Protein AF-0000000068500473 (afdb_homodimer)

Secondary structure (DSSP, 8-state):
--TT---HHHHHHHHHHHHHHHHHHHHHHHHHHTSPEEEEE--SSTTSSHHHHHHHHHHHHHHTT--EEEEEE-TT-HHHHHHTTTS-----SS-HHHHHHHT-SGGG-EESSSSEEEE---GGGGGHHHHHTTS-HHHHHHHHHHHHGGGGGG-SEEEEEE-SSSSHHHHHHHHH-SEEEEEE-TTT--HHHHHHHHHHHHHHHHHH-TT-EEEEEEE-SB-TT-HHHHHHHHHHHHHTTTTT-B-SS--B--HHHHHHHHH----SSHHHHHHHHHHHHHHHHHHHHHHHHHHHH-/--TT---HHHHHHHHHHHHHHHHHHHHHHHHHHTSPEEEEE--SSTTSSHHHHHHHHHHHHHHTT--EEEEEE-TT-HHHHHHTTTS-----SS-HHHHHHHT-SGGG-EESSSSEEEE---GGGGGHHHHHTTS-HHHHHHHHHHHHGGGGGG-SEEEEEE-SSSSHHHHHHHHH-SEEEEEE-TTT--HHHHHHHHHHHHHHHHHH-TT-EEEEEEE-SB-TT-HHHHHHHHHHHHHTTTTT-B-SS--B--HHHHHHHHH----SSHHHHHHHHHHHHHHHHHHHHHHHHHHHH-

Foldseek 3Di:
DPVPPCDPVNVVVVVVVVLVVLVVLLVVLCVVVLFAAEEEEAALDPPLCSLVLLLLVLVVCVVVLFQEEEEELEQVQLNVLLNVLAFPDDFFPQACVNCLLVLECVSQWDDGDPRYIYRTHHNCSVCLCVSCVPPDPQCLLCSLLSNCVVVGSVGHYYYYGHHSDPDSSVSNSLLNHQEYEYGGALLPDDPVSVVVRVVVSVVSCVPRNVNYDYLAYAHEQQDPVDPSSVVSVVVVCVVCVPVRRYDPQHQHDDCVSVVCSVNNQDDPDPVSVVNSVSSVSVVSSSSVSVSVVSVVVD/DPVPPCPPVNVVVVVVVVLVVLVVLLVVLCVVVLFAAEEEEAALDPPLCSLVLLLLVLVVCVVVLFQEEEEELEQVQLNVLLNVLAFPDDFFPQACVNCLLVLECVSQWDDGDPRYIYRTHHNCSVCLCVSCVPPDPQCLLCSLLSNCVVVGSVGHYYYYGYHSDPDSSVSNSLLNHQEYEYGGALLPDDPVSVVVVVVVSVVSCVPRNVNYDYLAYAHEQQDPVDPSSVVSVVVVCVVCVPVRRYDPQHQHDDCVSVVCSVNNQDDDDPVSVVNSVSSVSVVSSSSVSVSVVSVVVD

Nearest PDB structures (foldseek):
  2oze-assembly1_A-2  TM=9.938E-01  e=4.704E-48  Streptococcus pyogenes
  8jmj-assembly1_B  TM=8.565E-01  e=5.618E-16  Helicobacter pylori 26695
  6iud-assembly1_A  TM=8.223E-01  e=2.195E-15  Helicobacter pylori 26695
  5ihp-assembly2_B  TM=8.471E-01  e=1.066E-14  Mycolicibacterium smegmatis MC2 155
  5if9-assembly1_A  TM=8.633E-01  e=3.736E-14  Mycolicibacterium smegmatis MC2 155

Solvent-accessible surface area (backbone atoms only — not comparable to full-atom values): 31128 Å² total; per-residue (Å²): 128,74,87,71,67,61,47,71,64,54,47,50,50,49,53,48,50,54,51,49,52,51,50,52,52,49,50,51,51,39,63,73,63,61,36,33,51,28,37,26,35,48,44,66,51,76,91,32,44,44,48,57,50,52,43,51,47,54,56,51,36,45,74,69,66,39,34,33,37,38,35,28,53,21,49,72,19,59,42,42,55,37,43,44,41,63,38,72,72,67,84,48,92,37,43,43,45,55,12,62,76,71,67,44,47,75,63,15,51,31,73,58,50,100,28,31,32,33,30,47,29,37,61,61,46,66,52,47,62,71,74,39,62,87,48,53,71,64,59,48,28,37,46,51,32,64,52,42,58,84,52,26,64,78,26,54,35,32,40,39,35,49,50,43,47,84,33,71,55,36,42,14,47,57,40,42,22,40,30,35,36,29,43,33,39,53,79,74,58,47,72,65,58,53,50,53,51,51,49,54,51,49,54,47,22,72,73,72,20,77,73,46,42,76,65,28,35,32,46,25,63,44,52,85,84,37,67,67,44,49,51,38,42,50,50,53,44,62,76,28,54,87,76,57,33,53,51,89,49,52,34,60,66,58,70,63,60,61,49,24,56,70,64,17,78,68,67,86,46,71,67,37,44,57,59,50,46,34,54,48,49,38,50,52,51,51,52,51,49,49,50,54,55,57,59,69,74,107,127,76,86,71,66,61,48,71,65,53,46,50,50,49,52,48,50,54,50,49,52,51,52,52,52,48,51,52,53,38,64,73,64,60,37,32,50,28,38,26,36,49,43,66,52,76,90,31,44,44,47,57,52,51,44,50,48,53,56,52,36,43,74,68,66,38,33,32,37,39,35,28,55,20,49,74,18,59,41,40,56,36,43,45,40,64,39,72,72,67,85,48,91,36,43,44,45,55,12,60,75,70,66,43,46,75,62,14,50,32,72,58,51,100,26,32,32,34,32,47,29,38,61,62,44,67,52,48,63,71,74,41,62,87,48,54,72,65,60,49,28,38,46,52,32,63,51,41,57,85,51,26,63,78,27,54,35,32,42,39,35,50,51,45,46,84,34,71,56,36,42,13,47,56,40,42,21,42,30,35,38,30,43,32,39,53,79,74,56,49,72,65,58,53,50,52,51,50,50,54,50,49,54,47,22,72,73,70,19,77,73,48,42,75,66,28,35,31,46,24,62,44,54,85,83,38,68,65,44,50,51,37,42,51,50,53,44,60,76,29,54,89,76,57,33,53,51,89,50,53,35,60,66,58,71,62,59,59,49,24,56,71,63,18,77,66,66,84,47,70,66,38,44,57,59,48,46,35,54,47,48,38,49,52,51,50,51,50,47,50,50,54,54,56,60,68,73,107

pLDDT: mean 92.34, std 11.58, range [29.08, 98.94]

Radius of gyration: 25.54 Å; Cα contacts (8 Å, |Δi|>4): 1032; chains: 2; bounding box: 56×88×51 Å

Sequence (596 aa):
MIQYYYTKKEWGVVMEKEKLKILEELRRILNNKNEAIIILNNYFKGGVGKSKLSTMFAYLTDKLNLKVLMIDKDLQATLTKDLAKTFEVELPRVNFYEGLKNGNLASSIIHLTDNLDLIPGTFDLMLLPKLTRSWTFENESRLLATLLAPLKSDYDLIIIDTVPTPSVYTNNAIVASDYVMIPLQAEEESTNNIQNYISYLIDLQEQFNPGLDMIGFVPYLVDTDSATIKSNLEELYKEHKEDNLVFRNIIKRSNKVSTWSKNGITEHKGYDKKVLSMYENVFFEMIERIIQLENEKEMIQYYYTKKEWGVVMEKEKLKILEELRRILNNKNEAIIILNNYFKGGVGKSKLSTMFAYLTDKLNLKVLMIDKDLQATLTKDLAKTFEVELPRVNFYEGLKNGNLASSIIHLTDNLDLIPGTFDLMLLPKLTRSWTFENESRLLATLLAPLKSDYDLIIIDTVPTPSVYTNNAIVASDYVMIPLQAEEESTNNIQNYISYLIDLQEQFNPGLDMIGFVPYLVDTDSATIKSNLEELYKEHKEDNLVFRNIIKRSNKVSTWSKNGITEHKGYDKKVLSMYENVFFEMIERIIQLENEKE

InterPro domains:
  IPR025669 AAA domain [PF13614] (38-213)
  IPR027417 P-loop containing nucleoside triphosphate hydrolase [G3DSA:3.40.50.300] (1-298)
  IPR027417 P-loop containing nucleoside triphosphate hydrolase [SSF52540] (38-292)
  IPR050678 DNA Partitioning ATPase [PTHR13696] (32-264)

Structure (mmCIF, N/CA/C/O backbone):
data_AF-0000000068500473-model_v1
#
loop_
_entity.id
_entity.type
_entity.pdbx_description
1 polymer Hydrolase
#
loop_
_atom_site.group_PDB
_atom_site.id
_atom_site.type_symbol
_atom_site.label_atom_id
_atom_site.label_alt_id
_atom_site.label_comp_id
_atom_site.label_asym_id
_atom_site.label_entity_id
_atom_site.label_seq_id
_atom_site.pdbx_PDB_ins_code
_atom_site.Cartn_x
_atom_site.Cartn_y
_atom_site.Cartn_z
_atom_site.occupancy
_atom_site.B_iso_or_equiv
_atom_site.auth_seq_id
_atom_site.auth_comp_id
_atom_site.auth_asym_id
_atom_site.auth_atom_id
_atom_site.pdbx_PDB_model_num
ATOM 1 N N . MET A 1 1 ? 10.469 -46.375 18.188 1 29.52 1 MET A N 1
ATOM 2 C CA . MET A 1 1 ? 11.914 -46.25 18.156 1 29.52 1 MET A CA 1
ATOM 3 C C . MET A 1 1 ? 12.438 -46.312 16.719 1 29.52 1 MET A C 1
ATOM 5 O O . MET A 1 1 ? 13.438 -45.656 16.391 1 29.52 1 MET A O 1
ATOM 9 N N . ILE A 1 2 ? 11.992 -47.25 15.812 1 33.44 2 ILE A N 1
ATOM 10 C CA . ILE A 1 2 ? 12.508 -47.625 14.5 1 33.44 2 ILE A CA 1
ATOM 11 C C . ILE A 1 2 ? 12.328 -46.438 13.539 1 33.44 2 ILE A C 1
ATOM 13 O O . ILE A 1 2 ? 13.195 -46.188 12.711 1 33.44 2 ILE A O 1
ATOM 17 N N . GLN A 1 3 ? 11.125 -45.969 13.43 1 36.44 3 GLN A N 1
ATOM 18 C CA . GLN A 1 3 ? 10.742 -45.125 12.297 1 36.44 3 GLN A CA 1
ATOM 19 C C . GLN A 1 3 ? 11.516 -43.812 12.289 1 36.44 3 GLN A C 1
ATOM 21 O O . GLN A 1 3 ? 11.305 -42.969 11.422 1 36.44 3 GLN A O 1
ATOM 26 N N . TYR A 1 4 ? 12.125 -43.406 13.391 1 40.97 4 TYR A N 1
ATOM 27 C CA . TYR A 1 4 ? 12.812 -42.125 13.641 1 40.97 4 TYR A CA 1
ATOM 28 C C . TYR A 1 4 ? 14.062 -42.031 12.773 1 40.97 4 TYR A C 1
ATOM 30 O O . TYR A 1 4 ? 14.703 -40.969 12.742 1 40.97 4 TYR A O 1
ATOM 38 N N . TYR A 1 5 ? 14.797 -43.188 12.664 1 39.34 5 TYR A N 1
ATOM 39 C CA . TYR A 1 5 ? 16.203 -43 12.312 1 39.34 5 TYR A CA 1
ATOM 40 C C . TYR A 1 5 ? 16.359 -42.688 10.828 1 39.34 5 TYR A C 1
ATOM 42 O O . TYR A 1 5 ? 17.094 -43.375 10.117 1 39.34 5 TYR A O 1
ATOM 50 N N . TYR A 1 6 ? 15.305 -42.406 10.125 1 41.97 6 TYR A N 1
ATO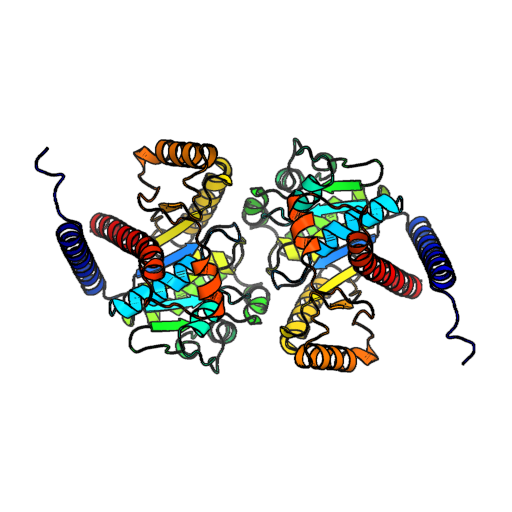M 51 C CA . TYR A 1 6 ? 15.75 -42.062 8.781 1 41.97 6 TYR A CA 1
ATOM 52 C C . TYR A 1 6 ? 16.844 -41 8.836 1 41.97 6 TYR A C 1
ATOM 54 O O . TYR A 1 6 ? 16.703 -39.969 9.523 1 41.97 6 TYR A O 1
ATOM 62 N N . THR A 1 7 ? 18.062 -41.25 8.383 1 49.53 7 THR A N 1
ATOM 63 C CA . THR A 1 7 ? 19.172 -40.312 8.281 1 49.53 7 THR A CA 1
ATOM 64 C C . THR A 1 7 ? 18.781 -39.094 7.453 1 49.53 7 THR A C 1
ATOM 66 O O . THR A 1 7 ? 17.844 -39.156 6.648 1 49.53 7 THR A O 1
ATOM 69 N N . LYS A 1 8 ? 19.297 -37.969 7.793 1 53.28 8 LYS A N 1
ATOM 70 C CA . LYS A 1 8 ? 19.109 -36.719 7.07 1 53.28 8 LYS A CA 1
ATOM 71 C C . LYS A 1 8 ? 19.109 -36.938 5.562 1 53.28 8 LYS A C 1
ATOM 73 O O . LYS A 1 8 ? 18.328 -36.344 4.832 1 53.28 8 LYS A O 1
ATOM 78 N N . LYS A 1 9 ? 20 -37.781 5.121 1 54.53 9 LYS A N 1
ATOM 79 C CA . LYS A 1 9 ? 20.109 -38.094 3.697 1 54.53 9 LYS A CA 1
ATOM 80 C C . LYS A 1 9 ? 18.891 -38.844 3.189 1 54.53 9 LYS A C 1
ATOM 82 O O . LYS A 1 9 ? 18.375 -38.562 2.107 1 54.53 9 LYS A O 1
ATOM 87 N N . GLU A 1 10 ? 18.578 -39.812 4.016 1 52.16 10 GLU A N 1
ATOM 88 C CA . GLU A 1 10 ? 17.406 -40.594 3.619 1 52.16 10 GLU A CA 1
ATOM 89 C C . GLU A 1 10 ? 16.141 -39.719 3.635 1 52.16 10 GLU A C 1
ATOM 91 O O . GLU A 1 10 ? 15.305 -39.812 2.742 1 52.16 10 GLU A O 1
ATOM 96 N N . TRP A 1 11 ? 16.047 -38.875 4.59 1 53.62 11 TRP A N 1
ATOM 97 C CA . TRP A 1 11 ? 14.922 -37.938 4.664 1 53.62 11 TRP A CA 1
ATOM 98 C C . TRP A 1 11 ? 14.938 -36.969 3.488 1 53.62 11 TRP A C 1
ATOM 100 O O . TRP A 1 11 ? 13.891 -36.688 2.914 1 53.62 11 TRP A O 1
ATOM 110 N N . GLY A 1 12 ? 16.125 -36.562 3.191 1 59.75 12 GLY A N 1
ATOM 111 C CA . GLY A 1 12 ? 16.281 -35.719 2.023 1 59.75 12 GLY A CA 1
ATOM 112 C C . GLY A 1 12 ? 15.82 -36.375 0.738 1 59.75 12 GLY A C 1
ATOM 113 O O . GLY A 1 12 ? 15.125 -35.75 -0.071 1 59.75 12 GLY A O 1
ATOM 114 N N . VAL A 1 13 ? 16.141 -37.625 0.6 1 56.78 13 VAL A N 1
ATOM 115 C CA . VAL A 1 13 ? 15.766 -38.375 -0.591 1 56.78 13 VAL A CA 1
ATOM 116 C C . VAL A 1 13 ? 14.25 -38.594 -0.606 1 56.78 13 VAL A C 1
ATOM 118 O O . VAL A 1 13 ? 13.609 -38.469 -1.649 1 56.78 13 VAL A O 1
ATOM 121 N N . VAL A 1 14 ? 13.68 -38.938 0.527 1 59.38 14 VAL A N 1
ATOM 122 C CA . VAL A 1 14 ? 12.242 -39.156 0.632 1 59.38 14 VAL A CA 1
ATOM 123 C C . VAL A 1 14 ? 11.492 -37.875 0.315 1 59.38 14 VAL A C 1
ATOM 125 O O . VAL A 1 14 ? 10.508 -37.875 -0.428 1 59.38 14 VAL A O 1
ATOM 128 N N . MET A 1 15 ? 12.016 -36.812 0.773 1 68.62 15 MET A N 1
ATOM 129 C CA . MET A 1 15 ? 11.367 -35.531 0.534 1 68.62 15 MET A CA 1
ATOM 130 C C . MET A 1 15 ? 11.43 -35.156 -0.944 1 68.62 15 MET A C 1
ATOM 132 O O . MET A 1 15 ? 10.453 -34.656 -1.498 1 68.62 15 MET A O 1
ATOM 136 N N . GLU A 1 16 ? 12.5 -35.656 -1.352 1 75.38 16 GLU A N 1
ATOM 137 C CA . GLU A 1 16 ? 12.672 -35.375 -2.775 1 75.38 16 GLU A CA 1
ATOM 138 C C . GLU A 1 16 ? 11.727 -36.219 -3.617 1 75.38 16 GLU A C 1
ATOM 140 O O . GLU A 1 16 ? 11.148 -35.75 -4.59 1 75.38 16 GLU A O 1
ATOM 145 N N . LYS A 1 17 ? 11.531 -37.5 -3.166 1 83.5 17 LYS A N 1
ATOM 146 C CA . LYS A 1 17 ? 10.617 -38.375 -3.896 1 83.5 17 LYS A CA 1
ATOM 147 C C . LYS A 1 17 ? 9.172 -37.875 -3.779 1 83.5 17 LYS A C 1
ATOM 149 O O . LYS A 1 17 ? 8.414 -37.938 -4.746 1 83.5 17 LYS A O 1
ATOM 154 N N . GLU A 1 18 ? 8.781 -37.469 -2.639 1 89.5 18 GLU A N 1
ATOM 155 C CA . GLU A 1 18 ? 7.434 -36.969 -2.422 1 89.5 18 GLU A CA 1
ATOM 156 C C . GLU A 1 18 ? 7.188 -35.719 -3.266 1 89.5 18 GLU A C 1
ATOM 158 O O . GLU A 1 18 ? 6.117 -35.562 -3.859 1 89.5 18 GLU A O 1
ATOM 163 N N . LYS A 1 19 ? 8.156 -34.938 -3.357 1 91.62 19 LYS A N 1
ATOM 164 C CA . LYS A 1 19 ? 8.055 -33.719 -4.152 1 91.62 19 LYS A CA 1
ATOM 165 C C . LYS A 1 19 ? 7.91 -34.031 -5.637 1 91.62 19 LYS A C 1
ATOM 167 O O . LYS A 1 19 ? 7.145 -33.375 -6.348 1 91.62 19 LYS A O 1
ATOM 172 N N . LEU A 1 20 ? 8.57 -35.062 -6.043 1 92.19 20 LEU A N 1
ATOM 173 C CA . LEU A 1 20 ? 8.477 -35.469 -7.438 1 92.19 20 LEU A CA 1
ATOM 174 C C . LEU A 1 20 ? 7.078 -36 -7.754 1 92.19 20 LEU A C 1
ATOM 176 O O . LEU A 1 20 ? 6.539 -35.719 -8.828 1 92.19 20 LEU A O 1
ATOM 180 N N . LYS A 1 21 ? 6.543 -36.719 -6.824 1 94.88 21 LYS A N 1
ATOM 181 C CA . LYS A 1 21 ? 5.188 -37.219 -7.004 1 94.88 21 LYS A CA 1
ATOM 182 C C . LYS A 1 21 ? 4.18 -36.094 -7.098 1 94.88 21 LYS A C 1
ATOM 184 O O . LYS A 1 21 ? 3.262 -36.125 -7.922 1 94.88 21 LYS A O 1
ATOM 189 N N . ILE A 1 22 ? 4.383 -35.094 -6.297 1 96.56 22 ILE A N 1
ATOM 190 C CA . ILE A 1 22 ? 3.504 -33.938 -6.297 1 96.56 22 ILE A CA 1
ATOM 191 C C . ILE A 1 22 ? 3.588 -33.219 -7.645 1 96.56 22 ILE A C 1
ATOM 193 O O . ILE A 1 22 ? 2.562 -32.875 -8.227 1 96.56 22 ILE A O 1
ATOM 197 N N . LEU A 1 23 ? 4.73 -33.094 -8.18 1 96.31 23 LEU A N 1
ATOM 198 C CA . LEU A 1 23 ? 4.938 -32.438 -9.453 1 96.31 23 LEU A CA 1
ATOM 199 C C . LEU A 1 23 ? 4.305 -33.219 -10.594 1 96.31 23 LEU A C 1
ATOM 201 O O . LEU A 1 23 ? 3.727 -32.625 -11.516 1 96.31 23 LEU A O 1
ATOM 205 N N . GLU A 1 24 ? 4.402 -34.5 -10.484 1 96.06 24 GLU A N 1
ATOM 206 C CA . GLU A 1 24 ? 3.805 -35.375 -11.508 1 96.06 24 GLU A CA 1
ATOM 207 C C . GLU A 1 24 ? 2.285 -35.25 -11.516 1 96.06 24 GLU A C 1
ATOM 209 O O . GLU A 1 24 ? 1.669 -35.156 -12.586 1 96.06 24 GLU A O 1
ATOM 214 N N . GLU A 1 25 ? 1.775 -35.219 -10.336 1 96.94 25 GLU A N 1
ATOM 215 C CA . GLU A 1 25 ? 0.327 -35.062 -10.227 1 96.94 25 GLU A CA 1
ATOM 216 C C . GLU A 1 25 ? -0.122 -33.688 -10.734 1 96.94 25 GLU A C 1
ATOM 218 O O . GLU A 1 25 ? -1.161 -33.562 -11.391 1 96.94 25 GLU A O 1
ATOM 223 N N . LEU A 1 26 ? 0.624 -32.688 -10.445 1 97.38 26 LEU A N 1
ATOM 224 C CA . LEU A 1 26 ? 0.316 -31.344 -10.961 1 97.38 26 LEU A CA 1
ATOM 225 C C . LEU A 1 26 ? 0.322 -31.344 -12.484 1 97.38 26 LEU A C 1
ATOM 227 O O . LEU A 1 26 ? -0.605 -30.812 -13.109 1 97.38 26 LEU A O 1
ATOM 231 N N . ARG A 1 27 ? 1.319 -31.938 -13.078 1 96.44 27 ARG A N 1
ATOM 232 C CA . ARG A 1 27 ? 1.439 -31.969 -14.531 1 96.44 27 ARG A CA 1
ATOM 233 C C . ARG A 1 27 ? 0.271 -32.719 -15.156 1 96.44 27 ARG A C 1
ATOM 235 O O . ARG A 1 27 ? -0.224 -32.344 -16.219 1 96.44 27 ARG A O 1
ATOM 242 N N . ARG A 1 28 ? -0.097 -33.75 -14.484 1 96.69 28 ARG A N 1
ATOM 243 C CA . ARG A 1 28 ? -1.257 -34.5 -14.961 1 96.69 28 ARG A CA 1
ATOM 244 C C . ARG A 1 28 ? -2.5 -33.625 -14.992 1 96.69 28 ARG A C 1
ATOM 246 O O . ARG A 1 28 ? -3.227 -33.594 -15.992 1 96.69 28 ARG A O 1
ATOM 253 N N . ILE A 1 29 ? -2.711 -32.906 -13.969 1 97.38 29 ILE A N 1
ATOM 254 C CA . ILE A 1 29 ? -3.871 -32.031 -13.852 1 97.38 29 ILE A CA 1
ATOM 255 C C . ILE A 1 29 ? -3.799 -30.953 -14.914 1 97.38 29 ILE A C 1
ATOM 257 O O . ILE A 1 29 ? -4.793 -30.656 -15.586 1 97.38 29 ILE A O 1
ATOM 261 N N . LEU A 1 30 ? -2.648 -30.375 -15.094 1 97.06 30 LEU A N 1
ATOM 262 C CA . LEU A 1 30 ? -2.445 -29.297 -16.047 1 97.06 30 LEU A CA 1
ATOM 263 C C . LEU A 1 30 ? -2.668 -29.797 -17.484 1 97.06 30 LEU A C 1
ATOM 265 O O . LEU A 1 30 ? -3.256 -29.094 -18.297 1 97.06 30 LEU A O 1
ATOM 269 N N . ASN A 1 31 ? -2.232 -31 -17.766 1 95.25 31 ASN A N 1
ATOM 270 C CA . ASN A 1 31 ? -2.434 -31.594 -19.078 1 95.25 31 ASN A CA 1
ATOM 271 C C . ASN A 1 31 ? -3.914 -31.828 -19.375 1 95.25 31 ASN A C 1
ATOM 273 O O . ASN A 1 31 ? -4.367 -31.641 -20.5 1 95.25 31 ASN A O 1
ATOM 277 N N . ASN A 1 32 ? -4.613 -32.219 -18.391 1 95.06 32 ASN A N 1
ATOM 278 C CA . ASN A 1 32 ? -6.047 -32.438 -18.531 1 95.06 32 ASN A CA 1
ATOM 279 C C . ASN A 1 32 ? -6.812 -31.141 -18.719 1 95.06 32 ASN A C 1
ATOM 281 O O . ASN A 1 32 ? -7.746 -31.078 -19.516 1 95.06 32 ASN A O 1
ATOM 285 N N . LYS A 1 33 ? -6.406 -30.109 -18 1 94.69 33 LYS A N 1
ATOM 286 C CA . LYS A 1 33 ? -7.082 -28.812 -18.047 1 94.69 33 LYS A CA 1
ATOM 287 C C . LYS A 1 33 ? -6.723 -28.062 -19.312 1 94.69 33 LYS A C 1
ATOM 289 O O . LYS A 1 33 ? -7.527 -27.281 -19.828 1 94.69 33 LYS A O 1
ATOM 294 N N . ASN A 1 34 ? -5.57 -28.234 -19.828 1 94.56 34 ASN A N 1
ATOM 295 C CA . ASN A 1 34 ? -5.023 -27.562 -21 1 94.56 34 ASN A CA 1
ATOM 296 C C . ASN A 1 34 ? -5.02 -26.047 -20.812 1 94.56 34 ASN A C 1
ATOM 298 O O . ASN A 1 34 ? -5.203 -25.297 -21.781 1 94.56 34 ASN A O 1
ATOM 302 N N . GLU A 1 35 ? -5.059 -25.578 -19.562 1 97 35 GLU A N 1
ATOM 303 C CA . GLU A 1 35 ? -4.949 -24.172 -19.219 1 97 35 GLU A CA 1
ATOM 304 C C . GLU A 1 35 ? -4.207 -23.969 -17.906 1 97 35 GLU A C 1
ATOM 306 O O . GLU A 1 35 ? -4.215 -24.844 -17.047 1 97 35 GLU A O 1
ATOM 311 N N . ALA A 1 36 ? -3.611 -22.828 -17.75 1 98.62 36 ALA A N 1
ATOM 312 C CA . ALA A 1 36 ? -2.842 -22.516 -16.547 1 98.62 36 ALA A CA 1
ATOM 313 C C . ALA A 1 36 ? -3.748 -22.391 -15.328 1 98.62 36 ALA A C 1
ATOM 315 O O . ALA A 1 36 ? -4.906 -21.984 -15.445 1 98.62 36 ALA A O 1
ATOM 316 N N . ILE A 1 37 ? -3.256 -22.766 -14.211 1 98.62 37 ILE A N 1
ATOM 317 C CA . ILE A 1 37 ? -3.875 -22.438 -12.93 1 98.62 37 ILE A CA 1
ATOM 318 C C . ILE A 1 37 ? -3.381 -21.078 -12.461 1 98.62 37 ILE A C 1
ATOM 320 O O . ILE A 1 37 ? -2.176 -20.812 -12.445 1 98.62 37 ILE A O 1
ATOM 324 N N . ILE A 1 38 ? -4.309 -20.188 -12.133 1 98.88 38 ILE A N 1
ATOM 325 C CA . ILE A 1 38 ? -3.953 -18.844 -11.711 1 98.88 38 ILE A CA 1
ATOM 326 C C . ILE A 1 38 ? -4.008 -18.734 -10.195 1 98.88 38 ILE A C 1
ATOM 328 O O . ILE A 1 38 ? -5.043 -19.031 -9.586 1 98.88 38 ILE A O 1
ATOM 332 N N . ILE A 1 39 ? -2.885 -18.328 -9.57 1 98.88 39 ILE A N 1
ATOM 333 C CA . ILE A 1 39 ? -2.762 -18.203 -8.117 1 98.88 39 ILE A CA 1
ATOM 334 C C . ILE A 1 39 ? -2.523 -16.75 -7.738 1 98.88 39 ILE A C 1
ATOM 336 O O . ILE A 1 39 ? -1.667 -16.078 -8.32 1 98.88 39 ILE A O 1
ATOM 340 N N . LEU A 1 40 ? -3.275 -16.266 -6.785 1 98.81 40 LEU A N 1
ATOM 341 C CA . LEU A 1 40 ? -3.113 -14.922 -6.246 1 98.81 40 LEU A CA 1
ATOM 342 C C . LEU A 1 40 ? -2.496 -14.969 -4.852 1 98.81 40 LEU A C 1
ATOM 344 O O . LEU A 1 40 ? -2.982 -15.688 -3.977 1 98.81 40 LEU A O 1
ATOM 348 N N . ASN A 1 41 ? -1.374 -14.312 -4.684 1 97.88 41 ASN A N 1
ATOM 349 C CA . ASN A 1 41 ? -0.816 -14.031 -3.363 1 97.88 41 ASN A CA 1
ATOM 350 C C . ASN A 1 41 ? -1.258 -12.664 -2.85 1 97.88 41 ASN A C 1
ATOM 352 O O . ASN A 1 41 ? -0.767 -11.633 -3.314 1 97.88 41 ASN A O 1
ATOM 356 N N . ASN A 1 42 ? -2.166 -12.711 -1.888 1 96.88 42 ASN A N 1
ATOM 357 C CA . ASN A 1 42 ? -2.701 -11.406 -1.519 1 96.88 42 ASN A CA 1
ATOM 358 C C . ASN A 1 42 ? -3.197 -11.391 -0.076 1 96.88 42 ASN A C 1
ATOM 360 O O . ASN A 1 42 ? -3.619 -12.422 0.45 1 96.88 42 ASN A O 1
ATOM 364 N N . TYR A 1 43 ? -3.094 -10.352 0.538 1 95.56 43 TYR A N 1
ATOM 365 C CA . TYR A 1 43 ? -3.688 -9.906 1.794 1 95.56 43 TYR A CA 1
ATOM 366 C C . TYR A 1 43 ? -3.668 -8.391 1.899 1 95.56 43 TYR A C 1
ATOM 368 O O . TYR A 1 43 ? -2.914 -7.719 1.187 1 95.56 43 TYR A O 1
ATOM 376 N N . PHE A 1 44 ? -4.484 -7.836 2.719 1 95.19 44 PHE A N 1
ATOM 377 C CA . PHE A 1 44 ? -4.59 -6.383 2.736 1 95.19 44 PHE A CA 1
ATOM 378 C C . PHE A 1 44 ? -3.693 -5.785 3.816 1 95.19 44 PHE A C 1
ATOM 380 O O . PHE A 1 44 ? -4.027 -4.758 4.41 1 95.19 44 PHE A O 1
ATOM 387 N N . LYS A 1 45 ? -2.656 -6.449 4.094 1 92.19 45 LYS A N 1
ATOM 388 C CA . LYS A 1 45 ? -1.597 -5.918 4.949 1 92.19 45 LYS A CA 1
ATOM 389 C C . LYS A 1 45 ? -0.261 -5.883 4.211 1 92.19 45 LYS A C 1
ATOM 391 O O . LYS A 1 45 ? 0.062 -6.801 3.457 1 92.19 45 LYS A O 1
ATOM 396 N N . GLY A 1 46 ? 0.449 -4.766 4.48 1 88.31 46 GLY A N 1
ATOM 397 C CA . GLY A 1 46 ? 1.784 -4.641 3.92 1 88.31 46 GLY A CA 1
ATOM 398 C C . GLY A 1 46 ? 2.844 -5.363 4.73 1 88.31 46 GLY A C 1
ATOM 399 O O . GLY A 1 46 ? 2.682 -5.559 5.938 1 88.31 46 GLY A O 1
ATOM 400 N N . GLY A 1 47 ? 3.824 -5.852 4.113 1 87.88 47 GLY A N 1
ATOM 401 C CA . GLY A 1 47 ? 4.984 -6.387 4.809 1 87.88 47 GLY A CA 1
ATOM 402 C C . GLY A 1 47 ? 4.773 -7.801 5.316 1 87.88 47 GLY A C 1
ATOM 403 O O . GLY A 1 47 ? 5.535 -8.289 6.156 1 87.88 47 GLY A O 1
ATOM 404 N N . VAL A 1 48 ? 3.803 -8.492 4.715 1 90.94 48 VAL A N 1
ATOM 405 C CA . VAL A 1 48 ? 3.484 -9.812 5.262 1 90.94 48 VAL A CA 1
ATOM 406 C C . VAL A 1 48 ? 4.047 -10.898 4.348 1 90.94 48 VAL A C 1
ATOM 408 O O . VAL A 1 48 ? 3.695 -12.07 4.484 1 90.94 48 VAL A O 1
ATOM 411 N N . GLY A 1 49 ? 4.758 -10.539 3.297 1 94.12 49 GLY A N 1
ATOM 412 C CA . GLY A 1 49 ? 5.5 -11.531 2.537 1 94.12 49 GLY A CA 1
ATOM 413 C C . GLY A 1 49 ? 4.883 -11.828 1.185 1 94.12 49 GLY A C 1
ATOM 414 O O . GLY A 1 49 ? 5.293 -12.773 0.504 1 94.12 49 GLY A O 1
ATOM 415 N N . LYS A 1 50 ? 3.879 -11.086 0.744 1 96.69 50 LYS A N 1
ATOM 416 C CA . LYS A 1 50 ? 3.221 -11.328 -0.536 1 96.69 50 LYS A CA 1
ATOM 417 C C . LYS A 1 50 ? 4.23 -11.336 -1.681 1 96.69 50 LYS A C 1
ATOM 419 O O . LYS A 1 50 ? 4.355 -12.336 -2.395 1 96.69 50 LYS A O 1
ATOM 424 N N . SER A 1 51 ? 4.988 -10.258 -1.781 1 97.06 51 SER A N 1
ATOM 425 C CA . SER A 1 51 ? 5.922 -10.109 -2.895 1 97.06 51 SER A CA 1
ATOM 426 C C . SER A 1 51 ? 7.125 -11.031 -2.729 1 97.06 51 SER A C 1
ATOM 428 O O . SER A 1 51 ? 7.664 -11.547 -3.715 1 97.06 51 SER A O 1
ATOM 430 N N . LYS A 1 52 ? 7.508 -11.258 -1.477 1 96.88 52 LYS A N 1
ATOM 431 C CA . LYS A 1 52 ? 8.641 -12.148 -1.235 1 96.88 52 LYS A CA 1
ATOM 432 C C . LYS A 1 52 ? 8.289 -13.594 -1.594 1 96.88 52 LYS A C 1
ATOM 434 O O . LYS A 1 52 ? 9.086 -14.289 -2.227 1 96.88 52 LYS A O 1
ATOM 439 N N . LEU A 1 53 ? 7.094 -14 -1.177 1 97.62 53 LEU A N 1
ATOM 440 C CA . LEU A 1 53 ? 6.633 -15.328 -1.568 1 97.62 53 LEU A CA 1
ATOM 441 C C . LEU A 1 53 ? 6.574 -15.461 -3.088 1 97.62 53 LEU A C 1
ATOM 443 O O . LEU A 1 53 ? 7.055 -16.438 -3.65 1 97.62 53 LEU A O 1
ATOM 447 N N . SER A 1 54 ? 6.047 -14.469 -3.736 1 98.5 54 SER A N 1
ATOM 448 C CA . SER A 1 54 ? 5.953 -14.477 -5.191 1 98.5 54 SER A CA 1
ATOM 449 C C . SER A 1 54 ? 7.336 -14.555 -5.836 1 98.5 54 SER A C 1
ATOM 451 O O . SER A 1 54 ? 7.543 -15.305 -6.789 1 98.5 54 SER A O 1
ATOM 453 N N . THR A 1 55 ? 8.266 -13.797 -5.293 1 98.38 55 THR A N 1
ATOM 454 C CA . THR A 1 55 ? 9.625 -13.789 -5.816 1 98.38 55 THR A CA 1
ATOM 455 C C . THR A 1 55 ? 10.266 -15.172 -5.695 1 98.38 55 THR A C 1
ATOM 457 O O . THR A 1 55 ? 10.844 -15.68 -6.66 1 98.38 55 THR A O 1
ATOM 460 N N . MET A 1 56 ? 10.117 -15.766 -4.566 1 97.88 56 MET A N 1
ATOM 461 C CA . MET A 1 56 ? 10.727 -17.078 -4.328 1 97.88 56 MET A CA 1
ATOM 462 C C . MET A 1 56 ? 10.055 -18.141 -5.184 1 97.88 56 MET A C 1
ATOM 464 O O . MET A 1 56 ? 10.719 -19.062 -5.664 1 97.88 56 MET A O 1
ATOM 468 N N . PHE A 1 57 ? 8.742 -18 -5.352 1 98.38 57 PHE A N 1
ATOM 469 C CA . PHE A 1 57 ? 8.031 -18.953 -6.188 1 98.38 57 PHE A CA 1
ATOM 470 C C . PHE A 1 57 ? 8.484 -18.859 -7.641 1 98.38 57 PHE A C 1
ATOM 472 O O . PHE A 1 57 ? 8.602 -19.875 -8.328 1 98.38 57 PHE A O 1
ATOM 479 N N . ALA A 1 58 ? 8.75 -17.609 -8.102 1 98.5 58 ALA A N 1
ATOM 480 C CA . ALA A 1 58 ? 9.305 -17.453 -9.438 1 98.5 58 ALA A CA 1
ATOM 481 C C . ALA A 1 58 ? 10.617 -18.203 -9.586 1 98.5 58 ALA A C 1
ATOM 483 O O . ALA A 1 58 ? 10.82 -18.938 -10.562 1 98.5 58 ALA A O 1
ATOM 484 N N . TYR A 1 59 ? 11.438 -18.062 -8.625 1 97.69 59 TYR A N 1
ATOM 485 C CA . TYR A 1 59 ? 12.734 -18.719 -8.625 1 97.69 59 TYR A CA 1
ATOM 486 C C . TYR A 1 59 ? 12.586 -20.234 -8.586 1 97.69 59 TYR A C 1
ATOM 488 O O . TYR A 1 59 ? 13.219 -20.938 -9.367 1 97.69 59 TYR A O 1
ATOM 496 N N . LEU A 1 60 ? 11.727 -20.734 -7.719 1 97.06 60 LEU A N 1
ATOM 497 C CA . LEU A 1 60 ? 11.539 -22.172 -7.508 1 97.06 60 LEU A CA 1
ATOM 498 C C . LEU A 1 60 ? 10.898 -22.812 -8.727 1 97.06 60 LEU A C 1
ATOM 500 O O . LEU A 1 60 ? 11.305 -23.906 -9.156 1 97.06 60 LEU A O 1
ATOM 504 N N . THR A 1 61 ? 9.938 -22.172 -9.305 1 97.75 61 THR A N 1
ATOM 505 C CA . THR A 1 61 ? 9.242 -22.75 -10.453 1 97.75 61 THR A CA 1
ATOM 506 C C . THR A 1 61 ? 10.172 -22.828 -11.656 1 97.75 61 THR A C 1
ATOM 508 O O . THR A 1 61 ? 10.086 -23.781 -12.445 1 97.75 61 THR A O 1
ATOM 511 N N . ASP A 1 62 ? 11.008 -21.828 -11.812 1 97.25 62 ASP A N 1
ATOM 512 C CA . ASP A 1 62 ? 12.008 -21.859 -12.875 1 97.25 62 ASP A CA 1
ATOM 513 C C . ASP A 1 62 ? 12.922 -23.078 -12.727 1 97.25 62 ASP A C 1
ATOM 515 O O . ASP A 1 62 ? 13.203 -23.781 -13.703 1 97.25 62 ASP A O 1
ATOM 519 N N . LYS A 1 63 ? 13.281 -23.391 -11.539 1 94.31 63 LYS A N 1
ATOM 520 C CA . LYS A 1 63 ? 14.148 -24.531 -11.242 1 94.31 63 LYS A CA 1
ATOM 521 C C . LYS A 1 63 ? 13.422 -25.844 -11.508 1 94.31 63 LYS A C 1
ATOM 523 O O . LYS A 1 63 ? 14.055 -26.844 -11.867 1 94.31 63 LYS A O 1
ATOM 528 N N . LEU A 1 64 ? 12.18 -25.844 -11.352 1 95.5 64 LEU A N 1
ATOM 529 C CA . LEU A 1 64 ? 11.375 -27.047 -11.516 1 95.5 64 LEU A CA 1
ATOM 530 C C . LEU A 1 64 ? 10.906 -27.203 -12.953 1 95.5 64 LEU A C 1
ATOM 532 O O . LEU A 1 64 ? 10.117 -28.109 -13.266 1 95.5 64 LEU A O 1
ATOM 536 N N . ASN A 1 65 ? 11.242 -26.297 -13.852 1 96.44 65 ASN A N 1
ATOM 537 C CA . ASN A 1 65 ? 10.938 -26.297 -15.273 1 96.44 65 ASN A CA 1
ATOM 538 C C . ASN A 1 65 ? 9.43 -26.219 -15.523 1 96.44 65 ASN A C 1
ATOM 540 O O . ASN A 1 65 ? 8.906 -26.906 -16.406 1 96.44 65 ASN A O 1
ATOM 544 N N . LEU A 1 66 ? 8.75 -25.547 -14.648 1 97.88 66 LEU A N 1
ATOM 545 C CA . LEU A 1 66 ? 7.359 -25.172 -14.898 1 97.88 66 LEU A CA 1
ATOM 546 C C . LEU A 1 66 ? 7.27 -23.906 -15.727 1 97.88 66 LEU A C 1
ATOM 548 O O . LEU A 1 66 ? 8.031 -22.953 -15.508 1 97.88 66 LEU A O 1
ATOM 552 N N . LYS A 1 67 ? 6.383 -23.859 -16.719 1 98.5 67 LYS A N 1
ATOM 553 C CA . LYS A 1 67 ? 6.141 -22.641 -17.484 1 98.5 67 LYS A CA 1
ATOM 554 C C . LYS A 1 67 ? 5.23 -21.672 -16.734 1 98.5 67 LYS A C 1
ATOM 556 O O . LYS A 1 67 ? 4.027 -21.922 -16.609 1 98.5 67 LYS A O 1
ATOM 561 N N . VAL A 1 68 ? 5.844 -20.578 -16.25 1 98.88 68 VAL A N 1
ATOM 562 C CA . VAL A 1 68 ? 5.098 -19.719 -15.32 1 98.88 68 VAL A CA 1
ATOM 563 C C . VAL A 1 68 ? 5.102 -18.281 -15.828 1 98.88 68 VAL A C 1
ATOM 565 O O . VAL A 1 68 ? 6.133 -17.781 -16.281 1 98.88 68 VAL A O 1
ATOM 568 N N . LEU A 1 69 ? 3.953 -17.625 -15.758 1 98.94 69 LEU A N 1
ATOM 569 C CA . LEU A 1 69 ? 3.812 -16.188 -15.945 1 98.94 69 LEU A CA 1
ATOM 570 C C . LEU A 1 69 ? 3.598 -15.492 -14.609 1 98.94 69 LEU A C 1
ATOM 572 O O . LEU A 1 69 ? 2.629 -15.781 -13.898 1 98.94 69 LEU A O 1
ATOM 576 N N . MET A 1 70 ? 4.562 -14.648 -14.25 1 98.88 70 MET A N 1
ATOM 577 C CA . MET A 1 70 ? 4.395 -13.766 -13.102 1 98.88 70 MET A CA 1
ATOM 578 C C . MET A 1 70 ? 3.744 -12.453 -13.508 1 98.88 70 MET A C 1
ATOM 580 O O . MET A 1 70 ? 4.082 -11.883 -14.555 1 98.88 70 MET A O 1
ATOM 584 N N . ILE A 1 71 ? 2.807 -11.977 -12.695 1 98.94 71 ILE A N 1
ATOM 585 C CA . ILE A 1 71 ? 2.16 -10.688 -12.953 1 98.94 71 ILE A CA 1
ATOM 586 C C . ILE A 1 71 ? 2.326 -9.781 -11.742 1 98.94 71 ILE A C 1
ATOM 588 O O . ILE A 1 71 ? 1.857 -10.102 -10.648 1 98.94 71 ILE A O 1
ATOM 592 N N . ASP A 1 72 ? 2.988 -8.672 -11.953 1 98.62 72 ASP A N 1
ATOM 593 C CA . ASP A 1 72 ? 3.172 -7.648 -10.922 1 98.62 72 ASP A CA 1
ATOM 594 C C . ASP A 1 72 ? 2.158 -6.516 -11.086 1 98.62 72 ASP A C 1
ATOM 596 O O . ASP A 1 72 ? 2.436 -5.516 -11.75 1 98.62 72 ASP A O 1
ATOM 600 N N . LYS A 1 73 ? 1.027 -6.715 -10.438 1 98.5 73 LYS A N 1
ATOM 601 C CA . LYS A 1 73 ? -0.037 -5.719 -10.547 1 98.5 73 LYS A CA 1
ATOM 602 C C . LYS A 1 73 ? 0.002 -4.734 -9.383 1 98.5 73 LYS A C 1
ATOM 604 O O . LYS A 1 73 ? -1.018 -4.488 -8.734 1 98.5 73 LYS A O 1
ATOM 609 N N . ASP A 1 74 ? 1.112 -4.281 -9.016 1 97.12 74 ASP A N 1
ATOM 610 C CA . ASP A 1 74 ? 1.401 -3.248 -8.023 1 97.12 74 ASP A CA 1
ATOM 611 C C . ASP A 1 74 ? 2.215 -2.111 -8.641 1 97.12 74 ASP A C 1
ATOM 613 O O . ASP A 1 74 ? 3.279 -2.344 -9.219 1 97.12 74 ASP A O 1
ATOM 617 N N . LEU A 1 75 ? 1.746 -0.912 -8.422 1 94.75 75 LEU A N 1
ATOM 618 C CA . LEU A 1 75 ? 2.451 0.226 -9.008 1 94.75 75 LEU A CA 1
ATOM 619 C C . LEU A 1 75 ? 3.814 0.414 -8.352 1 94.75 75 LEU A C 1
ATOM 621 O O . LEU A 1 75 ? 4.691 1.076 -8.906 1 94.75 75 LEU A O 1
ATOM 625 N N . GLN A 1 76 ? 4.023 -0.169 -7.156 1 93.75 76 GLN A N 1
ATOM 626 C CA . GLN A 1 76 ? 5.332 -0.133 -6.512 1 93.75 76 GLN A CA 1
ATOM 627 C C . GLN A 1 76 ? 6.316 -1.069 -7.207 1 93.75 76 GLN A C 1
ATOM 629 O O . GLN A 1 76 ? 7.531 -0.936 -7.047 1 93.75 76 GLN A O 1
ATOM 634 N N . ALA A 1 77 ? 5.84 -2.025 -7.93 1 96 77 ALA A N 1
ATOM 635 C CA . ALA A 1 77 ? 6.609 -2.961 -8.75 1 96 77 ALA A CA 1
ATOM 636 C C . ALA A 1 77 ? 7.656 -3.691 -7.906 1 96 77 ALA A C 1
ATOM 638 O O . ALA A 1 77 ? 8.781 -3.916 -8.359 1 96 77 ALA A O 1
ATOM 639 N N . THR A 1 78 ? 7.285 -4.039 -6.695 1 96.06 78 THR A N 1
ATOM 640 C CA . THR A 1 78 ? 8.227 -4.695 -5.797 1 96.06 78 THR A CA 1
ATOM 641 C C . THR A 1 78 ? 8.664 -6.047 -6.359 1 96.06 78 THR A C 1
ATOM 643 O O . THR A 1 78 ? 9.852 -6.363 -6.375 1 96.06 78 THR A O 1
ATOM 646 N N . LEU A 1 79 ? 7.723 -6.844 -6.84 1 97.88 79 LEU A N 1
ATOM 647 C CA . LEU A 1 79 ? 8.055 -8.133 -7.43 1 97.88 79 LEU A CA 1
ATOM 648 C C . LEU A 1 79 ? 9.023 -7.969 -8.594 1 97.88 79 LEU A C 1
ATOM 650 O O . LEU A 1 79 ? 10.031 -8.672 -8.68 1 97.88 79 LEU A O 1
ATOM 654 N N . THR A 1 80 ? 8.711 -7.012 -9.492 1 98 80 THR A N 1
ATOM 655 C CA . THR A 1 80 ? 9.539 -6.734 -10.656 1 98 80 THR A CA 1
ATOM 656 C C . THR A 1 80 ? 10.961 -6.371 -10.227 1 98 80 THR A C 1
ATOM 658 O O . THR A 1 80 ? 11.93 -6.91 -10.766 1 98 80 THR A O 1
ATOM 661 N N . LYS A 1 81 ? 11.07 -5.504 -9.258 1 95.81 81 LYS A N 1
ATOM 662 C CA . LYS A 1 81 ? 12.367 -5.051 -8.773 1 95.81 81 LYS A CA 1
ATOM 663 C C . LYS A 1 81 ? 13.148 -6.199 -8.141 1 95.81 81 LYS A C 1
ATOM 665 O O . LYS A 1 81 ? 14.359 -6.332 -8.367 1 95.81 81 LYS A O 1
ATOM 670 N N . ASP A 1 82 ? 12.484 -7.004 -7.332 1 97.31 82 ASP A N 1
ATOM 671 C CA . ASP A 1 82 ? 13.141 -8.141 -6.691 1 97.31 82 ASP A CA 1
ATOM 672 C C . ASP A 1 82 ? 13.648 -9.141 -7.73 1 97.31 82 ASP A C 1
ATOM 674 O O . ASP A 1 82 ? 14.781 -9.617 -7.641 1 97.31 82 ASP A O 1
ATOM 678 N N . LEU A 1 83 ? 12.844 -9.461 -8.719 1 97.94 83 LEU A N 1
ATOM 679 C CA . LEU A 1 83 ? 13.219 -10.43 -9.742 1 97.94 83 LEU A CA 1
ATOM 680 C C . LEU A 1 83 ? 14.391 -9.914 -10.57 1 97.94 83 LEU A C 1
ATOM 682 O O . LEU A 1 83 ? 15.219 -10.703 -11.039 1 97.94 83 LEU A O 1
ATOM 686 N N . ALA A 1 84 ? 14.477 -8.594 -10.711 1 97.25 84 ALA A N 1
ATOM 687 C CA . ALA A 1 84 ? 15.531 -7.977 -11.516 1 97.25 84 ALA A CA 1
ATOM 688 C C . ALA A 1 84 ? 16.906 -8.18 -10.867 1 97.25 84 ALA A C 1
ATOM 690 O O . ALA A 1 84 ? 17.938 -7.996 -11.516 1 97.25 84 ALA A O 1
ATOM 691 N N . LYS A 1 85 ? 16.906 -8.5 -9.602 1 96.44 85 LYS A N 1
ATOM 692 C CA . LYS A 1 85 ? 18.172 -8.766 -8.922 1 96.44 85 LYS A CA 1
ATOM 693 C C . LYS A 1 85 ? 18.688 -10.156 -9.258 1 96.44 85 LYS A C 1
ATOM 695 O O . LYS A 1 85 ? 19.891 -10.422 -9.125 1 96.44 85 LYS A O 1
ATOM 700 N N . THR A 1 86 ? 17.812 -11.062 -9.625 1 96.38 86 THR A N 1
ATOM 701 C CA . THR A 1 86 ? 18.172 -12.453 -9.867 1 96.38 86 THR A CA 1
ATOM 702 C C . THR A 1 86 ? 18.203 -12.75 -11.367 1 96.38 86 THR A C 1
ATOM 704 O O . THR A 1 86 ? 19.016 -13.555 -11.828 1 96.38 86 THR A O 1
ATOM 707 N N . PHE A 1 87 ? 17.297 -12.094 -12.078 1 96.56 87 PHE A N 1
ATOM 708 C CA . PHE A 1 87 ? 17.156 -12.312 -13.516 1 96.56 87 PHE A CA 1
ATOM 709 C C . PHE A 1 87 ? 17.438 -11.031 -14.289 1 96.56 87 PHE A C 1
ATOM 711 O O . PHE A 1 87 ? 17.375 -9.938 -13.734 1 96.56 87 PHE A O 1
ATOM 718 N N . GLU A 1 88 ? 17.781 -11.18 -15.562 1 93.19 88 GLU A N 1
ATOM 719 C CA . GLU A 1 88 ? 17.875 -10.008 -16.422 1 93.19 88 GLU A CA 1
ATOM 720 C C . GLU A 1 88 ? 16.484 -9.539 -16.875 1 93.19 88 GLU A C 1
ATOM 722 O O . GLU A 1 88 ? 15.766 -10.281 -17.531 1 93.19 88 GLU A O 1
ATOM 727 N N . VAL A 1 89 ? 16.156 -8.398 -16.391 1 90.12 89 VAL A N 1
ATOM 728 C CA . VAL A 1 89 ? 14.852 -7.844 -16.703 1 90.12 89 VAL A CA 1
ATOM 729 C C . VAL A 1 89 ? 15 -6.648 -17.641 1 90.12 89 VAL A C 1
ATOM 731 O O . VAL A 1 89 ? 15.664 -5.664 -17.312 1 90.12 89 VAL A O 1
ATOM 734 N N . GLU A 1 90 ? 14.477 -6.758 -18.797 1 90.62 90 GLU A N 1
ATOM 735 C CA . GLU A 1 90 ? 14.336 -5.648 -19.734 1 90.62 90 GLU A CA 1
ATOM 736 C C . GLU A 1 90 ? 12.883 -5.227 -19.891 1 90.62 90 GLU A C 1
ATOM 738 O O . GLU A 1 90 ? 12.031 -6.031 -20.281 1 90.62 90 GLU A O 1
ATOM 743 N N . LEU A 1 91 ? 12.648 -3.98 -19.594 1 89.44 91 LEU A N 1
ATOM 744 C CA . LEU A 1 91 ? 11.266 -3.52 -19.609 1 89.44 91 LEU A CA 1
ATOM 745 C C . LEU A 1 91 ? 10.688 -3.561 -21.016 1 89.44 91 LEU A C 1
ATOM 747 O O . LEU A 1 91 ? 11.391 -3.277 -21.984 1 89.44 91 LEU A O 1
ATOM 751 N N . PRO A 1 92 ? 9.398 -3.881 -21.047 1 91.38 92 PRO A N 1
ATOM 752 C CA . PRO A 1 92 ? 8.758 -4.031 -22.359 1 91.38 92 PRO A CA 1
ATOM 753 C C . PRO A 1 92 ? 8.461 -2.693 -23.031 1 91.38 92 PRO A C 1
ATOM 755 O O . PRO A 1 92 ? 8.406 -1.661 -22.359 1 91.38 92 PRO A O 1
ATOM 758 N N . ARG A 1 93 ? 8.266 -2.752 -24.312 1 91.38 93 ARG A N 1
ATOM 759 C CA . ARG A 1 93 ? 7.871 -1.552 -25.047 1 91.38 93 ARG A CA 1
ATOM 760 C C . ARG A 1 93 ? 6.465 -1.106 -24.656 1 91.38 93 ARG A C 1
ATOM 762 O O . ARG A 1 93 ? 6.215 0.086 -24.469 1 91.38 93 ARG A O 1
ATOM 769 N N . VAL A 1 94 ? 5.625 -2.117 -24.547 1 97 94 VAL A N 1
ATOM 770 C CA . VAL A 1 94 ? 4.27 -1.886 -24.078 1 97 94 VAL A CA 1
ATOM 771 C C . VAL A 1 94 ? 4.172 -2.268 -22.594 1 97 94 VAL A C 1
ATOM 773 O O . VAL A 1 94 ? 4.199 -3.451 -22.25 1 97 94 VAL A O 1
ATOM 776 N N . ASN A 1 95 ? 4.059 -1.261 -21.719 1 97.56 95 ASN A N 1
ATOM 777 C CA . ASN A 1 95 ? 4.035 -1.59 -20.297 1 97.56 95 ASN A CA 1
ATOM 778 C C . ASN A 1 95 ? 2.684 -2.164 -19.875 1 97.56 95 ASN A C 1
ATOM 780 O O . ASN A 1 95 ? 1.767 -2.266 -20.703 1 97.56 95 ASN A O 1
ATOM 784 N N . PHE A 1 96 ? 2.564 -2.625 -18.75 1 98.5 96 PHE A N 1
ATOM 785 C CA . PHE A 1 96 ? 1.397 -3.334 -18.234 1 98.5 96 PHE A CA 1
ATOM 786 C C . PHE A 1 96 ? 0.132 -2.508 -18.438 1 98.5 96 PHE A C 1
ATOM 788 O O . PHE A 1 96 ? -0.88 -3.02 -18.922 1 98.5 96 PHE A O 1
ATOM 795 N N . TYR A 1 97 ? 0.167 -1.184 -18.109 1 98.31 97 TYR A N 1
ATOM 796 C CA . TYR A 1 97 ? -1.003 -0.325 -18.25 1 98.31 97 TYR A CA 1
ATOM 797 C C . TYR A 1 97 ? -1.426 -0.222 -19.719 1 98.31 97 TYR A C 1
ATOM 799 O O . TYR A 1 97 ? -2.613 -0.325 -20.031 1 98.31 97 TYR A O 1
ATOM 807 N N . GLU A 1 98 ? -0.492 -0.014 -20.5 1 98.25 98 GLU A N 1
ATOM 808 C CA . GLU A 1 98 ? -0.783 0.075 -21.938 1 98.25 98 GLU A CA 1
ATOM 809 C C . GLU A 1 98 ? -1.403 -1.219 -22.453 1 98.25 98 GLU A C 1
ATOM 811 O O . GLU A 1 98 ? -2.291 -1.189 -23.312 1 98.25 98 GLU A O 1
ATOM 816 N N . GLY A 1 99 ? -0.886 -2.355 -21.953 1 98.56 99 GLY A N 1
ATOM 817 C CA . GLY A 1 99 ? -1.482 -3.631 -22.312 1 98.56 99 GLY A CA 1
ATOM 818 C C . GLY A 1 99 ? -2.934 -3.754 -21.891 1 98.56 99 GLY A C 1
ATOM 819 O O . GLY A 1 99 ? -3.768 -4.258 -22.656 1 98.56 99 GLY A O 1
ATOM 820 N N . LEU A 1 100 ? -3.25 -3.281 -20.703 1 98.56 100 LEU A N 1
ATOM 821 C CA . LEU A 1 100 ? -4.629 -3.273 -20.234 1 98.56 100 LEU A CA 1
ATOM 822 C C . LEU A 1 100 ? -5.5 -2.361 -21.078 1 98.56 100 LEU A C 1
ATOM 824 O O . LEU A 1 100 ? -6.586 -2.756 -21.516 1 98.56 100 LEU A O 1
ATOM 828 N N . LYS A 1 101 ? -5.023 -1.189 -21.344 1 97.94 101 LYS A N 1
ATOM 829 C CA . LYS A 1 101 ? -5.75 -0.168 -22.094 1 97.94 101 LYS A CA 1
ATOM 830 C C . LYS A 1 101 ? -6.012 -0.623 -23.516 1 97.94 101 LYS A C 1
ATOM 832 O O . LYS A 1 101 ? -7.109 -0.43 -24.047 1 97.94 101 LYS A O 1
ATOM 837 N N . ASN A 1 102 ? -4.984 -1.293 -24.109 1 97.88 102 ASN A N 1
ATOM 838 C CA . ASN A 1 102 ? -5.059 -1.714 -25.5 1 97.88 102 ASN A CA 1
ATOM 839 C C . ASN A 1 102 ? -5.805 -3.037 -25.656 1 97.88 102 ASN A C 1
ATOM 841 O O . ASN A 1 102 ? -6.102 -3.467 -26.766 1 97.88 102 ASN A O 1
ATOM 845 N N . GLY A 1 103 ? -6.055 -3.695 -24.594 1 97.75 103 GLY A N 1
ATOM 846 C CA . GLY A 1 103 ? -6.797 -4.945 -24.609 1 97.75 103 GLY A CA 1
ATOM 847 C C . GLY A 1 103 ? -5.957 -6.137 -25.031 1 97.75 103 GLY A C 1
ATOM 848 O O . GLY A 1 103 ? -6.484 -7.121 -25.547 1 97.75 103 GLY A O 1
ATOM 849 N N . ASN A 1 104 ? -4.621 -6.066 -24.828 1 98.12 104 ASN A N 1
ATOM 850 C CA . ASN A 1 104 ? -3.701 -7.137 -25.203 1 98.12 104 ASN A CA 1
ATOM 851 C C . ASN A 1 104 ? -2.494 -7.18 -24.266 1 98.12 104 ASN A C 1
ATOM 853 O O . ASN A 1 104 ? -1.58 -6.363 -24.391 1 98.12 104 ASN A O 1
ATOM 857 N N . LEU A 1 105 ? -2.393 -8.25 -23.453 1 98.56 105 LEU A N 1
ATOM 858 C CA . LEU A 1 105 ? -1.33 -8.344 -22.469 1 98.56 105 LEU A CA 1
ATOM 859 C C . LEU A 1 105 ? -0.108 -9.047 -23.031 1 98.56 105 LEU A C 1
ATOM 861 O O . LEU A 1 105 ? 0.978 -8.992 -22.453 1 98.56 105 LEU A O 1
ATOM 865 N N . ALA A 1 106 ? -0.253 -9.695 -24.156 1 98 106 ALA A N 1
ATOM 866 C CA . ALA A 1 106 ? 0.854 -10.445 -24.734 1 98 106 ALA A CA 1
ATOM 867 C C . ALA A 1 106 ? 2.043 -9.531 -25.031 1 98 106 ALA A C 1
ATOM 869 O O . ALA A 1 106 ? 3.195 -9.938 -24.859 1 98 106 ALA A O 1
ATOM 870 N N . SER A 1 107 ? 1.751 -8.305 -25.406 1 97.06 107 SER A N 1
ATOM 871 C CA . SER A 1 107 ? 2.793 -7.348 -25.781 1 97.06 107 SER A CA 1
ATOM 872 C C . SER A 1 107 ? 3.516 -6.816 -24.547 1 97.06 107 SER A C 1
ATOM 874 O O . SER A 1 107 ? 4.57 -6.188 -24.656 1 97.06 107 SER A O 1
ATOM 876 N N . SER A 1 108 ? 2.971 -7.102 -23.344 1 98.44 108 SER A N 1
ATOM 877 C CA . SER A 1 108 ? 3.539 -6.598 -22.109 1 98.44 108 SER A CA 1
ATOM 878 C C . SER A 1 108 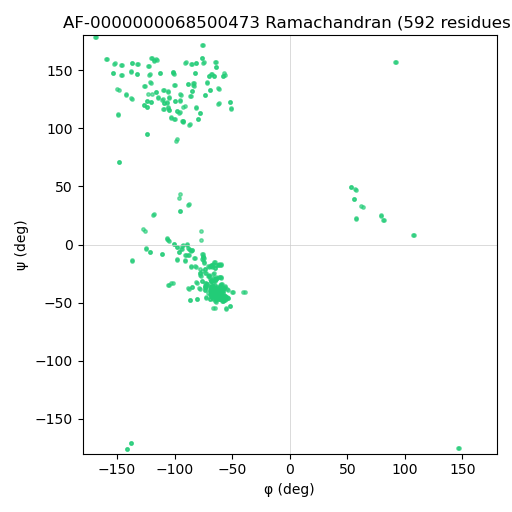? 4.383 -7.66 -21.406 1 98.44 108 SER A C 1
ATOM 880 O O . SER A 1 108 ? 4.98 -7.398 -20.359 1 98.44 108 SER A O 1
ATOM 882 N N . ILE A 1 109 ? 4.473 -8.844 -22.016 1 98.5 109 ILE A N 1
ATOM 883 C CA . ILE A 1 109 ? 5.195 -9.961 -21.422 1 98.5 109 ILE A CA 1
ATOM 884 C C . ILE A 1 109 ? 6.68 -9.852 -21.766 1 98.5 109 ILE A C 1
ATOM 886 O O . ILE A 1 109 ? 7.043 -9.562 -22.906 1 98.5 109 ILE A O 1
ATOM 890 N N . ILE A 1 110 ? 7.504 -9.992 -20.797 1 98.31 110 ILE A N 1
ATOM 891 C CA . ILE A 1 110 ? 8.938 -10.156 -21.031 1 98.31 110 ILE A CA 1
ATOM 892 C C . ILE A 1 110 ? 9.375 -11.555 -20.625 1 98.31 110 ILE A C 1
ATOM 894 O O . ILE A 1 110 ? 8.812 -12.141 -19.688 1 98.31 110 ILE A O 1
ATOM 898 N N . HIS A 1 111 ? 10.344 -12.055 -21.328 1 97.81 111 HIS A N 1
ATOM 899 C CA . HIS A 1 111 ? 10.859 -13.398 -21.078 1 97.81 111 HIS A CA 1
ATOM 900 C C . HIS A 1 111 ? 12.117 -13.359 -20.219 1 97.81 111 HIS A C 1
ATOM 902 O O . HIS A 1 111 ? 13.141 -12.812 -20.625 1 97.81 111 HIS A O 1
ATOM 908 N N . LEU A 1 112 ? 12.023 -13.922 -19 1 97.94 112 LEU A N 1
ATOM 909 C CA . LEU A 1 112 ? 13.18 -13.93 -18.094 1 97.94 112 LEU A CA 1
ATOM 910 C C . LEU A 1 112 ? 14.07 -15.141 -18.375 1 97.94 112 LEU A C 1
ATOM 912 O O . LEU A 1 112 ? 15.297 -15.023 -18.375 1 97.94 112 LEU A O 1
ATOM 916 N N . THR A 1 113 ? 13.469 -16.266 -18.484 1 97.88 113 THR A N 1
ATOM 917 C CA . THR A 1 113 ? 14.117 -17.5 -18.859 1 97.88 113 THR A CA 1
ATOM 918 C C . THR A 1 113 ? 13.25 -18.297 -19.844 1 97.88 113 THR A C 1
ATOM 920 O O . THR A 1 113 ? 12.242 -17.781 -20.344 1 97.88 113 THR A O 1
ATOM 923 N N . ASP A 1 114 ? 13.656 -19.562 -20.125 1 97 114 ASP A N 1
ATOM 924 C CA . ASP A 1 114 ? 12.883 -20.406 -21.016 1 97 114 ASP A CA 1
ATOM 925 C C . ASP A 1 114 ? 11.539 -20.781 -20.391 1 97 114 ASP A C 1
ATOM 927 O O . ASP A 1 114 ? 10.594 -21.109 -21.109 1 97 114 ASP A O 1
ATOM 931 N N . ASN A 1 115 ? 11.477 -20.641 -19.016 1 97.62 115 ASN A N 1
ATOM 932 C CA . ASN A 1 115 ? 10.289 -21.156 -18.344 1 97.62 115 ASN A CA 1
ATOM 933 C C . ASN A 1 115 ? 9.562 -20.062 -17.562 1 97.62 115 ASN A C 1
ATOM 935 O O . ASN A 1 115 ? 8.453 -20.266 -17.078 1 97.62 115 ASN A O 1
ATOM 939 N N . LEU A 1 116 ? 10.203 -18.859 -17.516 1 98.62 116 LEU A N 1
ATOM 940 C CA . LEU A 1 116 ? 9.672 -17.828 -16.641 1 98.62 116 LEU A CA 1
ATOM 941 C C . LEU A 1 116 ? 9.43 -16.531 -17.406 1 98.62 116 LEU A C 1
ATOM 943 O O . LEU A 1 116 ? 10.352 -15.961 -17.984 1 98.62 116 LEU A O 1
ATOM 947 N N . ASP A 1 117 ? 8.172 -16.109 -17.391 1 98.75 117 ASP A N 1
ATOM 948 C CA . ASP A 1 117 ? 7.777 -14.828 -17.984 1 98.75 117 ASP A CA 1
ATOM 949 C C . ASP A 1 117 ? 7.238 -13.875 -16.922 1 98.75 117 ASP A C 1
ATOM 951 O O . ASP A 1 117 ? 6.875 -14.297 -15.828 1 98.75 117 ASP A O 1
ATOM 955 N N . LEU A 1 118 ? 7.27 -12.594 -17.281 1 98.81 118 LEU A N 1
ATOM 956 C CA . LEU A 1 118 ? 6.863 -11.555 -16.344 1 98.81 118 LEU A CA 1
ATOM 957 C C . LEU A 1 118 ? 6.109 -10.445 -17.062 1 98.81 118 LEU A C 1
ATOM 959 O O . LEU A 1 118 ? 6.508 -10.016 -18.141 1 98.81 118 LEU A O 1
ATOM 963 N N . ILE A 1 119 ? 4.996 -10.117 -16.578 1 98.81 119 ILE A N 1
ATOM 964 C CA . ILE A 1 119 ? 4.441 -8.789 -16.844 1 98.81 119 ILE A CA 1
ATOM 965 C C . ILE A 1 119 ? 4.852 -7.828 -15.734 1 98.81 119 ILE A C 1
ATOM 967 O O . ILE A 1 119 ? 4.32 -7.887 -14.625 1 98.81 119 ILE A O 1
ATOM 971 N N . PRO A 1 120 ? 5.777 -6.949 -16.031 1 98.56 120 PRO A N 1
ATOM 972 C CA . PRO A 1 120 ? 6.352 -6.09 -14.984 1 98.56 120 PRO A CA 1
ATOM 973 C C . PRO A 1 120 ? 5.363 -5.047 -14.477 1 98.56 120 PRO A C 1
ATOM 975 O O . PRO A 1 120 ? 4.527 -4.551 -15.234 1 98.56 120 PRO A O 1
ATOM 978 N N . GLY A 1 121 ? 5.488 -4.785 -13.18 1 97.5 121 GLY A N 1
ATOM 979 C CA . GLY A 1 121 ? 4.773 -3.643 -12.641 1 97.5 121 GLY A CA 1
ATOM 980 C C . GLY A 1 121 ? 5.238 -2.318 -13.211 1 97.5 121 GLY A C 1
ATOM 981 O O . GLY A 1 121 ? 6.375 -2.205 -13.68 1 97.5 121 GLY A O 1
ATOM 982 N N . THR A 1 122 ? 4.367 -1.401 -13.219 1 95.81 122 THR A N 1
ATOM 983 C CA . THR A 1 122 ? 4.668 -0.055 -13.695 1 95.81 122 THR A CA 1
ATOM 984 C C . THR A 1 122 ? 3.877 0.986 -12.914 1 95.81 122 THR A C 1
ATOM 986 O O . THR A 1 122 ? 2.73 0.743 -12.523 1 95.81 122 THR A O 1
ATOM 989 N N . PHE A 1 123 ? 4.457 2.131 -12.711 1 94.12 123 PHE A N 1
ATOM 990 C CA . PHE A 1 123 ? 3.777 3.221 -12.023 1 94.12 123 PHE A CA 1
ATOM 991 C C . PHE A 1 123 ? 2.582 3.711 -12.828 1 94.12 123 PHE A C 1
ATOM 993 O O . PHE A 1 123 ? 1.618 4.234 -12.266 1 94.12 123 PHE A O 1
ATOM 1000 N N . ASP A 1 124 ? 2.559 3.434 -14.117 1 95.56 124 ASP A N 1
ATOM 1001 C CA . ASP A 1 124 ? 1.486 3.861 -15.008 1 95.56 124 ASP A CA 1
ATOM 1002 C C . ASP A 1 124 ? 0.165 3.191 -14.641 1 95.56 124 ASP A C 1
ATOM 1004 O O . ASP A 1 124 ? -0.903 3.635 -15.07 1 95.56 124 ASP A O 1
ATOM 1008 N N . LEU A 1 125 ? 0.274 2.166 -13.836 1 97.44 125 LEU A N 1
ATOM 1009 C CA . LEU A 1 125 ? -0.953 1.53 -13.367 1 97.44 125 LEU A CA 1
ATOM 1010 C C . LEU A 1 125 ? -1.82 2.525 -12.602 1 97.44 125 LEU A C 1
ATOM 1012 O O . LEU A 1 125 ? -3.021 2.303 -12.43 1 97.44 125 LEU A O 1
ATOM 1016 N N . MET A 1 126 ? -1.248 3.645 -12.164 1 96 126 MET A N 1
ATOM 1017 C CA . MET A 1 126 ? -2.01 4.664 -11.445 1 96 126 MET A CA 1
ATOM 1018 C C . MET A 1 126 ? -3.107 5.246 -12.328 1 96 126 MET A C 1
ATOM 1020 O O . MET A 1 126 ? -4.051 5.863 -11.836 1 96 126 MET A O 1
ATOM 1024 N N . LEU A 1 127 ? -3.02 5.059 -13.633 1 96.25 127 LEU A N 1
ATOM 1025 C CA . LEU A 1 127 ? -3.961 5.617 -14.594 1 96.25 127 LEU A CA 1
ATOM 1026 C C . LEU A 1 127 ? -5.168 4.703 -14.773 1 96.25 127 LEU A C 1
ATOM 1028 O O . LEU A 1 127 ? -6.164 5.094 -15.383 1 96.25 127 LEU A O 1
ATOM 1032 N N . LEU A 1 128 ? -5.148 3.559 -14.156 1 97.19 128 LEU A N 1
ATOM 1033 C CA . LEU A 1 128 ? -6.164 2.535 -14.383 1 97.19 128 LEU A CA 1
ATOM 1034 C C . LEU A 1 128 ? -7.523 2.994 -13.859 1 97.19 128 LEU A C 1
ATOM 1036 O O . LEU A 1 128 ? -8.539 2.836 -14.539 1 97.19 128 LEU A O 1
ATOM 1040 N N . PRO A 1 129 ? -7.582 3.59 -12.641 1 95 129 PRO A N 1
ATOM 1041 C CA . PRO A 1 129 ? -8.898 4.016 -12.148 1 95 129 PRO A CA 1
ATOM 1042 C C . PRO A 1 129 ? -9.586 5 -13.086 1 95 129 PRO A C 1
ATOM 1044 O O . PRO A 1 129 ? -10.805 4.945 -13.266 1 95 129 PRO A O 1
ATOM 1047 N N . LYS A 1 130 ? -8.82 5.891 -13.641 1 93.62 130 LYS A N 1
ATOM 1048 C CA . LYS A 1 130 ? -9.406 6.832 -14.58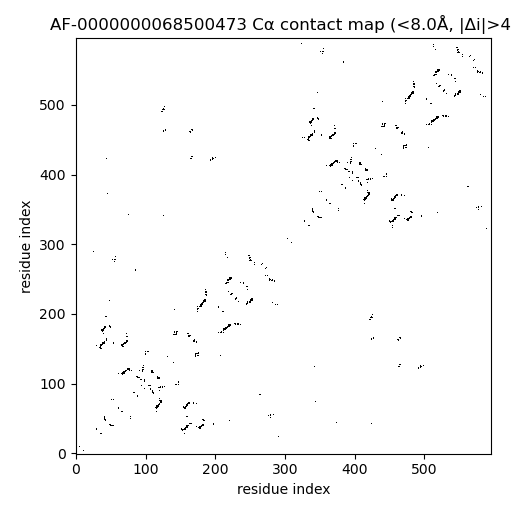6 1 93.62 130 LYS A CA 1
ATOM 1049 C C . LYS A 1 130 ? -9.906 6.113 -15.836 1 93.62 130 LYS A C 1
ATOM 1051 O O . LYS A 1 130 ? -10.984 6.43 -16.344 1 93.62 130 LYS A O 1
ATOM 1056 N N . LEU A 1 131 ? -9.164 5.117 -16.312 1 95.44 131 LEU A N 1
ATOM 1057 C CA . LEU A 1 131 ? -9.516 4.348 -17.5 1 95.44 131 LEU A CA 1
ATOM 1058 C C . LEU A 1 131 ? -10.859 3.65 -17.312 1 95.44 131 LEU A C 1
ATOM 1060 O O . LEU A 1 131 ? -11.672 3.59 -18.25 1 95.44 131 LEU A O 1
ATOM 1064 N N . THR A 1 132 ? -11.141 3.18 -16.109 1 96 132 THR A N 1
ATOM 1065 C CA . THR A 1 132 ? -12.297 2.305 -15.914 1 96 132 THR A CA 1
ATOM 1066 C C . THR A 1 132 ? -13.422 3.043 -15.203 1 96 132 THR A C 1
ATOM 1068 O O . THR A 1 132 ? -14.438 2.439 -14.836 1 96 132 THR A O 1
ATOM 1071 N N . ARG A 1 133 ? -13.289 4.266 -14.977 1 91.56 133 ARG A N 1
ATOM 1072 C CA . ARG A 1 133 ? -14.188 5.043 -14.133 1 91.56 133 ARG A CA 1
ATOM 1073 C C . ARG A 1 133 ? -15.633 4.941 -14.617 1 91.56 133 ARG A C 1
ATOM 1075 O O . ARG A 1 133 ? -16.562 4.879 -13.812 1 91.56 133 ARG A O 1
ATOM 1082 N N . SER A 1 134 ? -15.852 4.891 -15.953 1 93 134 SER A N 1
ATOM 1083 C CA . SER A 1 134 ? -17.188 4.898 -16.516 1 93 134 SER A CA 1
ATOM 1084 C C . SER A 1 134 ? -17.703 3.48 -16.734 1 93 134 SER A C 1
ATOM 1086 O O . SER A 1 134 ? -18.844 3.289 -17.203 1 93 134 SER A O 1
ATOM 1088 N N . TRP A 1 135 ? -16.891 2.467 -16.406 1 95.56 135 TRP A N 1
ATOM 1089 C CA . TRP A 1 135 ? -17.281 1.076 -16.625 1 95.56 135 TRP A CA 1
ATOM 1090 C C . TRP A 1 135 ? -18.188 0.59 -15.492 1 95.56 135 TRP A C 1
ATOM 1092 O O . TRP A 1 135 ? -18.203 1.181 -14.406 1 95.56 135 TRP A O 1
ATOM 1102 N N . THR A 1 136 ? -18.969 -0.417 -15.836 1 94.88 136 THR A N 1
ATOM 1103 C CA . THR A 1 136 ? -19.672 -1.096 -14.75 1 94.88 136 THR A CA 1
ATOM 1104 C C . THR A 1 136 ? -18.672 -1.788 -13.82 1 94.88 136 THR A C 1
ATOM 1106 O O . THR A 1 136 ? -17.562 -2.121 -14.219 1 94.88 136 THR A O 1
ATOM 1109 N N . PHE A 1 137 ? -19.094 -2.021 -12.617 1 94.31 137 PHE A N 1
ATOM 1110 C CA . PHE A 1 137 ? -18.25 -2.721 -11.648 1 94.31 137 PHE A CA 1
ATOM 1111 C C . PHE A 1 137 ? -17.828 -4.086 -12.18 1 94.31 137 PHE A C 1
ATOM 1113 O O . PHE A 1 137 ? -16.688 -4.512 -11.984 1 94.31 137 PHE A O 1
ATOM 1120 N N . GLU A 1 138 ? -18.703 -4.738 -12.859 1 95.81 138 GLU A N 1
ATOM 1121 C CA . GLU A 1 138 ? -18.422 -6.055 -13.43 1 95.81 138 GLU A CA 1
ATOM 1122 C C . GLU A 1 138 ? -17.328 -5.977 -14.484 1 95.81 138 GLU A C 1
ATOM 1124 O O . GLU A 1 138 ? -16.344 -6.73 -14.438 1 95.81 138 GLU A O 1
ATOM 1129 N N . ASN A 1 139 ? -17.469 -5.027 -15.43 1 97.25 139 ASN A N 1
ATOM 1130 C CA . ASN A 1 139 ? -16.5 -4.898 -16.5 1 97.25 139 ASN A CA 1
ATOM 1131 C C . ASN A 1 139 ? -15.117 -4.531 -15.953 1 97.25 139 ASN A C 1
ATOM 1133 O O . ASN A 1 139 ? -14.102 -5.062 -16.406 1 97.25 139 ASN A O 1
ATOM 1137 N N . GLU A 1 140 ? -15.125 -3.648 -14.992 1 97.06 140 GLU A N 1
ATOM 1138 C CA . GLU A 1 140 ? -13.875 -3.25 -14.359 1 97.06 140 GLU A CA 1
ATOM 1139 C C . GLU A 1 140 ? -13.211 -4.43 -13.656 1 97.06 140 GLU A C 1
ATOM 1141 O O . GLU A 1 140 ? -12.016 -4.676 -13.844 1 97.06 140 GLU A O 1
ATOM 1146 N N . SER A 1 141 ? -13.977 -5.223 -12.922 1 97.81 141 SER A N 1
ATOM 1147 C CA . SER A 1 141 ? -13.453 -6.328 -12.125 1 97.81 141 SER A CA 1
ATOM 1148 C C . SER A 1 141 ? -12.961 -7.465 -13.016 1 97.81 141 SER A C 1
ATOM 1150 O O . SER A 1 141 ? -12.008 -8.172 -12.664 1 97.81 141 SER A O 1
ATOM 1152 N N . ARG A 1 142 ? -13.492 -7.652 -14.234 1 98.31 142 ARG A N 1
ATOM 1153 C CA . ARG A 1 142 ? -13.211 -8.789 -15.109 1 98.31 142 ARG A CA 1
ATOM 1154 C C . ARG A 1 142 ? -12.078 -8.469 -16.078 1 98.31 142 ARG A C 1
ATOM 1156 O O . ARG A 1 142 ? -11.617 -9.344 -16.812 1 98.31 142 ARG A O 1
ATOM 1163 N N . LEU A 1 143 ? -11.609 -7.27 -16.047 1 98.69 143 LEU A N 1
ATOM 1164 C CA . LEU A 1 143 ? -10.664 -6.797 -17.047 1 98.69 143 LEU A CA 1
ATOM 1165 C C . LEU A 1 143 ? -9.484 -7.75 -17.172 1 98.69 143 LEU A C 1
ATOM 1167 O O . LEU A 1 143 ? -9.188 -8.242 -18.266 1 98.69 143 LEU A O 1
ATOM 1171 N N . LEU A 1 144 ? -8.836 -8.062 -16.062 1 98.88 144 LEU A N 1
ATOM 1172 C CA . LEU A 1 144 ? -7.648 -8.914 -16.094 1 98.88 144 LEU A CA 1
ATOM 1173 C C . LEU A 1 144 ? -8.008 -10.336 -16.5 1 98.88 144 LEU A C 1
ATOM 1175 O O . LEU A 1 144 ? -7.289 -10.961 -17.281 1 98.88 144 LEU A O 1
ATOM 1179 N N . ALA A 1 145 ? -9.141 -10.852 -15.953 1 98.75 145 ALA A N 1
ATOM 1180 C CA . ALA A 1 145 ? -9.602 -12.195 -16.297 1 98.75 145 ALA A CA 1
ATOM 1181 C C . ALA A 1 145 ? -9.797 -12.336 -17.812 1 98.75 145 ALA A C 1
ATOM 1183 O O . ALA A 1 145 ? -9.359 -13.32 -18.406 1 98.75 145 ALA A O 1
ATOM 1184 N N . THR A 1 146 ? -10.414 -11.328 -18.406 1 98.62 146 THR A N 1
ATOM 1185 C CA . THR A 1 146 ? -10.703 -11.328 -19.828 1 98.62 146 THR A CA 1
ATOM 1186 C C . THR A 1 146 ? -9.406 -11.336 -20.641 1 98.62 146 THR A C 1
ATOM 1188 O O . THR A 1 146 ? -9.281 -12.086 -21.609 1 98.62 146 THR A O 1
ATOM 1191 N N . LEU A 1 147 ? -8.469 -10.586 -20.219 1 98.75 147 LEU A N 1
ATOM 1192 C CA . LEU A 1 147 ? -7.254 -10.406 -21 1 98.75 147 LEU A CA 1
ATOM 1193 C C . LEU A 1 147 ? -6.289 -11.57 -20.781 1 98.75 147 LEU A C 1
ATOM 1195 O O . LEU A 1 147 ? -5.379 -11.789 -21.594 1 98.75 147 LEU A O 1
ATOM 1199 N N . LEU A 1 148 ? -6.445 -12.359 -19.672 1 98.75 148 LEU A N 1
ATOM 1200 C CA . LEU A 1 148 ? -5.57 -13.5 -19.406 1 98.75 148 LEU A CA 1
ATOM 1201 C C . LEU A 1 148 ? -6.07 -14.75 -20.125 1 98.75 148 LEU A C 1
ATOM 1203 O O . LEU A 1 148 ? -5.309 -15.703 -20.312 1 98.75 148 LEU A O 1
ATOM 1207 N N . ALA A 1 149 ? -7.309 -14.766 -20.516 1 98.25 149 ALA A N 1
ATOM 1208 C CA . ALA A 1 149 ? -7.949 -15.945 -21.078 1 98.25 149 ALA A CA 1
ATOM 1209 C C . ALA A 1 149 ? -7.152 -16.5 -22.266 1 98.25 149 ALA A C 1
ATOM 1211 O O . ALA A 1 149 ? -6.824 -17.688 -22.297 1 98.25 149 ALA A O 1
ATOM 1212 N N . PRO A 1 150 ? -6.711 -15.641 -23.172 1 98.06 150 PRO A N 1
ATOM 1213 C CA . PRO A 1 150 ? -5.988 -16.172 -24.328 1 98.06 150 PRO A CA 1
ATOM 1214 C C . PRO A 1 150 ? -4.566 -16.609 -24 1 98.06 150 PRO A C 1
ATOM 1216 O O . PRO A 1 150 ? -3.912 -17.266 -24.812 1 98.06 150 PRO A O 1
ATOM 1219 N N . LEU A 1 151 ? -4.059 -16.297 -22.828 1 98.44 151 LEU A N 1
ATOM 1220 C CA . LEU A 1 151 ? -2.678 -16.578 -22.469 1 98.44 151 LEU A CA 1
ATOM 1221 C C . LEU A 1 151 ? -2.588 -17.875 -21.656 1 98.44 151 LEU A C 1
ATOM 1223 O O . LEU A 1 151 ? -1.502 -18.422 -21.484 1 98.44 151 LEU A O 1
ATOM 1227 N N . LYS A 1 152 ? -3.66 -18.406 -21.172 1 98.31 152 LYS A N 1
ATOM 1228 C CA . LYS A 1 152 ? -3.678 -19.469 -20.172 1 98.31 152 LYS A CA 1
ATOM 1229 C C . LYS A 1 152 ? -3.072 -20.766 -20.719 1 98.31 152 LYS A C 1
ATOM 1231 O O . LYS A 1 152 ? -2.443 -21.516 -19.969 1 98.31 152 LYS A O 1
ATOM 1236 N N . SER A 1 153 ? -3.221 -20.969 -21.969 1 97.81 153 SER A N 1
ATOM 1237 C CA . SER A 1 153 ? -2.779 -22.234 -22.562 1 97.81 153 SER A CA 1
ATOM 1238 C C . SER A 1 153 ? -1.261 -22.281 -22.688 1 97.81 153 SER A C 1
ATOM 1240 O O . SER A 1 153 ? -0.681 -23.344 -22.906 1 97.81 153 SER A O 1
ATOM 1242 N N . ASP A 1 154 ? -0.655 -21.141 -22.578 1 98 154 ASP A N 1
ATOM 1243 C CA . ASP A 1 154 ? 0.782 -21.047 -22.812 1 98 154 ASP A CA 1
ATOM 1244 C C . ASP A 1 154 ? 1.568 -21.328 -21.531 1 98 154 ASP A C 1
ATOM 1246 O O . ASP A 1 154 ? 2.797 -21.438 -21.562 1 98 154 ASP A O 1
ATOM 1250 N N . TYR A 1 155 ? 0.862 -21.531 -20.406 1 98.69 155 TYR A N 1
ATOM 1251 C CA . TYR A 1 155 ? 1.556 -21.641 -19.125 1 98.69 155 TYR A CA 1
ATOM 1252 C C . TYR A 1 155 ? 0.99 -22.766 -18.281 1 98.69 155 TYR A C 1
ATOM 1254 O O . TYR A 1 155 ? -0.13 -23.234 -18.531 1 98.69 155 TYR A O 1
ATOM 1262 N N . ASP A 1 156 ? 1.843 -23.234 -17.375 1 98.56 156 ASP A N 1
ATOM 1263 C CA . ASP A 1 156 ? 1.39 -24.141 -16.328 1 98.56 156 ASP A CA 1
ATOM 1264 C C . ASP A 1 156 ? 0.722 -23.391 -15.188 1 98.56 156 ASP A C 1
ATOM 1266 O O . ASP A 1 156 ? -0.389 -23.719 -14.781 1 98.56 156 ASP A O 1
ATOM 1270 N N . LEU A 1 157 ? 1.346 -22.344 -14.734 1 98.88 157 LEU A N 1
ATOM 1271 C CA . LEU A 1 157 ? 0.853 -21.5 -13.648 1 98.88 157 LEU A CA 1
ATOM 1272 C C . LEU A 1 157 ? 0.952 -20.016 -14.023 1 98.88 157 LEU A C 1
ATOM 1274 O O . LEU A 1 157 ? 1.873 -19.625 -14.734 1 98.88 157 LEU A O 1
ATOM 1278 N N . ILE A 1 158 ? 0.039 -19.234 -13.562 1 98.94 158 ILE A N 1
ATOM 1279 C CA . ILE A 1 158 ? 0.099 -17.781 -13.531 1 98.94 158 ILE A CA 1
ATOM 1280 C C . ILE A 1 158 ? -0.014 -17.281 -12.094 1 98.94 158 ILE A C 1
ATOM 1282 O O . ILE A 1 158 ? -0.932 -17.672 -11.367 1 98.94 158 ILE A O 1
ATOM 1286 N N . ILE A 1 159 ? 0.959 -16.531 -11.641 1 98.94 159 ILE A N 1
ATOM 1287 C CA . ILE A 1 159 ? 0.971 -16.031 -10.273 1 98.94 159 ILE A CA 1
ATOM 1288 C C . ILE A 1 159 ? 0.855 -14.516 -10.273 1 98.94 159 ILE A C 1
ATOM 1290 O O . ILE A 1 159 ? 1.638 -13.828 -10.938 1 98.94 159 ILE A O 1
ATOM 1294 N N . ILE A 1 160 ? -0.106 -14.008 -9.539 1 98.88 160 ILE A N 1
ATOM 1295 C CA . ILE A 1 160 ? -0.385 -12.57 -9.508 1 98.88 160 ILE A CA 1
ATOM 1296 C C . ILE A 1 160 ? 0.012 -12 -8.148 1 98.88 160 ILE A C 1
ATOM 1298 O O . ILE A 1 160 ? -0.344 -12.555 -7.102 1 98.88 160 ILE A O 1
ATOM 1302 N N . ASP A 1 161 ? 0.833 -11.008 -8.164 1 98.5 161 ASP A N 1
ATOM 1303 C CA . ASP A 1 161 ? 1.167 -10.164 -7.023 1 98.5 161 ASP A CA 1
ATOM 1304 C C . ASP A 1 161 ? 0.511 -8.789 -7.141 1 98.5 161 ASP A C 1
ATOM 1306 O O . ASP A 1 161 ? 0.533 -8.172 -8.211 1 98.5 161 ASP A O 1
ATOM 1310 N N . THR A 1 162 ? -0.133 -8.352 -6.074 1 97.62 162 THR A N 1
ATOM 1311 C CA . THR A 1 162 ? -0.875 -7.098 -6.188 1 97.62 162 THR A CA 1
ATOM 1312 C C . THR A 1 162 ? -0.737 -6.27 -4.914 1 97.62 162 THR A C 1
ATOM 1314 O O . THR A 1 162 ? 0.056 -6.602 -4.031 1 97.62 162 THR A O 1
ATOM 1317 N N . VAL A 1 163 ? -1.408 -5.129 -4.809 1 96.62 163 VAL A N 1
ATOM 1318 C CA . VAL A 1 163 ? -1.298 -4.133 -3.746 1 96.62 163 VAL A CA 1
ATOM 1319 C C . VAL A 1 163 ? -1.996 -4.641 -2.486 1 96.62 163 VAL A C 1
ATOM 1321 O O . VAL A 1 163 ? -2.895 -5.484 -2.564 1 96.62 163 VAL A O 1
ATOM 1324 N N . PRO A 1 164 ? -1.616 -4.133 -1.348 1 94.94 164 PRO A N 1
ATOM 1325 C CA . PRO A 1 164 ? -2.268 -4.504 -0.09 1 94.94 164 PRO A CA 1
ATOM 1326 C C . PRO A 1 164 ? -3.471 -3.621 0.235 1 94.94 164 PRO A C 1
ATOM 1328 O O . PRO A 1 164 ? -3.67 -3.246 1.394 1 94.94 164 PRO A O 1
ATOM 1331 N N . THR A 1 165 ? -4.199 -3.168 -0.708 1 96.25 165 THR A N 1
ATOM 1332 C CA . THR A 1 165 ? -5.309 -2.234 -0.553 1 96.25 165 THR A CA 1
ATOM 1333 C C . THR A 1 165 ? -6.496 -2.656 -1.417 1 96.25 165 THR A C 1
ATOM 1335 O O . THR A 1 165 ? -6.336 -2.924 -2.609 1 96.25 165 THR A O 1
ATOM 1338 N N . PRO A 1 166 ? -7.668 -2.799 -0.761 1 96.38 166 PRO A N 1
ATOM 1339 C CA . PRO A 1 166 ? -8.82 -3.004 -1.639 1 96.38 166 PRO A CA 1
ATOM 1340 C C . PRO A 1 166 ? -8.922 -1.95 -2.738 1 96.38 166 PRO A C 1
ATOM 1342 O O . PRO A 1 166 ? -8.922 -0.75 -2.451 1 96.38 166 PRO A O 1
ATOM 1345 N N . SER A 1 167 ? -8.938 -2.328 -3.947 1 96.62 167 SER A N 1
ATOM 1346 C CA . SER A 1 167 ? -8.883 -1.426 -5.094 1 96.62 167 SER A CA 1
ATOM 1347 C C . SER A 1 167 ? -9.195 -2.16 -6.391 1 96.62 167 SER A C 1
ATOM 1349 O O . SER A 1 167 ? -9.445 -3.367 -6.383 1 96.62 167 SER A O 1
ATOM 1351 N N . VAL A 1 168 ? -9.188 -1.39 -7.453 1 97 168 VAL A N 1
ATOM 1352 C CA . VAL A 1 168 ? -9.422 -1.976 -8.766 1 97 168 VAL A CA 1
ATOM 1353 C C . VAL A 1 168 ? -8.336 -3.004 -9.078 1 97 168 VAL A C 1
ATOM 1355 O O . VAL A 1 168 ? -8.602 -4.027 -9.711 1 97 168 VAL A O 1
ATOM 1358 N N . TYR A 1 169 ? -7.18 -2.84 -8.523 1 98.19 169 TYR A N 1
ATOM 1359 C CA . TYR A 1 169 ? -6.051 -3.734 -8.773 1 98.19 169 TYR A CA 1
ATOM 1360 C C . TYR A 1 169 ? -6.297 -5.102 -8.148 1 98.19 169 TYR A C 1
ATOM 1362 O O . TYR A 1 169 ? -6.133 -6.133 -8.812 1 98.19 169 TYR A O 1
ATOM 1370 N N . THR A 1 170 ? -6.727 -5.051 -6.914 1 98.06 170 THR A N 1
ATOM 1371 C CA . THR A 1 170 ? -6.969 -6.297 -6.191 1 98.06 170 THR A CA 1
ATOM 1372 C C . THR A 1 170 ? -8.242 -6.977 -6.699 1 98.06 170 THR A C 1
ATOM 1374 O O . THR A 1 170 ? -8.297 -8.203 -6.785 1 98.06 170 THR A O 1
ATOM 1377 N N . ASN A 1 171 ? -9.266 -6.164 -7.062 1 97.94 171 ASN A N 1
ATOM 1378 C CA . ASN A 1 171 ? -10.477 -6.746 -7.633 1 97.94 171 ASN A CA 1
ATOM 1379 C C . ASN A 1 171 ? -10.172 -7.52 -8.914 1 97.94 171 ASN A C 1
ATOM 1381 O O . ASN A 1 171 ? -10.617 -8.656 -9.078 1 97.94 171 ASN A O 1
ATOM 1385 N N . ASN A 1 172 ? -9.383 -6.906 -9.781 1 98.56 172 ASN A N 1
ATOM 1386 C CA . ASN A 1 172 ? -8.969 -7.555 -11.016 1 98.56 172 ASN A CA 1
ATOM 1387 C C . ASN A 1 172 ? -8.273 -8.891 -10.742 1 98.56 172 ASN A C 1
ATOM 1389 O O . ASN A 1 172 ? -8.57 -9.891 -11.383 1 98.56 172 ASN A O 1
ATOM 1393 N N . ALA A 1 173 ? -7.418 -8.836 -9.797 1 98.75 173 ALA A N 1
ATOM 1394 C CA . ALA A 1 173 ? -6.605 -10.008 -9.484 1 98.75 173 ALA A CA 1
ATOM 1395 C C . ALA A 1 173 ? -7.461 -11.125 -8.906 1 98.75 173 ALA A C 1
ATOM 1397 O O . ALA A 1 173 ? -7.328 -12.289 -9.312 1 98.75 173 ALA A O 1
ATOM 1398 N N . ILE A 1 174 ? -8.352 -10.766 -8.031 1 98.69 174 ILE A N 1
ATOM 1399 C CA . ILE A 1 174 ? -9.211 -11.742 -7.359 1 98.69 174 ILE A CA 1
ATOM 1400 C C . ILE A 1 174 ? -10.125 -12.406 -8.383 1 98.69 174 ILE A C 1
ATOM 1402 O O . ILE A 1 174 ? -10.266 -13.633 -8.398 1 98.69 174 ILE A O 1
ATOM 1406 N N . VAL A 1 175 ? -10.672 -11.656 -9.266 1 98.75 175 VAL A N 1
ATOM 1407 C CA . VAL A 1 175 ? -11.633 -12.164 -10.242 1 98.75 175 VAL A CA 1
ATOM 1408 C C . VAL A 1 175 ? -10.914 -13.008 -11.289 1 98.75 175 VAL A C 1
ATOM 1410 O O . VAL A 1 175 ? -11.484 -13.953 -11.836 1 98.75 175 VAL A O 1
ATOM 1413 N N . ALA A 1 176 ? -9.656 -12.758 -11.477 1 98.81 176 ALA A N 1
ATOM 1414 C CA . ALA A 1 176 ? -8.891 -13.461 -12.5 1 98.81 176 ALA A CA 1
ATOM 1415 C C . ALA A 1 176 ? -8.305 -14.758 -11.953 1 98.81 176 ALA A C 1
ATOM 1417 O O . ALA A 1 176 ? -7.828 -15.602 -12.711 1 98.81 176 ALA A O 1
ATOM 1418 N N . SER A 1 177 ? -8.375 -15.008 -10.695 1 98.81 177 SER A N 1
ATOM 1419 C CA . SER A 1 177 ? -7.602 -16.078 -10.078 1 98.81 177 SER A CA 1
ATOM 1420 C C . SER A 1 177 ? -8.461 -17.312 -9.836 1 98.81 177 SER A C 1
ATOM 1422 O O . SER A 1 177 ? -9.672 -17.203 -9.609 1 98.81 177 SER A O 1
ATOM 1424 N N . ASP A 1 178 ? -7.828 -18.484 -9.906 1 98.56 178 ASP A N 1
ATOM 1425 C CA . ASP A 1 178 ? -8.469 -19.719 -9.492 1 98.56 178 ASP A CA 1
ATOM 1426 C C . ASP A 1 178 ? -8.328 -19.953 -7.988 1 98.56 178 ASP A C 1
ATOM 1428 O O . ASP A 1 178 ? -9.242 -20.453 -7.336 1 98.56 178 ASP A O 1
ATOM 1432 N N . TYR A 1 179 ? -7.203 -19.578 -7.48 1 98.62 179 TYR A N 1
ATOM 1433 C CA . TYR A 1 179 ? -6.863 -19.844 -6.086 1 98.62 179 TYR A CA 1
ATOM 1434 C C . TYR A 1 179 ? -6.203 -18.625 -5.449 1 98.62 179 TYR A C 1
ATOM 1436 O O . TYR A 1 179 ? -5.5 -17.859 -6.121 1 98.62 179 TYR A O 1
ATOM 1444 N N . VAL A 1 180 ? -6.43 -18.469 -4.113 1 98.56 180 VAL A N 1
ATOM 1445 C CA . VAL A 1 180 ? -5.801 -17.391 -3.357 1 98.56 180 VAL A CA 1
ATOM 1446 C C . VAL A 1 180 ? -5.023 -17.969 -2.18 1 98.56 180 VAL A C 1
ATOM 1448 O O . VAL A 1 180 ? -5.547 -18.781 -1.425 1 98.56 180 VAL A O 1
ATOM 1451 N N . MET A 1 181 ? -3.768 -17.656 -2.143 1 98.12 181 MET A N 1
ATOM 1452 C CA . MET A 1 181 ? -2.922 -17.906 -0.98 1 98.12 181 MET A CA 1
ATOM 1453 C C . MET A 1 181 ? -2.738 -16.641 -0.152 1 98.12 181 MET A C 1
ATOM 1455 O O . MET A 1 181 ? -2.463 -15.57 -0.699 1 98.12 181 MET A O 1
ATOM 1459 N N . ILE A 1 182 ? -2.816 -16.766 1.188 1 97.31 182 ILE A N 1
ATOM 1460 C CA . ILE A 1 182 ? -2.908 -15.586 2.049 1 97.31 182 ILE A CA 1
ATOM 1461 C C . ILE A 1 182 ? -1.776 -15.609 3.074 1 97.31 182 ILE A C 1
ATOM 1463 O O . ILE A 1 182 ? -1.91 -16.203 4.141 1 97.31 182 ILE A O 1
ATOM 1467 N N . PRO A 1 183 ? -0.719 -14.945 2.75 1 96.75 183 PRO A N 1
ATOM 1468 C CA . PRO A 1 183 ? 0.312 -14.797 3.781 1 96.75 183 PRO A CA 1
ATOM 1469 C C . PRO A 1 183 ? -0.1 -13.844 4.898 1 96.75 183 PRO A C 1
ATOM 1471 O O . PRO A 1 183 ? -0.71 -12.805 4.629 1 96.75 183 PRO A O 1
ATOM 1474 N N . LEU A 1 184 ? 0.227 -14.188 6.168 1 93.19 184 LEU A N 1
ATOM 1475 C CA . LEU A 1 184 ? -0.091 -13.289 7.266 1 93.19 184 LEU A CA 1
ATOM 1476 C C . LEU A 1 184 ? 0.881 -13.477 8.43 1 93.19 184 LEU A C 1
ATOM 1478 O O . LEU A 1 184 ? 1.563 -14.5 8.508 1 93.19 184 LEU A O 1
ATOM 1482 N N . GLN A 1 185 ? 0.978 -12.453 9.156 1 87.88 185 GLN A N 1
ATOM 1483 C CA . GLN A 1 185 ? 1.707 -12.516 10.422 1 87.88 185 GLN A CA 1
ATOM 1484 C C . GLN A 1 185 ? 0.761 -12.773 11.586 1 87.88 185 GLN A C 1
ATOM 1486 O O . GLN A 1 185 ? -0.03 -11.906 11.953 1 87.88 185 GLN A O 1
ATOM 1491 N N . ALA A 1 186 ? 0.917 -13.914 12.172 1 72.44 186 ALA A N 1
ATOM 1492 C CA . ALA A 1 186 ? -0.056 -14.406 13.148 1 72.44 186 ALA A CA 1
ATOM 1493 C C . ALA A 1 186 ? -0.177 -13.445 14.328 1 72.44 186 ALA A C 1
ATOM 1495 O O . ALA A 1 186 ? -1.236 -13.352 14.953 1 72.44 186 ALA A O 1
ATOM 1496 N N . GLU A 1 187 ? 0.845 -12.742 14.625 1 69.56 187 GLU A N 1
ATOM 1497 C CA . GLU A 1 187 ? 0.841 -11.867 15.789 1 69.56 187 GLU A CA 1
ATOM 1498 C C . GLU A 1 187 ? 0.026 -10.602 15.539 1 69.56 187 GLU A C 1
ATOM 1500 O O . GLU A 1 187 ? -0.429 -9.945 16.484 1 69.56 187 GLU A O 1
ATOM 1505 N N . GLU A 1 188 ? -0.214 -10.469 14.383 1 67.94 188 GLU A N 1
ATOM 1506 C CA . GLU A 1 188 ? -0.758 -9.148 14.062 1 67.94 188 GLU A CA 1
ATOM 1507 C C . GLU A 1 188 ? -2.225 -9.25 13.648 1 67.94 188 GLU A C 1
ATOM 1509 O O . GLU A 1 188 ? -2.918 -8.234 13.57 1 67.94 188 GLU A O 1
ATOM 1514 N N . GLU A 1 189 ? -2.631 -10.453 13.5 1 73.44 189 GLU A N 1
ATOM 1515 C CA . GLU A 1 189 ? -3.959 -10.531 12.906 1 73.44 189 GLU A CA 1
ATOM 1516 C C . GLU A 1 189 ? -4.996 -11 13.922 1 73.44 189 GLU A C 1
ATOM 1518 O O . GLU A 1 189 ? -4.746 -11.938 14.68 1 73.44 189 GLU A O 1
ATOM 1523 N N . SER A 1 190 ? -6.066 -10.234 13.883 1 77.44 190 SER A N 1
ATOM 1524 C CA . SER A 1 190 ? -7.211 -10.703 14.656 1 77.44 190 SER A CA 1
ATOM 1525 C C . SER A 1 190 ? -8.117 -11.594 13.812 1 77.44 190 SER A C 1
ATOM 1527 O O . SER A 1 190 ? -8.078 -11.539 12.578 1 77.44 190 SER A O 1
ATOM 1529 N N . THR A 1 191 ? -8.844 -12.398 14.453 1 84.06 191 THR A N 1
ATOM 1530 C CA . THR A 1 191 ? -9.844 -13.234 13.797 1 84.06 191 THR A CA 1
ATOM 1531 C C . THR A 1 191 ? -10.797 -12.383 12.961 1 84.06 191 THR A C 1
ATOM 1533 O O . THR A 1 191 ? -11.156 -12.758 11.844 1 84.06 191 THR A O 1
ATOM 1536 N N . ASN A 1 192 ? -11.125 -11.266 13.469 1 88.25 192 ASN A N 1
ATOM 1537 C CA . ASN A 1 192 ? -12.047 -10.375 12.766 1 88.25 192 ASN A CA 1
ATOM 1538 C C . ASN A 1 192 ? -11.438 -9.859 11.469 1 88.25 192 ASN A C 1
ATOM 1540 O O . ASN A 1 192 ? -12.117 -9.812 10.438 1 88.25 192 ASN A O 1
ATOM 1544 N N . ASN A 1 193 ? -10.195 -9.5 11.5 1 91.06 193 ASN A N 1
ATOM 1545 C CA . ASN A 1 193 ? -9.516 -9.023 10.297 1 91.06 193 ASN A CA 1
ATOM 1546 C C . ASN A 1 193 ? -9.492 -10.094 9.211 1 91.06 193 ASN A C 1
ATOM 1548 O O . ASN A 1 193 ? -9.758 -9.805 8.047 1 91.06 193 ASN A O 1
ATOM 1552 N N . ILE A 1 194 ? -9.219 -11.281 9.656 1 91.75 194 ILE A N 1
ATOM 1553 C CA . ILE A 1 194 ? -9.156 -12.406 8.734 1 91.75 194 ILE A CA 1
ATOM 1554 C C . ILE A 1 194 ? -10.539 -12.656 8.133 1 91.75 194 ILE A C 1
ATOM 1556 O O . ILE A 1 194 ? -10.68 -12.836 6.922 1 91.75 194 ILE A O 1
ATOM 1560 N N . GLN A 1 195 ? -11.539 -12.617 8.93 1 91.5 195 GLN A N 1
ATOM 1561 C CA . GLN A 1 195 ? -12.898 -12.852 8.469 1 91.5 195 GLN A CA 1
ATOM 1562 C C . GLN A 1 195 ? -13.352 -11.758 7.508 1 91.5 195 GLN A C 1
ATOM 1564 O O . GLN A 1 195 ? -14.047 -12.031 6.523 1 91.5 195 GLN A O 1
ATOM 1569 N N . ASN A 1 196 ? -12.992 -10.547 7.816 1 93.06 196 ASN A N 1
ATOM 1570 C CA . ASN A 1 196 ? -13.336 -9.445 6.922 1 93.06 196 ASN A CA 1
ATOM 1571 C C . ASN A 1 196 ? -12.695 -9.609 5.551 1 93.06 196 ASN A C 1
ATOM 1573 O O . ASN A 1 196 ? -13.328 -9.352 4.523 1 93.06 196 ASN A O 1
ATOM 1577 N N . TYR A 1 197 ? -11.484 -10.039 5.578 1 94.94 197 TYR A N 1
ATOM 1578 C CA . TYR A 1 197 ? -10.812 -10.297 4.309 1 94.94 197 TYR A CA 1
ATOM 1579 C C . TYR A 1 197 ? -11.5 -11.414 3.539 1 94.94 197 TYR A C 1
ATOM 1581 O O . TYR A 1 197 ? -11.727 -11.297 2.33 1 94.94 197 TYR A O 1
ATOM 1589 N N . ILE A 1 198 ? -11.82 -12.5 4.234 1 94.81 198 ILE A N 1
ATOM 1590 C CA . ILE A 1 198 ? -12.523 -13.617 3.617 1 94.81 198 ILE A CA 1
ATOM 1591 C C . ILE A 1 198 ? -13.844 -13.133 3.033 1 94.81 198 ILE A C 1
ATOM 1593 O O . ILE A 1 198 ? -14.211 -13.508 1.918 1 94.81 198 ILE A O 1
ATOM 1597 N N . SER A 1 199 ? -14.516 -12.297 3.754 1 94.75 199 SER A N 1
ATOM 1598 C CA . SER A 1 199 ? -15.789 -11.766 3.279 1 94.75 199 SER A CA 1
ATOM 1599 C C . SER A 1 199 ? -15.609 -10.961 1.998 1 94.75 199 SER A C 1
ATOM 1601 O O . SER A 1 199 ? -16.453 -11 1.107 1 94.75 199 SER A O 1
ATOM 1603 N N . TYR A 1 200 ? -14.539 -10.219 1.956 1 95.12 200 TYR A N 1
ATOM 1604 C CA . TYR A 1 200 ? -14.211 -9.461 0.753 1 95.12 200 TYR A CA 1
ATOM 1605 C C . TYR A 1 200 ? -14.023 -10.391 -0.439 1 95.12 200 TYR A C 1
ATOM 1607 O O . TYR A 1 200 ? -14.57 -10.148 -1.517 1 95.12 200 TYR A O 1
ATOM 1615 N N . LEU A 1 201 ? -13.328 -11.477 -0.256 1 97.06 201 LEU A N 1
ATOM 1616 C CA . LEU A 1 201 ? -13.102 -12.469 -1.301 1 97.06 201 LEU A CA 1
ATOM 1617 C C . LEU A 1 201 ? -14.414 -13.094 -1.749 1 97.06 201 LEU A C 1
ATOM 1619 O O . LEU A 1 201 ? -14.672 -13.227 -2.949 1 97.06 201 LEU A O 1
ATOM 1623 N N . ILE A 1 202 ? -15.227 -13.43 -0.794 1 96.44 202 ILE A N 1
ATOM 1624 C CA . ILE A 1 202 ? -16.484 -14.109 -1.063 1 96.44 202 ILE A CA 1
ATOM 1625 C C . ILE A 1 202 ? -17.406 -13.203 -1.875 1 96.44 202 ILE A C 1
ATOM 1627 O O . ILE A 1 202 ? -18.109 -13.664 -2.785 1 96.44 202 ILE A O 1
ATOM 1631 N N . ASP A 1 203 ? -17.359 -11.961 -1.525 1 95.88 203 ASP A N 1
ATOM 1632 C CA . ASP A 1 203 ? -18.188 -11 -2.246 1 95.88 203 ASP A CA 1
ATOM 1633 C C . ASP A 1 203 ? -17.859 -11.008 -3.738 1 95.88 203 ASP A C 1
ATOM 1635 O O . ASP A 1 203 ? -18.766 -11.078 -4.574 1 95.88 203 ASP A O 1
ATOM 1639 N N . LEU A 1 204 ? -16.609 -10.961 -4.066 1 96.69 204 LEU A N 1
ATOM 1640 C CA . LEU A 1 204 ? -16.188 -10.953 -5.465 1 96.69 204 LEU A CA 1
ATOM 1641 C C . LEU A 1 204 ? -16.375 -12.328 -6.098 1 96.69 204 LEU A C 1
ATOM 1643 O O . LEU A 1 204 ? -16.734 -12.43 -7.27 1 96.69 204 LEU A O 1
ATOM 1647 N N . GLN A 1 205 ? -16.125 -13.32 -5.289 1 97.75 205 GLN A N 1
ATOM 1648 C CA . GLN A 1 205 ? -16.328 -14.688 -5.75 1 97.75 205 GLN A CA 1
ATOM 1649 C C . GLN A 1 205 ? -17.766 -14.914 -6.195 1 97.75 205 GLN A C 1
ATOM 1651 O O . GLN A 1 205 ? -18.016 -15.391 -7.309 1 97.75 205 GLN A O 1
ATOM 1656 N N . GLU A 1 206 ? -18.719 -14.531 -5.418 1 97.06 206 GLU A N 1
ATOM 1657 C CA . GLU A 1 206 ? -20.125 -14.758 -5.68 1 97.06 206 GLU A CA 1
ATOM 1658 C C . GLU A 1 206 ? -20.609 -13.938 -6.875 1 97.06 206 GLU A C 1
ATOM 1660 O O . GLU A 1 206 ? -21.453 -14.398 -7.652 1 97.06 206 GLU A O 1
ATOM 1665 N N . GLN A 1 207 ? -20.047 -12.883 -7.031 1 95.88 207 GLN A N 1
ATOM 1666 C CA . GLN A 1 207 ? -20.547 -11.969 -8.055 1 95.88 207 GLN A CA 1
ATOM 1667 C C . GLN A 1 207 ? -19.906 -12.258 -9.414 1 95.88 207 GLN A C 1
ATOM 1669 O O . GLN A 1 207 ? -20.578 -12.234 -10.438 1 95.88 207 GLN A O 1
ATOM 1674 N N . PHE A 1 208 ? -18.578 -12.609 -9.352 1 97.06 208 PHE A N 1
ATOM 1675 C CA . PHE A 1 208 ? -17.906 -12.508 -10.648 1 97.06 208 PHE A CA 1
ATOM 1676 C C . PHE A 1 208 ? -17 -13.711 -10.883 1 97.06 208 PHE A C 1
ATOM 1678 O O . PHE A 1 208 ? -16.531 -13.93 -12 1 97.06 208 PHE A O 1
ATOM 1685 N N . ASN A 1 209 ? -16.703 -14.508 -9.867 1 97.69 209 ASN A N 1
ATOM 1686 C CA . ASN A 1 209 ? -15.75 -15.602 -10 1 97.69 209 ASN A CA 1
ATOM 1687 C C . ASN A 1 209 ? -16.109 -16.766 -9.086 1 97.69 209 ASN A C 1
ATOM 1689 O O . ASN A 1 209 ? -15.367 -17.109 -8.164 1 97.69 209 ASN A O 1
ATOM 1693 N N . PRO A 1 210 ? -17.156 -17.453 -9.398 1 96.81 210 PRO A N 1
ATOM 1694 C CA . PRO A 1 210 ? -17.609 -18.547 -8.539 1 96.81 210 PRO A CA 1
ATOM 1695 C C . PRO A 1 210 ? -16.562 -19.656 -8.398 1 96.81 210 PRO A C 1
ATOM 1697 O O . PRO A 1 210 ? -16.641 -20.469 -7.48 1 96.81 210 PRO A O 1
ATOM 1700 N N . GLY A 1 211 ? -15.562 -19.75 -9.273 1 96.38 211 GLY A N 1
ATOM 1701 C CA . GLY A 1 211 ? -14.555 -20.781 -9.25 1 96.38 211 GLY A CA 1
ATOM 1702 C C . GLY A 1 211 ? -13.398 -20.484 -8.32 1 96.38 211 GLY A C 1
ATOM 1703 O O . GLY A 1 211 ? -12.531 -21.328 -8.102 1 96.38 211 GLY A O 1
ATOM 1704 N N . LEU A 1 212 ? -13.406 -19.281 -7.727 1 98 212 LEU A N 1
ATOM 1705 C CA . LEU A 1 212 ? -12.32 -18.891 -6.836 1 98 212 LEU A CA 1
ATOM 1706 C C . LEU A 1 212 ? -12.352 -19.703 -5.547 1 98 212 LEU A C 1
ATOM 1708 O O . LEU A 1 212 ? -13.414 -19.875 -4.941 1 98 212 LEU A O 1
ATOM 1712 N N . ASP A 1 213 ? -11.164 -20.219 -5.168 1 97.38 213 ASP A N 1
ATOM 1713 C CA . ASP A 1 213 ? -11.039 -20.938 -3.902 1 97.38 213 ASP A CA 1
ATOM 1714 C C . ASP A 1 213 ? -9.836 -20.438 -3.104 1 97.38 213 ASP A C 1
ATOM 1716 O O . ASP A 1 213 ? -8.883 -19.922 -3.676 1 97.38 213 ASP A O 1
ATOM 1720 N N . MET A 1 214 ? -9.953 -20.641 -1.814 1 96.62 214 MET A N 1
ATOM 1721 C CA . MET A 1 214 ? -8.859 -20.281 -0.927 1 96.62 214 MET A CA 1
ATOM 1722 C C . MET A 1 214 ? -7.961 -21.484 -0.645 1 96.62 214 MET A C 1
ATOM 1724 O O . MET A 1 214 ? -8.445 -22.531 -0.209 1 96.62 214 MET A O 1
ATOM 1728 N N . ILE A 1 215 ? -6.68 -21.312 -0.941 1 96.62 215 ILE A N 1
ATOM 1729 C CA . ILE A 1 215 ? -5.711 -22.359 -0.621 1 96.62 215 ILE A CA 1
ATOM 1730 C C . ILE A 1 215 ? -5.469 -22.391 0.886 1 96.62 215 ILE A C 1
ATOM 1732 O O . ILE A 1 215 ? -5.379 -23.469 1.482 1 96.62 215 ILE A O 1
ATOM 1736 N N . GLY A 1 216 ? -5.289 -21.141 1.4 1 96.62 216 GLY A N 1
ATOM 1737 C CA . GLY A 1 216 ? -5.133 -21.062 2.844 1 96.62 216 GLY A CA 1
ATOM 1738 C C . GLY A 1 216 ? -4.203 -19.953 3.287 1 96.62 216 GLY A C 1
ATOM 1739 O O . GLY A 1 216 ? -3.746 -19.156 2.465 1 96.62 216 GLY A O 1
ATOM 1740 N N . PHE A 1 217 ? -3.973 -19.938 4.664 1 96.5 217 PHE A N 1
ATOM 1741 C CA . PHE A 1 217 ? -3.139 -18.938 5.316 1 96.5 217 PHE A CA 1
ATOM 1742 C C . PHE A 1 217 ? -1.711 -19.438 5.484 1 96.5 217 PHE A C 1
ATOM 1744 O O . PHE A 1 217 ? -1.493 -20.547 6 1 96.5 217 PHE A O 1
ATOM 1751 N N . VAL A 1 218 ? -0.769 -18.656 5.055 1 97.38 218 VAL A N 1
ATOM 1752 C CA . VAL A 1 218 ? 0.64 -18.984 5.242 1 97.38 218 VAL A CA 1
ATOM 1753 C C . VAL A 1 218 ? 1.225 -18.141 6.375 1 97.38 218 VAL A C 1
ATOM 1755 O O . VAL A 1 218 ? 1.433 -16.938 6.215 1 97.38 218 VAL A O 1
ATOM 1758 N N . PRO A 1 219 ? 1.521 -18.828 7.531 1 95.94 219 PRO A N 1
ATOM 1759 C CA . PRO A 1 219 ? 2.211 -18.062 8.57 1 95.94 219 PRO A CA 1
ATOM 1760 C C . PRO A 1 219 ? 3.578 -17.562 8.125 1 95.94 219 PRO A C 1
ATOM 1762 O O . PRO A 1 219 ? 4.434 -18.344 7.723 1 95.94 219 PRO A O 1
ATOM 1765 N N . TYR A 1 220 ? 3.705 -16.297 8.164 1 95.06 220 TYR A N 1
ATOM 1766 C CA . TYR A 1 220 ? 4.891 -15.648 7.625 1 95.06 220 TYR A CA 1
ATOM 1767 C C . TYR A 1 220 ? 5.598 -14.828 8.695 1 95.06 220 TYR A C 1
ATOM 1769 O O . TYR A 1 220 ? 4.961 -14.305 9.609 1 95.06 220 TYR A O 1
ATOM 1777 N N . LEU A 1 221 ? 6.961 -14.742 8.625 1 92.56 221 LEU A N 1
ATOM 1778 C CA . LEU A 1 221 ? 7.832 -14.031 9.555 1 92.56 221 LEU A CA 1
ATOM 1779 C C . LEU A 1 221 ? 7.625 -14.523 10.984 1 92.56 221 LEU A C 1
ATOM 1781 O O . LEU A 1 221 ? 7.449 -13.727 11.898 1 92.56 221 LEU A O 1
ATOM 1785 N N . VAL A 1 222 ? 7.605 -15.789 11.18 1 91.75 222 VAL A N 1
ATOM 1786 C CA . VAL A 1 222 ? 7.359 -16.406 12.484 1 91.75 222 VAL A CA 1
ATOM 1787 C C . VAL A 1 222 ? 8.641 -16.406 13.312 1 91.75 222 VAL A C 1
ATOM 1789 O O . VAL A 1 222 ? 9.664 -16.953 12.883 1 91.75 222 VAL A O 1
ATOM 1792 N N . ASP A 1 223 ? 8.555 -15.711 14.391 1 88.44 223 ASP A N 1
ATOM 1793 C CA . ASP A 1 223 ? 9.633 -15.828 15.375 1 88.44 223 ASP A CA 1
ATOM 1794 C C . ASP A 1 223 ? 9.375 -17 16.328 1 88.44 223 ASP A C 1
ATOM 1796 O O . ASP A 1 223 ? 8.625 -16.859 17.297 1 88.44 223 ASP A O 1
ATOM 1800 N N . THR A 1 224 ? 10.07 -18.078 16.125 1 83.94 224 THR A N 1
ATOM 1801 C CA . THR A 1 224 ? 9.789 -19.312 16.828 1 83.94 224 THR A CA 1
ATOM 1802 C C . THR A 1 224 ? 10.312 -19.25 18.266 1 83.94 224 THR A C 1
ATOM 1804 O O . THR A 1 224 ? 9.992 -20.094 19.094 1 83.94 224 THR A O 1
ATOM 1807 N N . ASP A 1 225 ? 11.047 -18.203 18.531 1 87.19 225 ASP A N 1
ATOM 1808 C CA . ASP A 1 225 ? 11.562 -18.062 19.891 1 87.19 225 ASP A CA 1
ATOM 1809 C C . ASP A 1 225 ? 10.594 -17.281 20.781 1 87.19 225 ASP A C 1
ATOM 1811 O O . ASP A 1 225 ? 10.742 -17.266 22 1 87.19 225 ASP A O 1
ATOM 1815 N N . SER A 1 226 ? 9.648 -16.75 20.234 1 86.75 226 SER A N 1
ATOM 1816 C CA . SER A 1 226 ? 8.664 -15.961 20.969 1 86.75 226 SER A CA 1
ATOM 1817 C C . SER A 1 226 ? 7.488 -16.828 21.406 1 86.75 226 SER A C 1
ATOM 1819 O O . SER A 1 226 ? 6.762 -17.375 20.578 1 86.75 226 SER A O 1
ATOM 1821 N N . ALA A 1 227 ? 7.301 -16.922 22.672 1 86.56 227 ALA A N 1
ATOM 1822 C CA . ALA A 1 227 ? 6.191 -17.688 23.219 1 86.56 227 ALA A CA 1
ATOM 1823 C C . ALA A 1 227 ? 4.848 -17.125 22.781 1 86.56 227 ALA A C 1
ATOM 1825 O O . ALA A 1 227 ? 3.916 -17.859 22.484 1 86.56 227 ALA A O 1
ATOM 1826 N N . THR A 1 228 ? 4.844 -15.875 22.719 1 86.12 228 THR A N 1
ATOM 1827 C CA . THR A 1 228 ? 3.615 -15.188 22.328 1 86.12 228 THR A CA 1
ATOM 1828 C C . THR A 1 228 ? 3.246 -15.516 20.891 1 86.12 228 THR A C 1
ATOM 1830 O O . THR A 1 228 ? 2.086 -15.805 20.578 1 86.12 228 THR A O 1
ATOM 1833 N N . ILE A 1 229 ? 4.184 -15.5 20.016 1 85.75 229 ILE A N 1
ATOM 1834 C CA . ILE A 1 229 ? 3.941 -15.781 18.594 1 85.75 229 ILE A CA 1
ATOM 1835 C C . ILE A 1 229 ? 3.508 -17.234 18.422 1 85.75 229 ILE A C 1
ATOM 1837 O O . ILE A 1 229 ? 2.584 -17.531 17.656 1 85.75 229 ILE A O 1
ATOM 1841 N N . LYS A 1 230 ? 4.137 -18.094 19.188 1 86.69 230 LYS A N 1
ATOM 1842 C CA . LYS A 1 230 ? 3.775 -19.5 19.125 1 86.69 230 LYS A CA 1
ATOM 1843 C C . LYS A 1 230 ? 2.336 -19.719 19.578 1 86.69 230 LYS A C 1
ATOM 1845 O O . LYS A 1 230 ? 1.597 -20.5 18.969 1 86.69 230 LYS A O 1
ATOM 1850 N N . SER A 1 231 ? 2.018 -19.078 20.609 1 89.31 231 SER A N 1
ATOM 1851 C CA . SER A 1 231 ? 0.663 -19.188 21.125 1 89.31 231 SER A CA 1
ATOM 1852 C C . SER A 1 231 ? -0.368 -18.688 20.125 1 89.31 231 SER A C 1
ATOM 1854 O O . SER A 1 231 ? -1.413 -19.312 19.938 1 89.31 231 SER A O 1
ATOM 1856 N N . ASN A 1 232 ? -0.067 -17.578 19.5 1 88.75 232 ASN A N 1
ATOM 1857 C CA . ASN A 1 232 ? -0.969 -17.031 18.484 1 88.75 232 ASN A CA 1
ATOM 1858 C C . ASN A 1 232 ? -1.121 -17.969 17.297 1 88.75 232 ASN A C 1
ATOM 1860 O O . ASN A 1 232 ? -2.217 -18.125 16.75 1 88.75 232 ASN A O 1
ATOM 1864 N N . LEU A 1 233 ? -0.062 -18.531 16.922 1 90.19 233 LEU A N 1
ATOM 1865 C CA . LEU A 1 233 ? -0.087 -19.484 15.812 1 90.19 233 LEU A CA 1
ATOM 1866 C C . LEU A 1 233 ? -0.927 -20.703 16.172 1 90.19 233 LEU A C 1
ATOM 1868 O O . LEU A 1 233 ? -1.703 -21.188 15.344 1 90.19 233 LEU A O 1
ATOM 1872 N N . GLU A 1 234 ? -0.782 -21.156 17.328 1 90.38 234 GLU A N 1
ATOM 1873 C CA . GLU A 1 234 ? -1.575 -22.297 17.797 1 90.38 234 GLU A CA 1
ATOM 1874 C C . GLU A 1 234 ? -3.066 -21.969 17.781 1 90.38 234 GLU A C 1
ATOM 1876 O O . GLU A 1 234 ? -3.887 -22.812 17.422 1 90.38 234 GLU A O 1
ATOM 1881 N N . GLU A 1 235 ? -3.348 -20.797 18.188 1 90.38 235 GLU A N 1
ATOM 1882 C CA . GLU A 1 235 ? -4.742 -20.359 18.172 1 90.38 235 GLU A CA 1
ATOM 1883 C C . GLU A 1 235 ? -5.293 -20.312 16.75 1 90.38 235 GLU A C 1
ATOM 1885 O O . GLU A 1 235 ? -6.438 -20.703 16.516 1 90.38 235 GLU A O 1
ATOM 1890 N N . LEU A 1 236 ? -4.492 -19.844 15.859 1 91 236 LEU A N 1
ATOM 1891 C CA . LEU A 1 236 ? -4.891 -19.797 14.461 1 91 236 LEU A CA 1
ATOM 1892 C C . LEU A 1 236 ? -5.172 -21.188 13.922 1 91 236 LEU A C 1
ATOM 1894 O O . LEU A 1 236 ? -6.168 -21.406 13.227 1 91 236 LEU A O 1
ATOM 1898 N N . TYR A 1 237 ? -4.34 -22.109 14.273 1 92.19 237 TYR A N 1
ATOM 1899 C CA . TYR A 1 237 ? -4.535 -23.5 13.867 1 92.19 237 TYR A CA 1
ATOM 1900 C C . TYR A 1 237 ? -5.82 -24.062 14.453 1 92.19 237 TYR A C 1
ATOM 1902 O O . TYR A 1 237 ? -6.574 -24.766 13.766 1 92.19 237 TYR A O 1
ATOM 1910 N N . LYS A 1 238 ? -6.055 -23.766 15.68 1 92.25 238 LYS A N 1
ATOM 1911 C CA . LYS A 1 238 ? -7.25 -24.266 16.359 1 92.25 238 LYS A CA 1
ATOM 1912 C C . LYS A 1 238 ? -8.516 -23.703 15.703 1 92.25 238 LYS A C 1
ATOM 1914 O O . LYS A 1 238 ? -9.469 -24.453 15.461 1 92.25 238 LYS A O 1
ATOM 1919 N N . GLU A 1 239 ? -8.492 -22.453 15.422 1 89.44 239 GLU A N 1
ATOM 1920 C CA . GLU A 1 239 ? -9.656 -21.781 14.844 1 89.44 239 GLU A CA 1
ATOM 1921 C C . GLU A 1 239 ? -9.984 -22.328 13.461 1 89.44 239 GLU A C 1
ATOM 1923 O O . GLU A 1 239 ? -11.148 -22.328 13.047 1 89.44 239 GLU A O 1
ATOM 1928 N N . HIS A 1 240 ? -8.945 -22.828 12.789 1 91.25 240 HIS A N 1
ATOM 1929 C CA . HIS A 1 240 ? -9.164 -23.281 11.414 1 91.25 240 HIS A CA 1
ATOM 1930 C C . HIS A 1 240 ? -8.867 -24.766 11.266 1 91.25 240 HIS A C 1
ATOM 1932 O O . HIS A 1 240 ? -8.5 -25.234 10.18 1 91.25 240 HIS A O 1
ATOM 1938 N N . LYS A 1 241 ? -8.984 -25.484 12.336 1 91.62 241 LYS A N 1
ATOM 1939 C CA . LYS A 1 241 ? -8.727 -26.922 12.328 1 91.62 241 LYS A CA 1
ATOM 1940 C C . LYS A 1 241 ? -9.703 -27.656 11.414 1 91.62 241 LYS A C 1
ATOM 1942 O O . LYS A 1 241 ? -9.305 -28.531 10.648 1 91.62 241 LYS A O 1
ATOM 1947 N N . GLU A 1 242 ? -10.922 -27.219 11.422 1 91 242 GLU A N 1
ATOM 1948 C CA . GLU A 1 242 ? -11.977 -27.906 10.695 1 91 242 GLU A CA 1
ATOM 1949 C C . GLU A 1 242 ? -11.852 -27.688 9.195 1 91 242 GLU A C 1
ATOM 1951 O O . GLU A 1 242 ? -12.008 -28.625 8.406 1 91 242 GLU A O 1
ATOM 1956 N N . ASP A 1 243 ? -11.492 -26.5 8.805 1 90 243 ASP A N 1
ATOM 1957 C CA . ASP A 1 243 ? -11.43 -26.219 7.371 1 90 243 ASP A CA 1
ATOM 1958 C C . ASP A 1 243 ? -10.008 -26.391 6.844 1 90 243 ASP A C 1
ATOM 1960 O O . ASP A 1 243 ? -9.773 -26.312 5.633 1 90 243 ASP A O 1
ATOM 1964 N N . ASN A 1 244 ? -9.031 -26.625 7.699 1 92.38 244 ASN A N 1
ATOM 1965 C CA . ASN A 1 244 ? -7.637 -26.859 7.336 1 92.38 244 ASN A CA 1
ATOM 1966 C C . ASN A 1 244 ? -7.086 -25.75 6.449 1 92.38 244 ASN A C 1
ATOM 1968 O O . ASN A 1 244 ? -6.43 -26.031 5.438 1 92.38 244 ASN A O 1
ATOM 1972 N N . LEU A 1 245 ? -7.293 -24.5 6.891 1 94.38 245 LEU A N 1
ATOM 1973 C CA . LEU A 1 245 ? -6.953 -23.375 6.031 1 94.38 245 LEU A CA 1
ATOM 1974 C C . LEU A 1 245 ? -5.582 -22.812 6.391 1 94.38 245 LEU A C 1
ATOM 1976 O O . LEU A 1 245 ? -5.082 -21.906 5.719 1 94.38 245 LEU A O 1
ATOM 1980 N N . VAL A 1 246 ? -4.992 -23.391 7.402 1 96 246 VAL A N 1
ATOM 1981 C CA . VAL A 1 246 ? -3.686 -22.875 7.781 1 96 246 VAL A CA 1
ATOM 1982 C C . VAL A 1 246 ? -2.59 -23.828 7.316 1 96 246 VAL A C 1
ATOM 1984 O O . VAL A 1 246 ? -2.652 -25.031 7.59 1 96 246 VAL A O 1
ATOM 1987 N N . PHE A 1 247 ? -1.657 -23.328 6.602 1 97.56 247 PHE A N 1
ATOM 1988 C CA . PHE A 1 247 ? -0.526 -24.109 6.137 1 97.56 247 PHE A CA 1
ATOM 1989 C C . PHE A 1 247 ? 0.226 -24.719 7.316 1 97.56 247 PHE A C 1
ATOM 1991 O O . PHE A 1 247 ? 0.415 -24.062 8.344 1 97.56 247 PHE A O 1
ATOM 1998 N N . ARG A 1 248 ? 0.739 -25.938 7.09 1 96 248 ARG A N 1
ATOM 1999 C CA . ARG A 1 248 ? 1.582 -26.578 8.086 1 96 248 ARG A CA 1
ATOM 2000 C C . ARG A 1 248 ? 2.994 -26 8.07 1 96 248 ARG A C 1
ATOM 2002 O O . ARG A 1 248 ? 3.65 -25.922 9.109 1 96 248 ARG A O 1
ATOM 2009 N N . ASN A 1 249 ? 3.455 -25.719 6.871 1 96.38 249 ASN A N 1
ATOM 2010 C CA . ASN A 1 249 ? 4.773 -25.109 6.73 1 96.38 249 ASN A CA 1
ATOM 2011 C C . ASN A 1 249 ? 4.719 -23.594 6.922 1 96.38 249 ASN A C 1
ATOM 2013 O O . ASN A 1 249 ? 3.768 -22.938 6.484 1 96.38 249 ASN A O 1
ATOM 2017 N N . ILE A 1 250 ? 5.742 -23.078 7.645 1 95.62 250 ILE A N 1
ATOM 2018 C CA . ILE A 1 250 ? 5.785 -21.656 7.969 1 95.62 250 ILE A CA 1
ATOM 2019 C C . ILE A 1 250 ? 7.051 -21.031 7.379 1 95.62 250 ILE A C 1
ATOM 2021 O O . ILE A 1 250 ? 7.965 -21.734 6.957 1 95.62 250 ILE A O 1
ATOM 2025 N N . ILE A 1 251 ? 7.039 -19.734 7.234 1 96.56 251 ILE A N 1
ATOM 2026 C CA . ILE A 1 251 ? 8.234 -18.969 6.891 1 96.56 251 ILE A CA 1
ATOM 2027 C C . ILE A 1 251 ? 8.742 -18.219 8.117 1 96.56 251 ILE A C 1
ATOM 2029 O O . ILE A 1 251 ? 8.055 -17.359 8.656 1 96.56 251 ILE A O 1
ATOM 2033 N N . LYS A 1 252 ? 9.922 -18.531 8.547 1 94.31 252 LYS A N 1
ATOM 2034 C CA . LYS A 1 252 ? 10.547 -17.859 9.688 1 94.31 252 LYS A CA 1
ATOM 2035 C C . LYS A 1 252 ? 11.258 -16.578 9.242 1 94.31 252 LYS A C 1
ATOM 2037 O O . LYS A 1 252 ? 11.641 -16.453 8.078 1 94.31 252 LYS A O 1
ATOM 2042 N N . ARG A 1 253 ? 11.391 -15.711 10.156 1 92.12 253 ARG A N 1
ATOM 2043 C CA . ARG A 1 253 ? 12.148 -14.492 9.883 1 92.12 253 ARG A CA 1
ATOM 2044 C C . ARG A 1 253 ? 13.602 -14.812 9.539 1 92.12 253 ARG A C 1
ATOM 2046 O O . ARG A 1 253 ? 14.219 -15.664 10.18 1 92.12 253 ARG A O 1
ATOM 2053 N N . SER A 1 254 ? 14.086 -14.141 8.469 1 91 254 SER A N 1
ATOM 2054 C CA . SER A 1 254 ? 15.469 -14.352 8.07 1 91 254 SER A CA 1
ATOM 2055 C C . SER A 1 254 ? 16.047 -13.094 7.426 1 91 254 SER A C 1
ATOM 2057 O O . SER A 1 254 ? 15.445 -12.508 6.531 1 91 254 SER A O 1
ATOM 2059 N N . ASN A 1 255 ? 17.219 -12.672 7.789 1 89.81 255 ASN A N 1
ATOM 2060 C CA . ASN A 1 255 ? 17.922 -11.539 7.195 1 89.81 255 ASN A CA 1
ATOM 2061 C C . ASN A 1 255 ? 18.312 -11.828 5.75 1 89.81 255 ASN A C 1
ATOM 2063 O O . ASN A 1 255 ? 18.516 -10.906 4.961 1 89.81 255 ASN A O 1
ATOM 2067 N N . LYS A 1 256 ? 18.438 -13.062 5.461 1 91.25 256 LYS A N 1
ATOM 2068 C CA . LYS A 1 256 ? 18.844 -13.477 4.121 1 91.25 256 LYS A CA 1
ATOM 2069 C C . LYS A 1 256 ? 17.859 -12.984 3.066 1 91.25 256 LYS A C 1
ATOM 2071 O O . LYS A 1 256 ? 18.25 -12.625 1.955 1 91.25 256 LYS A O 1
ATOM 2076 N N . VAL A 1 257 ? 16.641 -12.953 3.43 1 92.81 257 VAL A N 1
ATOM 2077 C CA . VAL A 1 257 ? 15.602 -12.531 2.496 1 92.81 257 VAL A CA 1
ATOM 2078 C C . VAL A 1 257 ? 15.82 -11.07 2.104 1 92.81 257 VAL A C 1
ATOM 2080 O O . VAL A 1 257 ? 15.68 -10.703 0.935 1 92.81 257 VAL A O 1
ATOM 2083 N N . SER A 1 258 ? 16.203 -10.25 3.072 1 90.75 258 SER A N 1
ATOM 2084 C CA . SER A 1 258 ? 16.547 -8.852 2.793 1 90.75 258 SER A CA 1
ATOM 2085 C C . SER A 1 258 ? 17.766 -8.75 1.886 1 90.75 258 SER A C 1
ATOM 2087 O O . SER A 1 258 ? 17.812 -7.918 0.98 1 90.75 258 SER A O 1
ATOM 2089 N N . THR A 1 259 ? 18.719 -9.586 2.107 1 92.5 259 THR A N 1
ATOM 2090 C CA . THR A 1 259 ? 19.922 -9.609 1.29 1 92.5 259 THR A CA 1
ATOM 2091 C C . THR A 1 259 ? 19.594 -9.984 -0.152 1 92.5 259 THR A C 1
ATOM 2093 O O . THR A 1 259 ? 20.141 -9.406 -1.091 1 92.5 259 THR A O 1
ATOM 2096 N N . TRP A 1 260 ? 18.656 -10.969 -0.266 1 93.81 260 TRP A N 1
ATOM 2097 C CA . TRP A 1 260 ? 18.266 -11.422 -1.594 1 93.81 260 TRP A CA 1
ATOM 2098 C C . TRP A 1 260 ? 17.531 -10.32 -2.352 1 93.81 260 TRP A C 1
ATOM 2100 O O . TRP A 1 260 ? 17.609 -10.242 -3.58 1 93.81 260 TRP A O 1
ATOM 2110 N N . SER A 1 261 ? 16.859 -9.461 -1.655 1 93 261 SER A N 1
ATOM 2111 C CA . SER A 1 261 ? 16.156 -8.336 -2.27 1 93 261 SER A CA 1
ATOM 2112 C C . SER A 1 261 ? 17.141 -7.301 -2.812 1 93 261 SER A C 1
ATOM 2114 O O . SER A 1 261 ? 16.781 -6.504 -3.686 1 93 261 SER A O 1
ATOM 2116 N N . LYS A 1 262 ? 18.344 -7.332 -2.344 1 91.88 262 LYS A N 1
ATOM 2117 C CA . LYS A 1 262 ? 19.359 -6.363 -2.758 1 91.88 262 LYS A CA 1
ATOM 2118 C C . LYS A 1 262 ? 20.312 -6.973 -3.779 1 91.88 262 LYS A C 1
ATOM 2120 O O . LYS A 1 262 ? 20.734 -6.301 -4.727 1 91.88 262 LYS A O 1
ATOM 2125 N N . ASN A 1 263 ? 20.578 -8.344 -3.637 1 93.19 263 ASN A N 1
ATOM 2126 C CA . ASN A 1 263 ? 21.703 -8.898 -4.387 1 93.19 263 ASN A CA 1
ATOM 2127 C C . ASN A 1 263 ? 21.266 -10.07 -5.262 1 93.19 263 ASN A C 1
ATOM 2129 O O . ASN A 1 263 ? 22.062 -10.594 -6.047 1 93.19 263 ASN A O 1
ATOM 2133 N N . GLY A 1 264 ? 20.062 -10.422 -5.156 1 95.75 264 GLY A N 1
ATOM 2134 C CA . GLY A 1 264 ? 19.609 -11.586 -5.895 1 95.75 264 GLY A CA 1
ATOM 2135 C C . GLY A 1 264 ? 19.719 -12.875 -5.098 1 95.75 264 GLY A C 1
ATOM 2136 O O . GLY A 1 264 ? 20.516 -12.977 -4.168 1 95.75 264 GLY A O 1
ATOM 2137 N N . ILE A 1 265 ? 18.938 -13.812 -5.504 1 94.69 265 ILE A N 1
ATOM 2138 C CA . ILE A 1 265 ? 18.844 -15.078 -4.793 1 94.69 265 ILE A CA 1
ATOM 2139 C C . ILE A 1 265 ? 20.109 -15.914 -5.062 1 94.69 265 ILE A C 1
ATOM 2141 O O . ILE A 1 265 ? 20.531 -16.047 -6.211 1 94.69 265 ILE A O 1
ATOM 2145 N N . THR A 1 266 ? 20.719 -16.391 -3.982 1 89.88 266 THR A N 1
ATOM 2146 C CA . THR A 1 266 ? 21.875 -17.281 -4.074 1 89.88 266 THR A CA 1
ATOM 2147 C C . THR A 1 266 ? 21.625 -18.594 -3.346 1 89.88 266 THR A C 1
ATOM 2149 O O . THR A 1 266 ? 20.75 -18.656 -2.479 1 89.88 266 THR A O 1
ATOM 2152 N N . GLU A 1 267 ? 22.266 -19.703 -3.725 1 87.44 267 GLU A N 1
ATOM 2153 C CA . GLU A 1 267 ? 22.109 -21.016 -3.102 1 87.44 267 GLU A CA 1
ATOM 2154 C C . GLU A 1 267 ? 23.453 -21.594 -2.66 1 87.44 267 GLU A C 1
ATOM 2156 O O . GLU A 1 267 ? 23.547 -22.766 -2.334 1 87.44 267 GLU A O 1
ATOM 2161 N N . HIS A 1 268 ? 24.391 -20.891 -2.658 1 80.44 268 HIS A N 1
ATOM 2162 C CA . HIS A 1 268 ? 25.734 -21.453 -2.535 1 80.44 268 HIS A CA 1
ATOM 2163 C C . HIS A 1 268 ? 26.062 -21.781 -1.081 1 80.44 268 HIS A C 1
ATOM 2165 O O . HIS A 1 268 ? 26.781 -22.75 -0.802 1 80.44 268 HIS A O 1
ATOM 2171 N N . LYS A 1 269 ? 25.594 -21.078 -0.147 1 80.38 269 LYS A N 1
ATOM 2172 C CA . LYS A 1 269 ? 25.938 -21.281 1.257 1 80.38 269 LYS A CA 1
ATOM 2173 C C . LYS A 1 269 ? 24.844 -22.047 1.987 1 80.38 269 LYS A C 1
ATOM 2175 O O . LYS A 1 269 ? 23.688 -22.031 1.57 1 80.38 269 LYS A O 1
ATOM 2180 N N . GLY A 1 270 ? 25.266 -22.812 2.918 1 81.25 270 GLY A N 1
ATOM 2181 C CA . GLY A 1 270 ? 24.359 -23.625 3.711 1 81.25 270 GLY A CA 1
ATOM 2182 C C . GLY A 1 270 ? 23.172 -22.844 4.254 1 81.25 270 GLY A C 1
ATOM 2183 O O . GLY A 1 270 ? 22.031 -23.297 4.172 1 81.25 270 GLY A O 1
ATOM 2184 N N . TYR A 1 271 ? 23.422 -21.766 4.656 1 85.06 271 TYR A N 1
ATOM 2185 C CA . TYR A 1 271 ? 22.359 -20.953 5.238 1 85.06 271 TYR A CA 1
ATOM 2186 C C . TYR A 1 271 ? 21.344 -20.547 4.176 1 85.06 271 TYR A C 1
ATOM 2188 O O . TYR A 1 271 ? 20.141 -20.531 4.441 1 85.06 271 TYR A O 1
ATOM 2196 N N . ASP A 1 272 ? 21.766 -20.297 3.006 1 89.44 272 ASP A N 1
ATOM 2197 C CA . ASP A 1 272 ? 20.875 -19.984 1.888 1 89.44 272 ASP A CA 1
ATOM 2198 C C . ASP A 1 272 ? 19.906 -21.141 1.607 1 89.44 272 ASP A C 1
ATOM 2200 O O . ASP A 1 272 ? 18.719 -20.922 1.402 1 89.44 272 ASP A O 1
ATOM 2204 N N . LYS A 1 273 ? 20.5 -22.266 1.67 1 89.31 273 LYS A N 1
ATOM 2205 C CA . LYS A 1 273 ? 19.703 -23.453 1.365 1 89.31 273 LYS A CA 1
ATOM 2206 C C . LYS A 1 273 ? 18.625 -23.672 2.42 1 89.31 273 LYS A C 1
ATOM 2208 O O . LYS A 1 273 ? 17.516 -24.078 2.096 1 89.31 273 LYS A O 1
ATOM 2213 N N . LYS A 1 274 ? 18.969 -23.406 3.598 1 90.94 274 LYS A N 1
ATOM 2214 C CA . LYS A 1 274 ? 18.016 -23.562 4.688 1 90.94 274 LYS A CA 1
ATOM 2215 C C . LYS A 1 274 ? 16.844 -22.594 4.531 1 90.94 274 LYS A C 1
ATOM 2217 O O . LYS A 1 274 ? 15.688 -22.984 4.664 1 90.94 274 LYS A O 1
ATOM 2222 N N . VAL A 1 275 ? 17.141 -21.359 4.18 1 93.88 275 VAL A N 1
ATOM 2223 C CA . VAL A 1 275 ? 16.109 -20.344 4.004 1 93.88 275 VAL A CA 1
ATOM 2224 C C . VAL A 1 275 ? 15.242 -20.688 2.789 1 93.88 275 VAL A C 1
ATOM 2226 O O . VAL A 1 275 ? 14.016 -20.641 2.857 1 93.88 275 VAL A O 1
ATOM 2229 N N . LEU A 1 276 ? 15.898 -21.109 1.774 1 94.38 276 LEU A N 1
ATOM 2230 C CA . LEU A 1 276 ? 15.18 -21.469 0.555 1 94.38 276 LEU A CA 1
ATOM 2231 C C . LEU A 1 276 ? 14.273 -22.672 0.788 1 94.38 276 LEU A C 1
ATOM 2233 O O . LEU A 1 276 ? 13.188 -22.75 0.213 1 94.38 276 LEU A O 1
ATOM 2237 N N . SER A 1 277 ? 14.734 -23.578 1.633 1 94.5 277 SER A N 1
ATOM 2238 C CA . SER A 1 277 ? 13.961 -24.797 1.898 1 94.5 277 SER A CA 1
ATOM 2239 C C . SER A 1 277 ? 12.625 -24.469 2.559 1 94.5 277 SER A C 1
ATOM 2241 O O . SER A 1 277 ? 11.625 -25.141 2.328 1 94.5 277 SER A O 1
ATOM 2243 N N . MET A 1 278 ? 12.531 -23.422 3.312 1 95.56 278 MET A N 1
ATOM 2244 C CA . MET A 1 278 ? 11.266 -23 3.908 1 95.56 278 MET A CA 1
ATOM 2245 C C . MET A 1 278 ? 10.266 -22.594 2.832 1 95.56 278 MET A C 1
ATOM 2247 O O . MET A 1 278 ? 9.102 -22.984 2.879 1 95.56 278 MET A O 1
ATOM 2251 N N . TYR A 1 279 ? 10.711 -21.859 1.879 1 97.12 279 TYR A N 1
ATOM 2252 C CA . TYR A 1 279 ? 9.852 -21.438 0.778 1 97.12 279 TYR A CA 1
ATOM 2253 C C . TYR A 1 279 ? 9.477 -22.625 -0.103 1 97.12 279 TYR A C 1
ATOM 2255 O O . TYR A 1 279 ? 8.352 -22.703 -0.597 1 97.12 279 TYR A O 1
ATOM 2263 N N . GLU A 1 280 ? 10.43 -23.516 -0.27 1 96.62 280 GLU A N 1
ATOM 2264 C CA . GLU A 1 280 ? 10.156 -24.719 -1.04 1 96.62 280 GLU A CA 1
ATOM 2265 C C . GLU A 1 280 ? 9.062 -25.562 -0.387 1 96.62 280 GLU A C 1
ATOM 2267 O O . GLU A 1 280 ? 8.164 -26.062 -1.069 1 96.62 280 GLU A O 1
ATOM 2272 N N . ASN A 1 281 ? 9.172 -25.703 0.886 1 97.25 281 ASN A N 1
ATOM 2273 C CA . ASN A 1 281 ? 8.164 -26.453 1.619 1 97.25 281 ASN A CA 1
ATOM 2274 C C . ASN A 1 281 ? 6.781 -25.812 1.495 1 97.25 281 ASN A C 1
ATOM 2276 O O . ASN A 1 281 ? 5.789 -26.516 1.298 1 97.25 281 ASN A O 1
ATOM 2280 N N . VAL A 1 282 ? 6.703 -24.531 1.604 1 98.06 282 VAL A N 1
ATOM 2281 C CA . VAL A 1 282 ? 5.441 -23.812 1.46 1 98.06 282 VAL A CA 1
ATOM 2282 C C . VAL A 1 282 ? 4.922 -23.969 0.032 1 98.06 282 VAL A C 1
ATOM 2284 O O . VAL A 1 282 ? 3.727 -24.188 -0.181 1 98.06 282 VAL A O 1
ATOM 2287 N N . PHE A 1 283 ? 5.828 -23.906 -0.965 1 98.25 283 PHE A N 1
ATOM 2288 C CA . PHE A 1 283 ? 5.445 -24.062 -2.365 1 98.25 283 PHE A CA 1
ATOM 2289 C C . PHE A 1 283 ? 4.82 -25.422 -2.617 1 98.25 283 PHE A C 1
ATOM 2291 O O . PHE A 1 283 ? 3.748 -25.516 -3.219 1 98.25 283 PHE A O 1
ATOM 2298 N N . PHE A 1 284 ? 5.434 -26.438 -2.129 1 97.81 284 PHE A N 1
ATOM 2299 C CA . PHE A 1 284 ? 4.941 -27.781 -2.393 1 97.81 284 PHE A CA 1
ATOM 2300 C C . PHE A 1 284 ? 3.658 -28.047 -1.618 1 97.81 284 PHE A C 1
ATOM 2302 O O . PHE A 1 284 ? 2.779 -28.781 -2.094 1 97.81 284 PHE A O 1
ATOM 2309 N N . GLU A 1 285 ? 3.553 -27.484 -0.431 1 97.88 285 GLU A N 1
ATOM 2310 C CA . GLU A 1 285 ? 2.275 -27.594 0.265 1 97.88 285 GLU A CA 1
ATOM 2311 C C . GLU A 1 285 ? 1.166 -26.891 -0.508 1 97.88 285 GLU A C 1
ATOM 2313 O O . GLU A 1 285 ? 0.036 -27.375 -0.572 1 97.88 285 GLU A O 1
ATOM 2318 N N . MET A 1 286 ? 1.464 -25.703 -1.072 1 98.31 286 MET A N 1
ATOM 2319 C CA . MET A 1 286 ? 0.51 -25 -1.918 1 98.31 286 MET A CA 1
ATOM 2320 C C . MET A 1 286 ? 0.041 -25.875 -3.07 1 98.31 286 MET A C 1
ATOM 2322 O O . MET A 1 286 ? -1.161 -26 -3.312 1 98.31 286 MET A O 1
ATOM 2326 N N . ILE A 1 287 ? 0.985 -26.516 -3.744 1 98.31 287 ILE A N 1
ATOM 2327 C CA . ILE A 1 287 ? 0.67 -27.375 -4.883 1 98.31 287 ILE A CA 1
ATOM 2328 C C . ILE A 1 287 ? -0.174 -28.562 -4.418 1 98.31 287 ILE A C 1
ATOM 2330 O O . ILE A 1 287 ? -1.149 -28.922 -5.074 1 98.31 287 ILE A O 1
ATOM 2334 N N . GLU A 1 288 ? 0.196 -29.109 -3.299 1 97.62 288 GLU A N 1
ATOM 2335 C CA . GLU A 1 288 ? -0.566 -30.219 -2.75 1 97.62 288 GLU A CA 1
ATOM 2336 C C . GLU A 1 288 ? -2.02 -29.828 -2.502 1 97.62 288 GLU A C 1
ATOM 2338 O O . GLU A 1 288 ? -2.938 -30.594 -2.82 1 97.62 288 GLU A O 1
ATOM 2343 N N . ARG A 1 289 ? -2.189 -28.75 -1.947 1 97.62 289 ARG A N 1
ATOM 2344 C CA . ARG A 1 289 ? -3.533 -28.266 -1.654 1 97.62 289 ARG A CA 1
ATOM 2345 C C . ARG A 1 289 ? -4.312 -27.984 -2.938 1 97.62 289 ARG A C 1
ATOM 2347 O O . ARG A 1 289 ? -5.508 -28.281 -3.018 1 97.62 289 ARG A O 1
ATOM 2354 N N . ILE A 1 290 ? -3.693 -27.438 -3.916 1 98.06 290 ILE A N 1
ATOM 2355 C CA . ILE A 1 290 ? -4.328 -27.188 -5.207 1 98.06 290 ILE A CA 1
ATOM 2356 C C . ILE A 1 290 ? -4.754 -28.516 -5.84 1 98.06 290 ILE A C 1
ATOM 2358 O O . ILE A 1 290 ? -5.863 -28.625 -6.359 1 98.06 290 ILE A O 1
ATOM 2362 N N . ILE A 1 291 ? -3.873 -29.531 -5.773 1 97.75 291 ILE A N 1
ATOM 2363 C CA . ILE A 1 291 ? -4.168 -30.859 -6.324 1 97.75 291 ILE A CA 1
ATOM 2364 C C . ILE A 1 291 ? -5.41 -31.422 -5.648 1 97.75 291 ILE A C 1
ATOM 2366 O O . ILE A 1 291 ? -6.297 -31.969 -6.32 1 97.75 291 ILE A O 1
ATOM 2370 N N . GLN A 1 292 ? -5.438 -31.266 -4.359 1 96.5 292 GLN A N 1
ATOM 2371 C CA . GLN A 1 292 ? -6.594 -31.75 -3.615 1 96.5 292 GLN A CA 1
ATOM 2372 C C . GLN A 1 292 ? -7.875 -31.047 -4.066 1 96.5 292 GLN A C 1
ATOM 2374 O O . GLN A 1 292 ? -8.898 -31.703 -4.289 1 96.5 292 GLN A O 1
ATOM 2379 N N . LEU A 1 293 ? -7.816 -29.766 -4.238 1 96.44 293 LEU A N 1
ATOM 2380 C CA . LEU A 1 293 ? -8.984 -28.984 -4.641 1 96.44 293 LEU A CA 1
ATOM 2381 C C . LEU A 1 293 ? -9.398 -29.328 -6.066 1 96.44 293 LEU A C 1
ATOM 2383 O O . LEU A 1 293 ? -10.594 -29.422 -6.363 1 96.44 293 LEU A O 1
ATOM 2387 N N . GLU A 1 294 ? -8.438 -29.516 -6.957 1 96.44 294 GLU A N 1
ATOM 2388 C CA . GLU A 1 294 ? -8.719 -29.859 -8.344 1 96.44 294 GLU A CA 1
ATOM 2389 C C . GLU A 1 294 ? -9.367 -31.234 -8.445 1 96.44 294 GLU A C 1
ATOM 2391 O O . GLU A 1 294 ? -10.258 -31.453 -9.266 1 96.44 294 GLU A O 1
ATOM 2396 N N . ASN A 1 295 ? -8.906 -32.125 -7.598 1 94.19 295 ASN A N 1
ATOM 2397 C CA . ASN A 1 295 ? -9.445 -33.5 -7.594 1 94.19 295 ASN A CA 1
ATOM 2398 C C . ASN A 1 295 ? -10.875 -33.531 -7.066 1 94.19 295 ASN A C 1
ATOM 2400 O O . ASN A 1 295 ? -11.656 -34.406 -7.434 1 94.19 295 ASN A O 1
ATOM 2404 N N . GLU A 1 296 ? -11.172 -32.562 -6.25 1 91.06 296 GLU A N 1
ATOM 2405 C CA . GLU A 1 296 ? -12.523 -32.5 -5.703 1 91.06 296 GLU A CA 1
ATOM 2406 C C . GLU A 1 296 ? -13.5 -31.938 -6.738 1 91.06 296 GLU A C 1
ATOM 2408 O O . GLU A 1 296 ? -14.711 -32.125 -6.609 1 91.06 296 GLU A O 1
ATOM 2413 N N . LYS A 1 297 ? -13.102 -31.234 -7.719 1 86.56 297 LYS A N 1
ATOM 2414 C CA . LYS A 1 297 ? -13.953 -30.688 -8.773 1 86.56 297 LYS A CA 1
ATOM 2415 C C . LYS A 1 297 ? -14.328 -31.75 -9.789 1 86.56 297 LYS A C 1
ATOM 2417 O O . LYS A 1 297 ? -15.312 -31.609 -10.516 1 86.56 297 LYS A O 1
ATOM 2422 N N . GLU A 1 298 ? -13.531 -32.781 -9.969 1 68.94 298 GLU A N 1
ATOM 2423 C CA . GLU A 1 298 ? -13.828 -33.906 -10.867 1 68.94 298 GLU A CA 1
ATOM 2424 C C . GLU A 1 298 ? -14.828 -34.875 -10.242 1 68.94 298 GLU A C 1
ATOM 2426 O O . GLU A 1 298 ? -15.695 -35.406 -10.93 1 68.94 298 GLU A O 1
ATOM 2431 N N . MET B 1 1 ? 31.812 39.281 3.289 1 29.08 1 MET B N 1
ATOM 2432 C CA . MET B 1 1 ? 32.562 38.875 4.488 1 29.08 1 MET B CA 1
ATOM 2433 C C . MET B 1 1 ? 31.688 39.031 5.73 1 29.08 1 MET B C 1
ATOM 2435 O O . MET B 1 1 ? 31.812 38.281 6.688 1 29.08 1 MET B O 1
ATOM 2439 N N . ILE B 1 2 ? 30.906 40.156 5.941 1 34.38 2 ILE B N 1
ATOM 2440 C CA . ILE B 1 2 ? 30.188 40.594 7.145 1 34.38 2 ILE B CA 1
ATOM 2441 C C . ILE B 1 2 ? 29.094 39.594 7.477 1 34.38 2 ILE B C 1
ATOM 2443 O O . ILE B 1 2 ? 28.875 39.25 8.641 1 34.38 2 ILE B O 1
ATOM 2447 N N . GLN B 1 3 ? 28.219 39.312 6.52 1 35.72 3 GLN B N 1
ATOM 2448 C CA . GLN B 1 3 ? 26.938 38.688 6.797 1 35.72 3 GLN B CA 1
ATOM 2449 C C . GLN B 1 3 ? 27.109 37.25 7.316 1 35.72 3 GLN B C 1
ATOM 2451 O O . GLN B 1 3 ? 26.141 36.562 7.598 1 35.72 3 GLN B O 1
ATOM 2456 N N . TYR B 1 4 ? 28.25 36.625 7.16 1 40.66 4 TYR B N 1
ATOM 2457 C CA . TYR B 1 4 ? 28.594 35.25 7.508 1 40.66 4 TYR B CA 1
ATOM 2458 C C . TYR B 1 4 ? 28.594 35.062 9.023 1 40.66 4 TYR B C 1
ATOM 2460 O O . TYR B 1 4 ? 28.75 33.938 9.508 1 40.66 4 TYR B O 1
ATOM 2468 N N . TYR B 1 5 ? 29.062 36.094 9.75 1 38.91 5 TYR B N 1
ATOM 2469 C CA . TYR B 1 5 ? 29.516 35.781 11.102 1 38.91 5 TYR B CA 1
ATOM 2470 C C . TYR B 1 5 ? 28.328 35.594 12.039 1 38.91 5 TYR B C 1
ATOM 2472 O O . TYR B 1 5 ? 28.25 36.25 13.086 1 38.91 5 TYR B O 1
ATOM 2480 N N . TYR B 1 6 ? 27.109 35.656 11.539 1 41.94 6 TYR B N 1
ATOM 2481 C CA . TYR B 1 6 ? 26.172 35.344 12.625 1 41.94 6 TYR B CA 1
ATOM 2482 C C . TYR B 1 6 ? 26.547 34.062 13.336 1 41.94 6 TYR B C 1
ATOM 2484 O O . TYR B 1 6 ? 26.766 33.031 12.695 1 41.94 6 TYR B O 1
ATOM 2492 N N . THR B 1 7 ? 26.891 34.062 14.609 1 49.19 7 THR B N 1
ATOM 2493 C CA . THR B 1 7 ? 27.188 32.906 15.438 1 49.19 7 THR B CA 1
ATOM 2494 C C . THR B 1 7 ? 26 31.938 15.453 1 49.19 7 THR B C 1
ATOM 2496 O O . THR B 1 7 ? 24.875 32.344 15.172 1 49.19 7 THR B O 1
ATOM 2499 N N . LYS B 1 8 ? 26.266 30.688 15.547 1 52.59 8 LYS B N 1
ATOM 2500 C CA . LYS B 1 8 ? 25.266 29.625 15.648 1 52.59 8 LYS B CA 1
ATOM 2501 C C . LYS B 1 8 ? 24.109 30.031 16.562 1 52.59 8 LYS B C 1
ATOM 2503 O O . LYS B 1 8 ? 22.953 29.734 16.266 1 52.59 8 LYS B O 1
ATOM 2508 N N . LYS B 1 9 ? 24.422 30.672 17.641 1 54 9 LYS B N 1
ATOM 2509 C CA . LYS B 1 9 ? 23.422 31.125 18.609 1 54 9 LYS B CA 1
ATOM 2510 C C . LYS B 1 9 ? 22.531 32.219 18.016 1 54 9 LYS B C 1
ATOM 2512 O O . LYS B 1 9 ? 21.312 32.188 18.188 1 54 9 LYS B O 1
ATOM 2517 N N . GLU B 1 10 ? 23.266 33.125 17.406 1 51.59 10 GLU B N 1
ATOM 2518 C CA . GLU B 1 10 ? 22.5 34.188 16.797 1 51.59 10 GLU B CA 1
ATOM 2519 C C . GLU B 1 10 ? 21.625 33.656 15.656 1 51.59 10 GLU B C 1
ATOM 2521 O O . GLU B 1 10 ? 20.469 34.094 15.516 1 51.59 10 GLU B O 1
ATOM 2526 N N . TRP B 1 11 ? 22.109 32.781 14.922 1 52.12 11 TRP B N 1
ATOM 2527 C CA . TRP B 1 11 ? 21.344 32.125 13.859 1 52.12 11 TRP B CA 1
ATOM 2528 C C . TRP B 1 11 ? 20.172 31.359 14.43 1 52.12 11 TRP B C 1
ATOM 2530 O O . TRP B 1 11 ? 19.062 31.391 13.883 1 52.12 11 TRP B O 1
ATOM 2540 N N . GLY B 1 12 ? 20.469 30.688 15.5 1 58.81 12 GLY B N 1
ATOM 2541 C CA . GLY B 1 12 ? 19.391 29.969 16.188 1 58.81 12 GLY B CA 1
ATOM 2542 C C . GLY B 1 12 ? 18.281 30.891 16.656 1 58.81 12 GLY B C 1
ATOM 2543 O O . GLY B 1 12 ? 17.094 30.562 16.484 1 58.81 12 GLY B O 1
ATOM 2544 N N . VAL B 1 13 ? 18.672 32.062 17.156 1 55.25 13 VAL B N 1
ATOM 2545 C CA . VAL B 1 13 ? 17.688 33.031 17.641 1 55.25 13 VAL B CA 1
ATOM 2546 C C . VAL B 1 13 ? 16.922 33.625 16.469 1 55.25 13 VAL B C 1
ATOM 2548 O O . VAL B 1 13 ? 15.695 33.781 16.547 1 55.25 13 VAL B O 1
ATOM 2551 N N . VAL B 1 14 ? 17.594 33.938 15.391 1 57.91 14 VAL B N 1
ATOM 2552 C CA . VAL B 1 14 ? 16.969 34.5 14.203 1 57.91 14 VAL B CA 1
ATOM 2553 C C . VAL B 1 14 ? 15.984 33.5 13.617 1 57.91 14 VAL B C 1
ATOM 2555 O O . VAL B 1 14 ? 14.859 33.844 13.258 1 57.91 14 VAL B O 1
ATOM 2558 N N . MET B 1 15 ? 16.391 32.281 13.641 1 67.69 15 MET B N 1
ATOM 2559 C CA . MET B 1 15 ? 15.531 31.25 13.094 1 67.69 15 MET B CA 1
ATOM 2560 C C . MET B 1 15 ? 14.281 31.062 13.945 1 67.69 15 MET B C 1
ATOM 2562 O O . MET B 1 15 ? 13.188 30.891 13.422 1 67.69 15 MET B O 1
ATOM 2566 N N . GLU B 1 16 ? 14.648 31.328 15.109 1 75.06 16 GLU B N 1
ATOM 2567 C CA . GLU B 1 16 ? 13.523 31.203 16.031 1 75.06 16 GLU B CA 1
ATOM 2568 C C . GLU B 1 16 ? 12.547 32.375 15.875 1 75.06 16 GLU B C 1
ATOM 2570 O O . GLU B 1 16 ? 11.328 32.156 15.914 1 75.06 16 GLU B O 1
ATOM 2575 N N . LYS B 1 17 ? 13.133 33.562 15.609 1 83.25 17 LYS B N 1
ATOM 2576 C CA . LYS B 1 17 ? 12.266 34.719 15.406 1 83.25 17 LYS B CA 1
ATOM 2577 C C . LYS B 1 17 ? 11.461 34.594 14.125 1 83.25 17 LYS B C 1
ATOM 2579 O O . LYS B 1 17 ? 10.281 34.969 14.078 1 83.25 17 LYS B O 1
ATOM 2584 N N . GLU B 1 18 ? 12.055 34.188 13.086 1 89.25 18 GLU B N 1
ATOM 2585 C CA . GLU B 1 18 ? 11.375 33.969 11.812 1 89.25 18 GLU B CA 1
ATOM 2586 C C . GLU B 1 18 ? 10.258 32.938 11.945 1 89.25 18 GLU B C 1
ATOM 2588 O O . GLU B 1 18 ? 9.164 33.125 11.406 1 89.25 18 GLU B O 1
ATOM 2593 N N . LYS B 1 19 ? 10.523 31.969 12.68 1 91.44 19 LYS B N 1
ATOM 2594 C CA . LYS B 1 19 ? 9.531 30.922 12.898 1 91.44 19 LYS B CA 1
ATOM 2595 C C . LYS B 1 19 ? 8.344 31.453 13.695 1 91.44 19 LYS B C 1
ATOM 2597 O O . LYS B 1 19 ? 7.195 31.109 13.406 1 91.44 19 LYS B O 1
ATOM 2602 N N . LEU B 1 20 ? 8.625 32.312 14.594 1 92.06 20 LEU B N 1
ATOM 2603 C CA . LEU B 1 20 ? 7.551 32.938 15.383 1 92.06 20 LEU B CA 1
ATOM 2604 C C . LEU B 1 20 ? 6.668 33.812 14.508 1 92.06 20 LEU B C 1
ATOM 2606 O O . LEU B 1 20 ? 5.445 33.812 14.672 1 92.06 20 LEU B O 1
ATOM 2610 N N . LYS B 1 21 ? 7.301 34.5 13.633 1 94.88 21 LYS B N 1
ATOM 2611 C CA . LYS B 1 21 ? 6.547 35.375 12.719 1 94.88 21 LYS B CA 1
ATOM 2612 C C . LYS B 1 21 ? 5.645 34.531 11.812 1 94.88 21 LYS B C 1
ATOM 2614 O O . LYS B 1 21 ? 4.492 34.906 11.562 1 94.88 21 LYS B O 1
ATOM 2619 N N . ILE B 1 22 ? 6.152 33.438 11.383 1 96.56 22 ILE B N 1
ATOM 2620 C CA . ILE B 1 22 ? 5.391 32.531 10.523 1 96.56 22 ILE B CA 1
ATOM 2621 C C . ILE B 1 22 ? 4.176 32 11.281 1 96.56 22 ILE B C 1
ATOM 2623 O O . ILE B 1 22 ? 3.062 31.984 10.758 1 96.56 22 ILE B O 1
ATOM 2627 N N . LEU B 1 23 ? 4.34 31.672 12.5 1 96.25 23 LEU B N 1
ATOM 2628 C CA . LEU B 1 23 ? 3.264 31.141 13.32 1 96.25 23 LEU B CA 1
ATOM 2629 C C . LEU B 1 23 ? 2.197 32.188 13.578 1 96.25 23 LEU B C 1
ATOM 2631 O O . LEU B 1 23 ? 1.002 31.891 13.57 1 96.25 23 LEU B O 1
ATOM 2635 N N . GLU B 1 24 ? 2.65 33.406 13.766 1 95.94 24 GLU B N 1
ATOM 2636 C CA . GLU B 1 24 ? 1.718 34.5 13.992 1 95.94 24 GLU B CA 1
ATOM 2637 C C . GLU B 1 24 ? 0.854 34.75 12.758 1 95.94 24 GLU B C 1
ATOM 2639 O O . GLU B 1 24 ? -0.354 34.969 12.875 1 95.94 24 GLU B O 1
ATOM 2644 N N . GLU B 1 25 ? 1.521 34.688 11.656 1 96.88 25 GLU B N 1
ATOM 2645 C CA . GLU B 1 25 ? 0.782 34.906 10.414 1 96.88 25 GLU B CA 1
ATOM 2646 C C . GLU B 1 25 ? -0.205 33.75 10.164 1 96.88 25 GLU B C 1
ATOM 2648 O O . GLU B 1 25 ? -1.322 34 9.703 1 96.88 25 GLU B O 1
ATOM 2653 N N . LEU B 1 26 ? 0.184 32.562 10.469 1 97.31 26 LEU B N 1
ATOM 2654 C CA . LEU B 1 26 ? -0.723 31.422 10.352 1 97.31 26 LEU B CA 1
ATOM 2655 C C . LEU B 1 26 ? -1.948 31.609 11.234 1 97.31 26 LEU B C 1
ATOM 2657 O O . LEU B 1 26 ? -3.08 31.422 10.789 1 97.31 26 LEU B O 1
ATOM 2661 N N . ARG B 1 27 ? -1.742 32 12.461 1 96.38 27 ARG B N 1
ATOM 2662 C CA . ARG B 1 27 ? -2.836 32.188 13.406 1 96.38 27 ARG B CA 1
ATOM 2663 C C . ARG B 1 27 ? -3.787 33.281 12.938 1 96.38 27 ARG B C 1
ATOM 2665 O O . ARG B 1 27 ? -5.004 33.188 13.102 1 96.38 27 ARG B O 1
ATOM 2672 N N . ARG B 1 28 ? -3.189 34.281 12.383 1 96.62 28 ARG B N 1
ATOM 2673 C CA . ARG B 1 28 ? -4.02 35.375 11.82 1 96.62 28 ARG B CA 1
ATOM 2674 C C . ARG B 1 28 ? -4.934 34.812 10.727 1 96.62 28 ARG B C 1
ATOM 2676 O O . ARG B 1 28 ? -6.133 35.125 10.719 1 96.62 28 ARG B O 1
ATOM 2683 N N . ILE B 1 29 ? -4.395 34.062 9.875 1 97.31 29 ILE B N 1
ATOM 2684 C CA . ILE B 1 29 ? -5.145 33.5 8.758 1 97.31 29 ILE B CA 1
ATOM 2685 C C . ILE B 1 29 ? -6.23 32.562 9.289 1 97.31 29 ILE B C 1
ATOM 2687 O O . ILE B 1 29 ? -7.375 32.625 8.844 1 97.31 29 ILE B O 1
ATOM 2691 N N . LEU B 1 30 ? -5.887 31.766 10.242 1 97 30 LEU B N 1
ATOM 2692 C CA . LEU B 1 30 ? -6.812 30.797 10.828 1 97 30 LEU B CA 1
ATOM 2693 C C . LEU B 1 30 ? -7.957 31.516 11.539 1 97 30 LEU B C 1
ATOM 2695 O O . LEU B 1 30 ? -9.109 31.078 11.453 1 97 30 LEU B O 1
ATOM 2699 N N . ASN B 1 31 ? -7.66 32.594 12.219 1 95.19 31 ASN B N 1
ATOM 2700 C CA . ASN B 1 31 ? -8.68 33.375 12.898 1 95.19 31 ASN B CA 1
ATOM 2701 C C . ASN B 1 31 ? -9.656 34 11.906 1 95.19 31 ASN B C 1
ATOM 2703 O O . ASN B 1 31 ? -10.859 34.062 12.172 1 95.19 31 ASN B O 1
ATOM 2707 N N . ASN B 1 32 ? -9.148 34.438 10.82 1 95.06 32 ASN B N 1
ATOM 2708 C CA . ASN B 1 32 ? -9.984 35.031 9.781 1 95.06 32 ASN B CA 1
ATOM 2709 C C . ASN B 1 32 ? -10.875 34 9.109 1 95.06 32 ASN B C 1
ATOM 2711 O O . ASN B 1 32 ? -12.039 34.25 8.812 1 95.06 32 ASN B O 1
ATOM 2715 N N . LYS B 1 33 ? -10.328 32.812 8.883 1 94.69 33 LYS B N 1
ATOM 2716 C CA . LYS B 1 33 ? -11.047 31.734 8.195 1 94.69 33 LYS B CA 1
ATOM 2717 C C . LYS B 1 33 ? -12.07 31.078 9.125 1 94.69 33 LYS B C 1
ATOM 2719 O O . LYS B 1 33 ? -13.109 30.594 8.672 1 94.69 33 LYS B O 1
ATOM 2724 N N . ASN B 1 34 ? -11.812 31.031 10.367 1 94.62 34 ASN B N 1
ATOM 2725 C CA . ASN B 1 34 ? -12.625 30.391 11.398 1 94.62 34 ASN B CA 1
ATOM 2726 C C . ASN B 1 34 ? -12.852 28.922 11.102 1 94.62 34 ASN B C 1
ATOM 2728 O O . ASN B 1 34 ? -13.914 28.375 11.414 1 94.62 34 ASN B O 1
ATOM 2732 N N . GLU B 1 35 ? -11.969 28.312 10.289 1 97 35 GLU B N 1
ATOM 2733 C CA . GLU B 1 35 ? -11.984 26.891 10 1 97 35 GLU B CA 1
ATOM 2734 C C . GLU B 1 35 ? -10.57 26.344 9.805 1 97 35 GLU B C 1
ATOM 2736 O O . GLU B 1 35 ? -9.664 27.078 9.406 1 97 35 GLU B O 1
ATOM 2741 N N . ALA B 1 36 ? -10.391 25.078 10.039 1 98.62 36 ALA B N 1
ATOM 2742 C CA . ALA B 1 36 ? -9.086 24.438 9.922 1 98.62 36 ALA B CA 1
ATOM 2743 C C . ALA B 1 36 ? -8.633 24.391 8.461 1 98.62 36 ALA B C 1
ATOM 2745 O O . ALA B 1 36 ? -9.453 24.297 7.551 1 98.62 36 ALA B O 1
ATOM 2746 N N . ILE B 1 37 ? -7.375 24.5 8.258 1 98.62 37 ILE B N 1
ATOM 2747 C CA . ILE B 1 37 ? -6.766 24.156 6.973 1 98.62 37 ILE B CA 1
ATOM 2748 C C . ILE B 1 37 ? -6.457 22.672 6.918 1 98.62 37 ILE B C 1
ATOM 2750 O O . ILE B 1 37 ? -5.852 22.125 7.84 1 98.62 37 ILE B O 1
ATOM 2754 N N . ILE B 1 38 ? -6.918 22 5.875 1 98.88 38 ILE B N 1
ATOM 2755 C CA . ILE B 1 38 ? -6.723 20.562 5.738 1 98.88 38 ILE B CA 1
ATOM 2756 C C . ILE B 1 38 ? -5.555 20.281 4.797 1 98.88 38 ILE B C 1
ATOM 2758 O O . ILE B 1 38 ? -5.555 20.734 3.646 1 98.88 38 ILE B O 1
ATOM 2762 N N . ILE B 1 39 ? -4.547 19.531 5.281 1 98.88 39 ILE B N 1
ATOM 2763 C CA . ILE B 1 39 ? -3.346 19.203 4.523 1 98.88 39 ILE B CA 1
ATOM 2764 C C . ILE B 1 39 ? -3.27 17.703 4.305 1 98.88 39 ILE B C 1
ATOM 2766 O O . ILE B 1 39 ? -3.438 16.922 5.246 1 98.88 39 ILE B O 1
ATOM 2770 N N . LEU B 1 40 ? -3.039 17.297 3.088 1 98.81 40 LEU B N 1
ATOM 2771 C CA . LEU B 1 40 ? -2.848 15.898 2.729 1 98.81 40 LEU B CA 1
ATOM 2772 C C . LEU B 1 40 ? -1.383 15.609 2.418 1 98.81 40 LEU B C 1
ATOM 2774 O O . LEU B 1 40 ? -0.767 16.312 1.61 1 98.81 40 LEU B O 1
ATOM 2778 N N . ASN B 1 41 ? -0.799 14.68 3.139 1 97.88 41 ASN B N 1
ATOM 2779 C CA . ASN B 1 41 ? 0.491 14.102 2.783 1 97.88 41 ASN B CA 1
ATOM 2780 C C . ASN B 1 41 ? 0.325 12.836 1.951 1 97.88 41 ASN B C 1
ATOM 2782 O O . ASN B 1 41 ? -0.04 11.781 2.48 1 97.88 41 ASN B O 1
ATOM 2786 N N . ASN B 1 42 ? 0.624 12.984 0.662 1 96.88 42 ASN B N 1
ATOM 2787 C CA . ASN B 1 42 ? 0.306 11.812 -0.152 1 96.88 42 ASN B CA 1
ATOM 2788 C C . ASN B 1 42 ? 1.191 11.734 -1.393 1 96.88 42 ASN B C 1
ATOM 2790 O O . ASN B 1 42 ? 1.646 12.766 -1.9 1 96.88 42 ASN B O 1
ATOM 2794 N N . TYR B 1 43 ? 1.483 10.641 -1.794 1 95.62 43 TYR B N 1
ATOM 2795 C CA . TYR B 1 43 ? 2.059 10.195 -3.059 1 95.62 43 TYR B CA 1
ATOM 2796 C C . TYR B 1 43 ? 1.777 8.719 -3.301 1 95.62 43 TYR B C 1
ATOM 2798 O O . TYR B 1 43 ? 1.447 7.98 -2.367 1 95.62 43 TYR B O 1
ATOM 2806 N N . PHE B 1 44 ? 1.858 8.273 -4.508 1 95.25 44 PHE B N 1
ATOM 2807 C CA . PHE B 1 44 ? 1.454 6.906 -4.793 1 95.25 44 PHE B CA 1
ATOM 2808 C C . PHE B 1 44 ? 2.658 5.973 -4.777 1 95.25 44 PHE B C 1
ATOM 2810 O O . PHE B 1 44 ? 2.695 4.984 -5.516 1 95.25 44 PHE B O 1
ATOM 2817 N N . LYS B 1 45 ? 3.617 6.32 -4.023 1 92.25 45 LYS B N 1
ATOM 2818 C CA . LYS B 1 45 ? 4.746 5.441 -3.736 1 92.25 45 LYS B CA 1
ATOM 2819 C C . LYS B 1 45 ? 4.867 5.176 -2.238 1 92.25 45 LYS B C 1
ATOM 2821 O O . LYS B 1 45 ? 4.668 6.078 -1.423 1 92.25 45 LYS B O 1
ATOM 2826 N N . GLY B 1 46 ? 5.18 3.877 -1.962 1 88.44 46 GLY B N 1
ATOM 2827 C CA . GLY B 1 46 ? 5.422 3.504 -0.578 1 88.44 46 GLY B CA 1
ATOM 2828 C C . GLY B 1 46 ? 6.832 3.826 -0.113 1 88.44 46 GLY B C 1
ATOM 2829 O O . GLY B 1 46 ? 7.758 3.895 -0.923 1 88.44 46 GLY B O 1
ATOM 2830 N N . GLY B 1 47 ? 6.984 4.141 1.096 1 88 47 GLY B N 1
ATOM 2831 C CA . GLY B 1 47 ? 8.312 4.281 1.682 1 88 47 GLY B CA 1
ATOM 2832 C C . GLY B 1 47 ? 8.953 5.625 1.397 1 88 47 GLY B C 1
ATOM 2833 O O . GLY B 1 47 ? 10.156 5.793 1.571 1 88 47 GLY B O 1
ATOM 2834 N N . VAL B 1 48 ? 8.117 6.613 1.066 1 91.19 48 VAL B N 1
ATOM 2835 C CA . VAL B 1 48 ? 8.703 7.887 0.663 1 91.19 48 VAL B CA 1
ATOM 2836 C C . VAL B 1 48 ? 8.547 8.914 1.784 1 91.19 48 VAL B C 1
ATOM 2838 O O . VAL B 1 48 ? 8.742 10.109 1.572 1 91.19 48 VAL B O 1
ATOM 2841 N N . GLY B 1 49 ? 8.008 8.523 2.93 1 94.12 49 GLY B N 1
ATOM 2842 C CA . GLY B 1 49 ? 8.039 9.398 4.094 1 94.12 49 GLY B CA 1
ATOM 2843 C C . GLY B 1 49 ? 6.695 10.008 4.43 1 94.12 49 GLY B C 1
ATOM 2844 O O . GLY B 1 49 ? 6.602 10.891 5.281 1 94.12 49 GLY B O 1
ATOM 2845 N N . LYS B 1 50 ? 5.609 9.586 3.781 1 96.69 50 LYS B N 1
ATOM 2846 C CA . LYS B 1 50 ? 4.281 10.141 4.027 1 96.69 50 LYS B CA 1
ATOM 2847 C C . LYS B 1 50 ? 3.914 10.047 5.508 1 96.69 50 LYS B C 1
ATOM 2849 O O . LYS B 1 50 ? 3.652 11.062 6.152 1 96.69 50 LYS B O 1
ATOM 2854 N N . SER B 1 51 ? 3.98 8.844 6.031 1 97.06 51 SER B N 1
ATOM 2855 C CA . SER B 1 51 ? 3.559 8.609 7.406 1 97.06 51 SER B CA 1
ATOM 2856 C C . SER B 1 51 ? 4.57 9.18 8.398 1 97.06 51 SER B C 1
ATOM 2858 O O . SER B 1 51 ? 4.195 9.664 9.469 1 97.06 51 SER B O 1
ATOM 2860 N N . LYS B 1 52 ? 5.84 9.141 8.008 1 96.81 52 LYS B N 1
ATOM 2861 C CA . LYS B 1 52 ? 6.863 9.695 8.891 1 96.81 52 LYS B CA 1
ATOM 2862 C C . LYS B 1 52 ? 6.738 11.211 9 1 96.81 52 LYS B C 1
ATOM 2864 O O . LYS B 1 52 ? 6.832 11.766 10.102 1 96.81 52 LYS B O 1
ATOM 2869 N N . LEU B 1 53 ? 6.531 11.836 7.852 1 97.62 53 LEU B N 1
ATOM 2870 C CA . LEU B 1 53 ? 6.293 13.281 7.883 1 97.62 53 LEU B CA 1
ATOM 2871 C C . LEU B 1 53 ? 5.074 13.609 8.734 1 97.62 53 LEU B C 1
ATOM 2873 O O . LEU B 1 53 ? 5.125 14.516 9.57 1 97.62 53 LEU B O 1
ATOM 2877 N N . SER B 1 54 ? 4.023 12.867 8.562 1 98.5 54 SER B N 1
ATOM 2878 C CA . SER B 1 54 ? 2.805 13.086 9.336 1 98.5 54 SER B CA 1
ATOM 2879 C C . SER B 1 54 ? 3.055 12.898 10.828 1 98.5 54 SER B C 1
ATOM 2881 O O . SER B 1 54 ? 2.586 13.688 11.648 1 98.5 54 SER B O 1
ATOM 2883 N N . THR B 1 55 ? 3.811 11.883 11.164 1 98.38 55 THR B N 1
ATOM 2884 C CA . THR B 1 55 ? 4.125 11.602 12.562 1 98.38 55 THR B CA 1
ATOM 2885 C C . THR B 1 55 ? 4.906 12.758 13.18 1 98.38 55 THR B C 1
ATOM 2887 O O . THR B 1 55 ? 4.57 13.227 14.273 1 98.38 55 THR B O 1
ATOM 2890 N N . MET B 1 56 ? 5.883 13.219 12.484 1 97.88 56 MET B N 1
ATOM 2891 C CA . MET B 1 56 ? 6.723 14.297 13 1 97.88 56 MET B CA 1
ATOM 2892 C C . MET B 1 56 ? 5.938 15.602 13.102 1 97.88 56 MET B C 1
ATOM 2894 O O . MET B 1 56 ? 6.137 16.375 14.031 1 97.88 56 MET B O 1
ATOM 2898 N N . PHE B 1 57 ? 5.059 15.805 12.125 1 98.38 57 PHE B N 1
ATOM 2899 C CA . PHE B 1 57 ? 4.234 17 12.156 1 98.38 57 PHE B CA 1
ATOM 2900 C C . PHE B 1 57 ? 3.293 16.984 13.359 1 98.38 57 PHE B C 1
ATOM 2902 O O . PHE B 1 57 ? 3.049 18.016 13.984 1 98.38 57 PHE B O 1
ATOM 2909 N N . ALA B 1 58 ? 2.766 15.781 13.68 1 98.5 58 ALA B N 1
ATOM 2910 C CA . ALA B 1 58 ? 1.949 15.656 14.883 1 98.5 58 ALA B CA 1
ATOM 2911 C C . ALA B 1 58 ? 2.734 16.078 16.125 1 98.5 58 ALA B C 1
ATOM 2913 O O . ALA B 1 58 ? 2.242 16.859 16.953 1 98.5 58 ALA B O 1
ATOM 2914 N N . TYR B 1 59 ? 3.902 15.609 16.203 1 97.69 59 TYR B N 1
ATOM 2915 C CA . TYR B 1 59 ? 4.773 15.922 17.328 1 97.69 59 TYR B CA 1
ATOM 2916 C C . TYR B 1 59 ? 5.094 17.406 17.375 1 97.69 59 TYR B C 1
ATOM 2918 O O . TYR B 1 59 ? 4.984 18.047 18.438 1 97.69 59 TYR B O 1
ATOM 2926 N N . LEU B 1 60 ? 5.445 18 16.25 1 97 60 LEU B N 1
ATOM 2927 C CA . LEU B 1 60 ? 5.867 19.406 16.156 1 97 60 LEU B CA 1
ATOM 2928 C C . LEU B 1 60 ? 4.695 20.344 16.438 1 97 60 LEU B C 1
ATOM 2930 O O . LEU B 1 60 ? 4.848 21.328 17.156 1 97 60 LEU B O 1
ATOM 2934 N N . THR B 1 61 ? 3.549 20.016 15.922 1 97.75 61 THR B N 1
ATOM 2935 C CA . THR B 1 61 ? 2.395 20.891 16.109 1 97.75 61 THR B CA 1
ATOM 2936 C C . THR B 1 61 ? 1.956 20.906 17.562 1 97.75 61 THR B C 1
ATOM 2938 O O . THR B 1 61 ? 1.504 21.922 18.078 1 97.75 61 THR B O 1
ATOM 2941 N N . ASP B 1 62 ? 2.047 19.75 18.188 1 97.19 62 ASP B N 1
ATOM 2942 C CA . ASP B 1 62 ? 1.738 19.672 19.609 1 97.19 62 ASP B CA 1
ATOM 2943 C C . ASP B 1 62 ? 2.656 20.594 20.422 1 97.19 62 ASP B C 1
ATOM 2945 O O . ASP B 1 62 ? 2.197 21.328 21.297 1 97.19 62 ASP B O 1
ATOM 2949 N N . LYS B 1 63 ? 3.879 20.656 20.062 1 94.31 63 LYS B N 1
ATOM 2950 C CA . LYS B 1 63 ? 4.867 21.5 20.719 1 94.31 63 LYS B CA 1
ATOM 2951 C C . LYS B 1 63 ? 4.59 22.969 20.469 1 94.31 63 LYS B C 1
ATOM 2953 O O . LYS B 1 63 ? 4.891 23.828 21.312 1 94.31 63 LYS B O 1
ATOM 2958 N N . LEU B 1 64 ? 4.043 23.25 19.375 1 95.44 64 LEU B N 1
ATOM 2959 C CA . LEU B 1 64 ? 3.781 24.625 18.969 1 95.44 64 LEU B CA 1
ATOM 2960 C C . LEU B 1 64 ? 2.406 25.078 19.453 1 95.44 64 LEU B C 1
ATOM 2962 O O . LEU B 1 64 ? 1.955 26.172 19.109 1 95.44 64 LEU B O 1
ATOM 2966 N N . ASN B 1 65 ? 1.645 24.25 20.141 1 96.38 65 ASN B N 1
ATOM 2967 C CA . ASN B 1 65 ? 0.331 24.5 20.719 1 96.38 65 ASN B CA 1
ATOM 2968 C C . ASN B 1 65 ? -0.702 24.828 19.641 1 96.38 65 ASN B C 1
ATOM 2970 O O . ASN B 1 65 ? -1.523 25.734 19.828 1 96.38 65 ASN B O 1
ATOM 2974 N N . LEU B 1 66 ? -0.541 24.234 18.5 1 97.81 66 LEU B N 1
ATOM 2975 C CA . LEU B 1 66 ? -1.583 24.266 17.484 1 97.81 66 LEU B CA 1
ATOM 2976 C C . LEU B 1 66 ? -2.613 23.172 17.734 1 97.81 66 LEU B C 1
ATOM 2978 O O . LEU B 1 66 ? -2.258 22.047 18.094 1 97.81 66 LEU B O 1
ATOM 2982 N N . LYS B 1 67 ? -3.898 23.469 17.594 1 98.5 67 LYS B N 1
ATOM 2983 C CA . LYS B 1 67 ? -4.949 22.469 17.688 1 98.5 67 LYS B CA 1
ATOM 2984 C C . LYS B 1 67 ? -5.07 21.672 16.391 1 98.5 67 LYS B C 1
ATOM 2986 O O . LYS B 1 67 ? -5.566 22.188 15.391 1 98.5 67 LYS B O 1
ATOM 2991 N N . VAL B 1 68 ? -4.621 20.391 16.469 1 98.88 68 VAL B N 1
ATOM 2992 C CA . VAL B 1 68 ? -4.496 19.641 15.219 1 98.88 68 VAL B CA 1
ATOM 2993 C C . VAL B 1 68 ? -5.258 18.328 15.328 1 98.88 68 VAL B C 1
ATOM 2995 O O . VAL B 1 68 ? -5.195 17.656 16.359 1 98.88 68 VAL B O 1
ATOM 2998 N N . LEU B 1 69 ? -5.984 17.984 14.289 1 98.94 69 LEU B N 1
ATOM 2999 C CA . LEU B 1 69 ? -6.566 16.656 14.102 1 98.94 69 LEU B CA 1
ATOM 3000 C C . LEU B 1 69 ? -5.781 15.859 13.055 1 98.94 69 LEU B C 1
ATOM 3002 O O . LEU B 1 69 ? -5.672 16.281 11.906 1 98.94 69 LEU B O 1
ATOM 3006 N N . MET B 1 70 ? -5.176 14.766 13.516 1 98.88 70 MET B N 1
ATOM 3007 C CA . MET B 1 70 ? -4.562 13.812 12.594 1 98.88 70 MET B CA 1
ATOM 3008 C C . MET B 1 70 ? -5.574 12.766 12.141 1 98.88 70 MET B C 1
ATOM 3010 O O . MET B 1 70 ? -6.363 12.273 12.953 1 98.88 70 MET B O 1
ATOM 3014 N N . ILE B 1 71 ? -5.547 12.43 10.859 1 98.94 71 ILE B N 1
ATOM 3015 C CA . ILE B 1 71 ? -6.422 11.391 10.328 1 98.94 71 ILE B CA 1
ATOM 3016 C C . ILE B 1 71 ? -5.582 10.312 9.641 1 98.94 71 ILE B C 1
ATOM 3018 O O . ILE B 1 71 ? -4.883 10.594 8.664 1 98.94 71 ILE B O 1
ATOM 3022 N N . ASP B 1 72 ? -5.66 9.125 10.156 1 98.62 72 ASP B N 1
ATOM 3023 C CA . ASP B 1 72 ? -4.992 7.961 9.57 1 98.62 72 ASP B CA 1
ATOM 3024 C C . ASP B 1 72 ? -5.957 7.152 8.711 1 98.62 72 ASP B C 1
ATOM 3026 O O . ASP B 1 72 ? -6.598 6.219 9.195 1 98.62 72 ASP B O 1
ATOM 3030 N N . LYS B 1 73 ? -5.992 7.516 7.441 1 98.5 73 LYS B N 1
ATOM 3031 C CA . LYS B 1 73 ? -6.914 6.844 6.531 1 98.5 73 LYS B CA 1
ATOM 3032 C C . LYS B 1 73 ? -6.215 5.727 5.766 1 98.5 73 LYS B C 1
ATOM 3034 O O . LYS B 1 73 ? -6.406 5.578 4.559 1 98.5 73 LYS B O 1
ATOM 3039 N N . ASP B 1 74 ? -5.391 5.012 6.367 1 97.12 74 ASP B N 1
ATOM 3040 C CA . ASP B 1 74 ? -4.703 3.816 5.887 1 97.12 74 ASP B CA 1
ATOM 3041 C C . ASP B 1 74 ? -5.043 2.604 6.754 1 97.12 74 ASP B C 1
ATOM 3043 O O . ASP B 1 74 ? -4.871 2.639 7.973 1 97.12 74 ASP B O 1
ATOM 3047 N N . LEU B 1 75 ? -5.43 1.54 6.094 1 94.81 75 LEU B N 1
ATOM 3048 C CA . LEU B 1 75 ? -5.801 0.351 6.855 1 94.81 75 LEU B CA 1
ATOM 3049 C C . LEU B 1 75 ? -4.582 -0.258 7.539 1 94.81 75 LEU B C 1
ATOM 3051 O O . LEU B 1 75 ? -4.719 -1.043 8.477 1 94.81 75 LEU B O 1
ATOM 3055 N N . GLN B 1 76 ? -3.359 0.089 7.098 1 93.81 76 GLN B N 1
ATOM 3056 C CA . GLN B 1 76 ? -2.141 -0.355 7.766 1 93.81 76 GLN B CA 1
ATOM 3057 C C . GLN B 1 76 ? -1.934 0.387 9.078 1 93.81 76 GLN B C 1
ATOM 3059 O O . GLN B 1 76 ? -1.172 -0.063 9.938 1 93.81 76 GLN B O 1
ATOM 3064 N N . ALA B 1 77 ? -2.537 1.523 9.242 1 96 77 ALA B N 1
ATOM 3065 C CA . ALA B 1 77 ? -2.545 2.336 10.453 1 96 77 ALA B CA 1
ATOM 3066 C C . ALA B 1 77 ? -1.123 2.666 10.898 1 96 77 ALA B C 1
ATOM 3068 O O . ALA B 1 77 ? -0.825 2.662 12.094 1 96 77 ALA B O 1
ATOM 3069 N N . THR B 1 78 ? -0.266 2.93 9.953 1 96.06 78 THR B N 1
ATOM 3070 C CA . THR B 1 78 ? 1.13 3.207 10.273 1 96.06 78 THR B CA 1
ATOM 3071 C C . THR B 1 78 ? 1.249 4.469 11.125 1 96.06 78 THR B C 1
ATOM 3073 O O . THR B 1 78 ? 1.967 4.48 12.125 1 96.06 78 THR B O 1
ATOM 3076 N N . LEU B 1 79 ? 0.556 5.535 10.75 1 97.88 79 LEU B N 1
ATOM 3077 C CA . LEU B 1 79 ? 0.58 6.77 11.523 1 97.88 79 LEU B CA 1
ATOM 3078 C C . LEU B 1 79 ? 0.13 6.52 12.953 1 97.88 79 LEU B C 1
ATOM 3080 O O . LEU B 1 79 ? 0.786 6.961 13.906 1 97.88 79 LEU B O 1
ATOM 3084 N N . THR B 1 80 ? -0.998 5.793 13.102 1 98 80 THR B N 1
ATOM 3085 C CA . THR B 1 80 ? -1.549 5.473 14.414 1 98 80 THR B CA 1
ATOM 3086 C C . THR B 1 80 ? -0.528 4.719 15.258 1 98 80 THR B C 1
ATOM 3088 O O . THR B 1 80 ? -0.299 5.062 16.422 1 98 80 THR B O 1
ATOM 3091 N N . LYS B 1 81 ? 0.086 3.732 14.664 1 95.81 81 LYS B N 1
ATOM 3092 C CA . LYS B 1 81 ? 1.069 2.91 15.367 1 95.81 81 LYS B CA 1
ATOM 3093 C C . LYS B 1 81 ? 2.285 3.736 15.773 1 95.81 81 LYS B C 1
ATOM 3095 O O . LYS B 1 81 ? 2.793 3.592 16.891 1 95.81 81 LYS B O 1
ATOM 3100 N N . ASP B 1 82 ? 2.773 4.574 14.867 1 97.31 82 ASP B N 1
ATOM 3101 C CA . ASP B 1 82 ? 3.924 5.418 15.164 1 97.31 82 ASP B CA 1
ATOM 3102 C C . ASP B 1 82 ? 3.613 6.387 16.297 1 97.31 82 ASP B C 1
ATOM 3104 O O . ASP B 1 82 ? 4.422 6.555 17.219 1 97.31 82 ASP B O 1
ATOM 3108 N N . LEU B 1 83 ? 2.463 7.031 16.281 1 97.94 83 LEU B N 1
ATOM 3109 C CA . LEU B 1 83 ? 2.086 8 17.297 1 97.94 83 LEU B CA 1
ATOM 3110 C C . LEU B 1 83 ? 1.932 7.32 18.656 1 97.94 83 LEU B C 1
ATOM 3112 O O . LEU B 1 83 ? 2.197 7.934 19.703 1 97.94 83 LEU B O 1
ATOM 3116 N N . ALA B 1 84 ? 1.545 6.043 18.641 1 97.25 84 ALA B N 1
ATOM 3117 C CA . ALA B 1 84 ? 1.32 5.297 19.875 1 97.25 84 ALA B CA 1
ATOM 3118 C C . ALA B 1 84 ? 2.631 5.066 20.625 1 97.25 84 ALA B C 1
ATOM 3120 O O . ALA B 1 84 ? 2.625 4.723 21.812 1 97.25 84 ALA B O 1
ATOM 3121 N N . LYS B 1 85 ? 3.727 5.211 19.938 1 96.44 85 LYS B N 1
ATOM 3122 C CA . LYS B 1 85 ? 5.027 5.066 20.578 1 96.44 85 LYS B CA 1
ATOM 3123 C C . LYS B 1 85 ? 5.387 6.316 21.375 1 96.44 85 LYS B C 1
ATOM 3125 O O . LYS B 1 85 ? 6.211 6.258 22.297 1 96.44 85 LYS B O 1
ATOM 3130 N N . THR B 1 86 ? 4.824 7.445 21 1 96.38 86 THR B N 1
ATOM 3131 C CA . THR B 1 86 ? 5.168 8.727 21.609 1 96.38 86 THR B CA 1
ATOM 3132 C C . THR B 1 86 ? 4.059 9.195 22.547 1 96.38 86 THR B C 1
ATOM 3134 O O . THR B 1 86 ? 4.328 9.82 23.578 1 96.38 86 THR B O 1
ATOM 3137 N N . PHE B 1 87 ? 2.844 8.883 22.156 1 96.56 87 PHE B N 1
ATOM 3138 C CA . PHE B 1 87 ? 1.667 9.312 22.906 1 96.56 87 PHE B CA 1
ATOM 3139 C C . PHE B 1 87 ? 0.883 8.109 23.422 1 96.56 87 PHE B C 1
ATOM 3141 O O . PHE B 1 87 ? 1.016 7.004 22.891 1 96.56 87 PHE B O 1
ATOM 3148 N N . GLU B 1 88 ? 0.076 8.328 24.453 1 93.31 88 GLU B N 1
ATOM 3149 C CA . GLU B 1 88 ? -0.864 7.293 24.875 1 93.31 88 GLU B CA 1
ATOM 3150 C C . GLU B 1 88 ? -2.082 7.246 23.953 1 93.31 88 GLU B C 1
ATOM 3152 O O . GLU B 1 88 ? -2.828 8.227 23.859 1 93.31 88 GLU B O 1
ATOM 3157 N N . VAL B 1 89 ? -2.162 6.164 23.266 1 90.38 89 VAL B N 1
ATOM 3158 C CA . VAL B 1 89 ? -3.264 6 22.312 1 90.38 89 VAL B CA 1
ATOM 3159 C C . VAL B 1 89 ? -4.227 4.93 22.828 1 90.38 89 VAL B C 1
ATOM 3161 O O . VAL B 1 89 ? -3.834 3.777 23.031 1 90.38 89 VAL B O 1
ATOM 3164 N N . GLU B 1 90 ? -5.41 5.312 23.094 1 90.69 90 GLU B N 1
ATOM 3165 C CA . GLU B 1 90 ? -6.512 4.395 23.391 1 90.69 90 GLU B CA 1
ATOM 3166 C C . GLU B 1 90 ? -7.527 4.371 22.25 1 90.69 90 GLU B C 1
ATOM 3168 O O . GLU B 1 90 ? -8.102 5.402 21.906 1 90.69 90 GLU B O 1
ATOM 3173 N N . LEU B 1 91 ? -7.719 3.189 21.734 1 89.44 91 LEU B N 1
ATOM 3174 C CA . LEU B 1 91 ? -8.594 3.09 20.562 1 89.44 91 LEU B CA 1
ATOM 3175 C C . LEU B 1 91 ? -10.023 3.459 20.938 1 89.44 91 LEU B C 1
ATOM 3177 O O . LEU B 1 91 ? -10.492 3.139 22.031 1 89.44 91 LEU B O 1
ATOM 3181 N N . PRO B 1 92 ? -10.672 4.102 19.969 1 91.5 92 PRO B N 1
ATOM 3182 C CA . PRO B 1 92 ? -12.031 4.578 20.234 1 91.5 92 PRO B CA 1
ATOM 3183 C C . PRO B 1 92 ? -13.07 3.455 20.203 1 91.5 92 PRO B C 1
ATOM 3185 O O . PRO B 1 92 ? -12.812 2.389 19.641 1 91.5 92 PRO B O 1
ATOM 3188 N N . ARG B 1 93 ? -14.188 3.734 20.797 1 91.44 93 ARG B N 1
ATOM 3189 C CA . ARG B 1 93 ? -15.289 2.775 20.766 1 91.44 93 ARG B CA 1
ATOM 3190 C C . ARG B 1 93 ? -15.852 2.646 19.344 1 91.44 93 ARG B C 1
ATOM 3192 O O . ARG B 1 93 ? -16.156 1.541 18.891 1 91.44 93 ARG B O 1
ATOM 3199 N N . VAL B 1 94 ? -15.969 3.801 18.75 1 96.94 94 VAL B N 1
ATOM 3200 C CA . VAL B 1 94 ? -16.375 3.85 17.344 1 96.94 94 VAL B CA 1
ATOM 3201 C C . VAL B 1 94 ? -15.148 4.047 16.453 1 96.94 94 VAL B C 1
ATOM 3203 O O . VAL B 1 94 ? -14.562 5.133 16.438 1 96.94 94 VAL B O 1
ATOM 3206 N N . ASN B 1 95 ? -14.758 2.996 15.734 1 97.56 95 ASN B N 1
ATOM 3207 C CA . ASN B 1 95 ? -13.555 3.133 14.922 1 97.56 95 ASN B CA 1
ATOM 3208 C C . ASN B 1 95 ? -13.805 3.965 13.672 1 97.56 95 ASN B C 1
ATOM 3210 O O . ASN B 1 95 ? -14.938 4.395 13.422 1 97.56 95 ASN B O 1
ATOM 3214 N N . PHE B 1 96 ? -12.844 4.293 12.984 1 98.56 96 PHE B N 1
ATOM 3215 C CA . PHE B 1 96 ? -12.891 5.199 11.844 1 98.56 96 PHE B CA 1
ATOM 3216 C C . PHE B 1 96 ? -13.938 4.746 10.836 1 98.56 96 PHE B C 1
ATOM 3218 O O . PHE B 1 96 ? -14.742 5.551 10.367 1 98.56 96 PHE B O 1
ATOM 3225 N N . TYR B 1 97 ? -13.984 3.424 10.492 1 98.31 97 TYR B N 1
ATOM 3226 C CA . TYR B 1 97 ? -14.945 2.91 9.531 1 98.31 97 TYR B CA 1
ATOM 3227 C C . TYR B 1 97 ? -16.375 3.104 10.023 1 98.31 97 TYR B C 1
ATOM 3229 O O . TYR B 1 97 ? -17.25 3.537 9.266 1 98.31 97 TYR B O 1
ATOM 3237 N N . GLU B 1 98 ? -16.562 2.766 11.211 1 98.31 98 GLU B N 1
ATOM 3238 C CA . GLU B 1 98 ? -17.891 2.936 11.797 1 98.31 98 GLU B CA 1
ATOM 3239 C C . GLU B 1 98 ? -18.328 4.398 11.766 1 98.31 98 GLU B C 1
ATOM 3241 O O . GLU B 1 98 ? -19.5 4.699 11.547 1 98.31 98 GLU B O 1
ATOM 3246 N N . GLY B 1 99 ? -17.359 5.305 12.039 1 98.56 99 GLY B N 1
ATOM 3247 C CA . GLY B 1 99 ? -17.656 6.723 11.945 1 98.56 99 GLY B CA 1
ATOM 3248 C C . GLY B 1 99 ? -18.078 7.148 10.547 1 98.56 99 GLY B C 1
ATOM 3249 O O . GLY B 1 99 ? -19 7.934 10.383 1 98.56 99 GLY B O 1
ATOM 3250 N N . LEU B 1 100 ? -17.406 6.617 9.539 1 98.56 100 LEU B N 1
ATOM 3251 C CA . LEU B 1 100 ? -17.766 6.891 8.148 1 98.56 100 LEU B CA 1
ATOM 3252 C C . LEU B 1 100 ? -19.156 6.34 7.832 1 98.56 100 LEU B C 1
ATOM 3254 O O . LEU B 1 100 ? -19.984 7.047 7.262 1 98.56 100 LEU B O 1
ATOM 3258 N N . LYS B 1 101 ? -19.391 5.137 8.203 1 98 101 LYS B N 1
ATOM 3259 C CA . LYS B 1 101 ? -20.641 4.43 7.922 1 98 101 LYS B CA 1
ATOM 3260 C C . LYS B 1 101 ? -21.812 5.117 8.602 1 98 101 LYS B C 1
ATOM 3262 O O . LYS B 1 101 ? -22.875 5.273 8 1 98 101 LYS B O 1
ATOM 3267 N N . ASN B 1 102 ? -21.578 5.574 9.859 1 97.88 102 ASN B N 1
ATOM 3268 C CA . ASN B 1 102 ? -22.625 6.172 10.672 1 97.88 102 ASN B CA 1
ATOM 3269 C C . ASN B 1 102 ? -22.828 7.648 10.328 1 97.88 102 ASN B C 1
ATOM 3271 O O . ASN B 1 102 ? -23.781 8.273 10.797 1 97.88 102 ASN B O 1
ATOM 3275 N N . GLY B 1 103 ? -21.953 8.211 9.594 1 97.75 103 GLY B N 1
ATOM 3276 C CA . GLY B 1 103 ? -22.062 9.602 9.172 1 97.75 103 GLY B CA 1
ATOM 3277 C C . GLY B 1 103 ? -21.641 10.586 10.25 1 97.75 103 GLY B C 1
ATOM 3278 O O . GLY B 1 103 ? -22.109 11.727 10.258 1 97.75 103 GLY B O 1
ATOM 3279 N N . ASN B 1 104 ? -20.781 10.156 11.203 1 98.12 104 ASN B N 1
ATOM 3280 C CA . ASN B 1 104 ? -20.312 11 12.297 1 98.12 104 ASN B CA 1
ATOM 3281 C C . ASN B 1 104 ? -18.906 10.625 12.734 1 98.12 104 ASN B C 1
ATOM 3283 O O . ASN B 1 104 ? -18.703 9.641 13.445 1 98.12 104 ASN B O 1
ATOM 3287 N N . LEU B 1 105 ? -17.922 11.523 12.477 1 98.56 105 LEU B N 1
ATOM 3288 C CA . LEU B 1 105 ? -16.531 11.219 12.758 1 98.56 105 LEU B CA 1
ATOM 3289 C C . LEU B 1 105 ? -16.156 11.672 14.164 1 98.56 105 LEU B C 1
ATOM 3291 O O . LEU B 1 105 ? -15.109 11.281 14.695 1 98.56 105 LEU B O 1
ATOM 3295 N N . ALA B 1 106 ? -16.969 12.484 14.781 1 98 106 ALA B N 1
ATOM 3296 C CA . ALA B 1 106 ? -16.656 13 16.109 1 98 106 ALA B CA 1
ATOM 3297 C C . ALA B 1 106 ? -16.469 11.867 17.125 1 98 106 ALA B C 1
ATOM 3299 O O . ALA B 1 106 ? -15.609 11.945 18 1 98 106 ALA B O 1
ATOM 3300 N N . SER B 1 107 ? -17.234 10.797 16.938 1 97.06 107 SER B N 1
ATOM 3301 C CA . SER B 1 107 ? -17.203 9.672 17.859 1 97.06 107 SER B CA 1
ATOM 3302 C C . SER B 1 107 ? -15.953 8.828 17.656 1 97.06 107 SER B C 1
ATOM 3304 O O . SER B 1 107 ? -15.625 7.977 18.5 1 97.06 107 SER B O 1
ATOM 3306 N N . SER B 1 108 ? -15.219 9.086 16.562 1 98.44 108 SER B N 1
ATOM 3307 C CA . SER B 1 108 ? -14.039 8.297 16.234 1 98.44 108 SER B CA 1
ATOM 3308 C C . SER B 1 108 ? -12.758 9.016 16.641 1 98.44 108 SER B C 1
ATOM 3310 O O . SER B 1 108 ? -11.664 8.484 16.484 1 98.44 108 SER B O 1
ATOM 3312 N N . ILE B 1 109 ? -12.914 10.219 17.219 1 98.5 109 ILE B N 1
ATOM 3313 C CA . ILE B 1 109 ? -11.766 11.031 17.594 1 98.5 109 ILE B CA 1
ATOM 3314 C C . ILE B 1 109 ? -11.258 10.609 18.969 1 98.5 109 ILE B C 1
ATOM 3316 O O . ILE B 1 109 ? -12.047 10.391 19.891 1 98.5 109 ILE B O 1
ATOM 3320 N N . ILE B 1 110 ? -10 10.414 19.094 1 98.38 110 ILE B N 1
ATOM 3321 C CA . ILE B 1 110 ? -9.375 10.25 20.391 1 98.38 110 ILE B CA 1
ATOM 3322 C C . ILE B 1 110 ? -8.461 11.438 20.688 1 98.38 110 ILE B C 1
ATOM 3324 O O . ILE B 1 110 ? -7.867 12.008 19.766 1 98.38 110 ILE B O 1
ATOM 3328 N N . HIS B 1 111 ? -8.367 11.773 21.938 1 97.81 111 HIS B N 1
ATOM 3329 C CA . HIS B 1 111 ? -7.555 12.898 22.375 1 97.81 111 HIS B CA 1
ATOM 3330 C C . HIS B 1 111 ? -6.188 12.438 22.875 1 97.81 111 HIS B C 1
ATOM 3332 O O . HIS B 1 111 ? -6.102 11.711 23.875 1 97.81 111 HIS B O 1
ATOM 3338 N N . LEU B 1 112 ? -5.117 12.836 22.172 1 97.94 112 LEU B N 1
ATOM 3339 C CA . LEU B 1 112 ? -3.77 12.445 22.578 1 97.94 112 LEU B CA 1
ATOM 3340 C C . LEU B 1 112 ? -3.207 13.422 23.609 1 97.94 112 LEU B C 1
ATOM 3342 O O . LEU B 1 112 ? -2.566 13.008 24.578 1 97.94 112 LEU B O 1
ATOM 3346 N N . THR B 1 113 ? -3.336 14.664 23.328 1 97.88 113 THR B N 1
ATOM 3347 C CA . THR B 1 113 ? -2.982 15.75 24.234 1 97.88 113 THR B CA 1
ATOM 3348 C C . THR B 1 113 ? -4.043 16.844 24.203 1 97.88 113 THR B C 1
ATOM 3350 O O . THR B 1 113 ? -5.117 16.656 23.625 1 97.88 113 THR B O 1
ATOM 3353 N N . ASP B 1 114 ? -3.742 18 24.844 1 97 114 ASP B N 1
ATOM 3354 C CA . ASP B 1 114 ? -4.672 19.109 24.859 1 97 114 ASP B CA 1
ATOM 3355 C C . ASP B 1 114 ? -4.805 19.734 23.469 1 97 114 ASP B C 1
ATOM 3357 O O . ASP B 1 114 ? -5.809 20.375 23.156 1 97 114 ASP B O 1
ATOM 3361 N N . ASN B 1 115 ? -3.773 19.438 22.594 1 97.62 115 ASN B N 1
ATOM 3362 C CA . ASN B 1 115 ? -3.744 20.141 21.312 1 97.62 115 ASN B CA 1
ATOM 3363 C C . ASN B 1 115 ? -3.787 19.156 20.141 1 97.62 115 ASN B C 1
ATOM 3365 O O . ASN B 1 115 ? -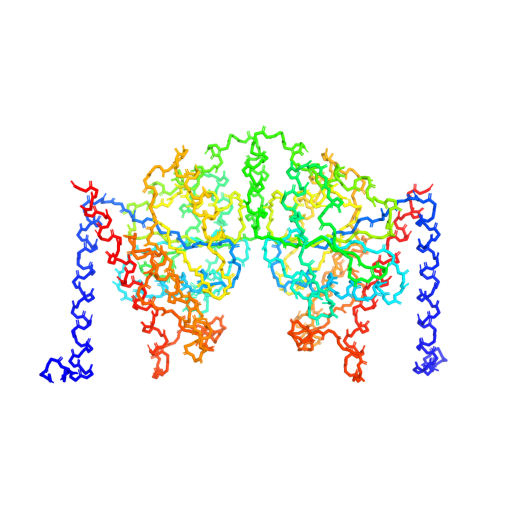3.949 19.578 19 1 97.62 115 ASN B O 1
ATOM 3369 N N . LEU B 1 116 ? -3.707 17.828 20.484 1 98.62 116 LEU B N 1
ATOM 3370 C CA . LEU B 1 116 ? -3.537 16.859 19.406 1 98.62 116 LEU B CA 1
ATOM 3371 C C . LEU B 1 116 ? -4.605 15.773 19.484 1 98.62 116 LEU B C 1
ATOM 3373 O O . LEU B 1 116 ? -4.715 15.078 20.5 1 98.62 116 LEU B O 1
ATOM 3377 N N . ASP B 1 117 ? -5.383 15.68 18.438 1 98.75 117 ASP B N 1
ATOM 3378 C CA . ASP B 1 117 ? -6.391 14.633 18.297 1 98.75 117 ASP B CA 1
ATOM 3379 C C . ASP B 1 117 ? -6.066 13.703 17.125 1 98.75 117 ASP B C 1
ATOM 3381 O O . ASP B 1 117 ? -5.273 14.062 16.25 1 98.75 117 ASP B O 1
ATOM 3385 N N . LEU B 1 118 ? -6.66 12.523 17.203 1 98.81 118 LEU B N 1
ATOM 3386 C CA . LEU B 1 118 ? -6.387 11.508 16.188 1 98.81 118 LEU B CA 1
ATOM 3387 C C . LEU B 1 118 ? -7.648 10.719 15.859 1 98.81 118 LEU B C 1
ATOM 3389 O O . LEU B 1 118 ? -8.406 10.344 16.75 1 98.81 118 LEU B O 1
ATOM 3393 N N . ILE B 1 119 ? -7.938 10.609 14.641 1 98.81 119 ILE B N 1
ATOM 3394 C CA . ILE B 1 119 ? -8.773 9.508 14.18 1 98.81 119 ILE B CA 1
ATOM 3395 C C . ILE B 1 119 ? -7.898 8.336 13.742 1 98.81 119 ILE B C 1
ATOM 3397 O O . ILE B 1 119 ? -7.285 8.383 12.68 1 98.81 119 ILE B O 1
ATOM 3401 N N . PRO B 1 120 ? -7.848 7.305 14.547 1 98.62 120 PRO B N 1
ATOM 3402 C CA . PRO B 1 120 ? -6.914 6.203 14.289 1 98.62 120 PRO B CA 1
ATOM 3403 C C . PRO B 1 120 ? -7.297 5.379 13.062 1 98.62 120 PRO B C 1
ATOM 3405 O O . PRO B 1 120 ? -8.484 5.207 12.773 1 98.62 120 PRO B O 1
ATOM 3408 N N . GLY B 1 121 ? -6.254 4.93 12.375 1 97.5 121 GLY B N 1
ATOM 3409 C CA . GLY B 1 121 ? -6.492 3.939 11.336 1 97.5 121 GLY B CA 1
ATOM 3410 C C . GLY B 1 121 ? -7.031 2.629 11.875 1 97.5 121 GLY B C 1
ATOM 3411 O O . GLY B 1 121 ? -6.82 2.297 13.039 1 97.5 121 GLY B O 1
ATOM 3412 N N . THR B 1 122 ? -7.738 1.971 11.055 1 95.88 122 THR B N 1
ATOM 3413 C CA . THR B 1 122 ? -8.297 0.666 11.398 1 95.88 122 THR B CA 1
ATOM 3414 C C . THR B 1 122 ? -8.344 -0.239 10.172 1 95.88 122 THR B C 1
ATOM 3416 O O . THR B 1 122 ? -8.609 0.227 9.062 1 95.88 122 THR B O 1
ATOM 3419 N N . PHE B 1 123 ? -8.148 -1.519 10.375 1 94.19 123 PHE B N 1
ATOM 3420 C CA . PHE B 1 123 ? -8.234 -2.484 9.289 1 94.19 123 PHE B CA 1
ATOM 3421 C C . PHE B 1 123 ? -9.648 -2.561 8.734 1 94.19 123 PHE B C 1
ATOM 3423 O O . PHE B 1 123 ? -9.852 -2.896 7.566 1 94.19 123 PHE B O 1
ATOM 3430 N N . ASP B 1 124 ? -10.625 -2.117 9.508 1 95.69 124 ASP B N 1
ATOM 3431 C CA . ASP B 1 124 ? -12.031 -2.148 9.109 1 95.69 124 ASP B CA 1
ATOM 3432 C C . ASP B 1 124 ? -12.289 -1.227 7.922 1 95.69 124 ASP B C 1
ATOM 3434 O O . ASP B 1 124 ? -13.32 -1.337 7.254 1 95.69 124 ASP B O 1
ATOM 3438 N N . LEU B 1 125 ? -11.328 -0.372 7.672 1 97.44 125 LEU B N 1
ATOM 3439 C CA . LEU B 1 125 ? -11.461 0.482 6.496 1 97.44 125 LEU B CA 1
ATOM 3440 C C . LEU B 1 125 ? -11.555 -0.354 5.223 1 97.44 125 LEU B C 1
ATOM 3442 O O . LEU B 1 125 ? -12.016 0.137 4.188 1 97.44 125 LEU B O 1
ATOM 3446 N N . MET B 1 126 ? -11.172 -1.626 5.281 1 96.06 126 MET B N 1
ATOM 3447 C CA . MET B 1 126 ? -11.266 -2.506 4.121 1 96.06 126 MET B CA 1
ATOM 3448 C C . MET B 1 126 ? -12.711 -2.68 3.678 1 96.06 126 MET B C 1
ATOM 3450 O O . MET B 1 126 ? -12.977 -3.104 2.551 1 96.06 126 MET B O 1
ATOM 3454 N N . LEU B 1 127 ? -13.664 -2.361 4.527 1 96.38 127 LEU B N 1
ATOM 3455 C CA . LEU B 1 127 ? -15.086 -2.541 4.258 1 96.38 127 LEU B CA 1
ATOM 3456 C C . LEU B 1 127 ? -15.656 -1.343 3.506 1 96.38 127 LEU B C 1
ATOM 3458 O O . LEU B 1 127 ? -16.781 -1.389 3.018 1 96.38 127 LEU B O 1
ATOM 3462 N N . LEU B 1 128 ? -14.867 -0.325 3.311 1 97.25 128 LEU B N 1
ATOM 3463 C CA . LEU B 1 128 ? -15.344 0.938 2.758 1 97.25 128 LEU B CA 1
ATOM 3464 C C . LEU B 1 128 ? -15.781 0.767 1.307 1 97.25 128 LEU B C 1
ATOM 3466 O O . LEU B 1 128 ? -16.844 1.259 0.908 1 97.25 128 LEU B O 1
ATOM 3470 N N . PRO B 1 129 ? -14.977 0.052 0.473 1 95.12 129 PRO B N 1
ATOM 3471 C CA . PRO B 1 129 ? -15.406 -0.093 -0.921 1 95.12 129 PRO B CA 1
ATOM 3472 C C . PRO B 1 129 ? -16.781 -0.751 -1.055 1 95.12 129 PRO B C 1
ATOM 3474 O O . PRO B 1 129 ? -17.562 -0.372 -1.925 1 95.12 129 PRO B O 1
ATOM 3477 N N . LYS B 1 130 ? -17.016 -1.722 -0.237 1 93.69 130 LYS B N 1
ATOM 3478 C CA . LYS B 1 130 ? -18.328 -2.359 -0.275 1 93.69 130 LYS B CA 1
ATOM 3479 C C . LYS B 1 130 ? -19.438 -1.386 0.145 1 93.69 130 LYS B C 1
ATOM 3481 O O . LYS B 1 130 ? -20.5 -1.355 -0.459 1 93.69 130 LYS B O 1
ATOM 3486 N N . LEU B 1 131 ? -19.156 -0.551 1.157 1 95.56 131 LEU B N 1
ATOM 3487 C CA . LEU B 1 131 ? -20.109 0.429 1.664 1 95.56 131 LEU B CA 1
ATOM 3488 C C . LEU B 1 131 ? -20.516 1.406 0.566 1 95.56 131 LEU B C 1
ATOM 3490 O O . LEU B 1 131 ? -21.688 1.785 0.471 1 95.56 131 LEU B O 1
ATOM 3494 N N . THR B 1 132 ? -19.594 1.77 -0.308 1 96.06 132 THR B N 1
ATOM 3495 C CA . THR B 1 132 ? -19.844 2.869 -1.23 1 96.06 132 THR B CA 1
ATOM 3496 C C . THR B 1 132 ? -20.078 2.348 -2.646 1 96.06 132 THR B C 1
ATOM 3498 O O . THR B 1 132 ? -20.172 3.131 -3.594 1 96.06 132 THR B O 1
ATOM 3501 N N . ARG B 1 133 ? -20.125 1.108 -2.83 1 91.62 133 ARG B N 1
ATOM 3502 C CA . ARG B 1 133 ? -20.125 0.472 -4.145 1 91.62 133 ARG B CA 1
ATOM 3503 C C . ARG B 1 133 ? -21.281 0.991 -5 1 91.62 133 ARG B C 1
ATOM 3505 O O . ARG B 1 133 ? -21.125 1.173 -6.211 1 91.62 133 ARG B O 1
ATOM 3512 N N . SER B 1 134 ? -22.438 1.27 -4.395 1 93.06 134 SER B N 1
ATOM 3513 C CA . SER B 1 134 ? -23.625 1.666 -5.145 1 93.06 134 SER B CA 1
ATOM 3514 C C . SER B 1 134 ? -23.734 3.184 -5.246 1 93.06 134 SER B C 1
ATOM 3516 O O . SER B 1 134 ? -24.672 3.705 -5.859 1 93.06 134 SER B O 1
ATOM 3518 N N . TRP B 1 135 ? -22.781 3.922 -4.645 1 95.56 135 TRP B N 1
ATOM 3519 C CA . TRP B 1 135 ? -22.828 5.379 -4.66 1 95.56 135 TRP B CA 1
ATOM 3520 C C . TRP B 1 135 ? -22.281 5.926 -5.977 1 95.56 135 TRP B C 1
ATOM 3522 O O . TRP B 1 135 ? -21.562 5.227 -6.699 1 95.56 135 TRP B O 1
ATOM 3532 N N . THR B 1 136 ? -22.734 7.129 -6.277 1 94.88 136 THR B N 1
ATOM 3533 C CA . THR B 1 136 ? -22.078 7.816 -7.383 1 94.88 136 THR B CA 1
ATOM 3534 C C . THR B 1 136 ? -20.609 8.109 -7.043 1 94.88 136 THR B C 1
ATOM 3536 O O . THR B 1 136 ? -20.25 8.203 -5.867 1 94.88 136 THR B O 1
ATOM 3539 N N . PHE B 1 137 ? -19.812 8.281 -8.039 1 94.38 137 PHE B N 1
ATOM 3540 C CA . PHE B 1 137 ? -18.406 8.617 -7.844 1 94.38 137 PHE B CA 1
ATOM 3541 C C . PHE B 1 137 ? -18.266 9.891 -7.023 1 94.38 137 PHE B C 1
ATOM 3543 O O . PHE B 1 137 ? -17.391 9.992 -6.168 1 94.38 137 PHE B O 1
ATOM 3550 N N . GLU B 1 138 ? -19.125 10.828 -7.238 1 95.75 138 GLU B N 1
ATOM 3551 C CA . GLU B 1 138 ? -19.094 12.086 -6.508 1 95.75 138 GLU B CA 1
ATOM 3552 C C . GLU B 1 138 ? -19.375 11.875 -5.023 1 95.75 138 GLU B C 1
ATOM 3554 O O . GLU B 1 138 ? -18.625 12.352 -4.172 1 95.75 138 GLU B O 1
ATOM 3559 N N . ASN B 1 139 ? -20.438 11.125 -4.727 1 97.19 139 ASN B N 1
ATOM 3560 C CA . ASN B 1 139 ? -20.812 10.898 -3.33 1 97.19 139 ASN B CA 1
ATOM 3561 C C . ASN B 1 139 ? -19.719 10.133 -2.586 1 97.19 139 ASN B C 1
ATOM 3563 O O . ASN B 1 139 ? -19.406 10.453 -1.438 1 97.19 139 ASN B O 1
ATOM 3567 N N . GLU B 1 140 ? -19.172 9.164 -3.264 1 97.06 140 GLU B N 1
ATOM 3568 C CA . GLU B 1 140 ? -18.078 8.391 -2.68 1 97.06 140 GLU B CA 1
ATOM 3569 C C . GLU B 1 140 ? -16.859 9.266 -2.402 1 97.06 140 GLU B C 1
ATOM 3571 O O . GLU B 1 140 ? -16.297 9.227 -1.307 1 97.06 140 GLU B O 1
ATOM 3576 N N . SER B 1 141 ? -16.5 10.125 -3.344 1 97.81 141 SER B N 1
ATOM 3577 C CA . SER B 1 141 ? -15.297 10.953 -3.246 1 97.81 141 SER B CA 1
ATOM 3578 C C . SER B 1 141 ? -15.461 12.039 -2.186 1 97.81 141 SER B C 1
ATOM 3580 O O . SER B 1 141 ? -14.492 12.438 -1.542 1 97.81 141 SER B O 1
ATOM 3582 N N . ARG B 1 142 ? -16.688 12.508 -1.874 1 98.38 142 ARG B N 1
ATOM 3583 C CA . ARG B 1 142 ? -16.953 13.648 -0.995 1 98.38 142 ARG B CA 1
ATOM 3584 C C . ARG B 1 142 ? -17.203 13.188 0.438 1 98.38 142 ARG B C 1
ATOM 3586 O O . ARG B 1 142 ? -17.328 14.008 1.348 1 98.38 142 ARG B O 1
ATOM 3593 N N . LEU B 1 143 ? -17.219 11.906 0.637 1 98.69 143 LEU B N 1
ATOM 3594 C CA . LEU B 1 143 ? -17.625 11.344 1.92 1 98.69 143 LEU B CA 1
ATOM 3595 C C . LEU B 1 143 ? -16.844 11.984 3.064 1 98.69 143 LEU B C 1
ATOM 3597 O O . LEU B 1 143 ? -17.438 12.523 4 1 98.69 143 LEU B O 1
ATOM 3601 N N . LEU B 1 144 ? -15.523 11.984 2.975 1 98.88 144 LEU B N 1
ATOM 3602 C CA . LEU B 1 144 ? -14.688 12.508 4.051 1 98.88 144 LEU B CA 1
ATOM 3603 C C . LEU B 1 144 ? -14.859 14.016 4.184 1 98.88 144 LEU B C 1
ATOM 3605 O O . LEU B 1 144 ? -14.938 14.547 5.297 1 98.88 144 LEU B O 1
ATOM 3609 N N . ALA B 1 145 ? -14.906 14.727 3.029 1 98.75 145 ALA B N 1
ATOM 3610 C CA . ALA B 1 145 ? -15.109 16.172 3.035 1 98.75 145 ALA B CA 1
ATOM 3611 C C . ALA B 1 145 ? -16.391 16.547 3.771 1 98.75 145 ALA B C 1
ATOM 3613 O O . ALA B 1 145 ? -16.391 17.453 4.598 1 98.75 145 ALA B O 1
ATOM 3614 N N . THR B 1 146 ? -17.453 15.805 3.492 1 98.62 146 THR B N 1
ATOM 3615 C CA . THR B 1 146 ? -18.766 16.062 4.094 1 98.62 146 THR B CA 1
ATOM 3616 C C . THR B 1 146 ? -18.703 15.852 5.605 1 98.62 146 THR B C 1
ATOM 3618 O O . THR B 1 146 ? -19.234 16.672 6.363 1 98.62 146 THR B O 1
ATOM 3621 N N . LEU B 1 147 ? -18.047 14.852 6.016 1 98.75 147 LEU B N 1
ATOM 3622 C CA . LEU B 1 147 ? -18.062 14.484 7.426 1 98.75 147 LEU B CA 1
ATOM 3623 C C . LEU B 1 147 ? -17.062 15.328 8.219 1 98.75 147 LEU B C 1
ATOM 3625 O O . LEU B 1 147 ? -17.156 15.414 9.445 1 98.75 147 LEU B O 1
ATOM 3629 N N . LEU B 1 148 ? -16.062 15.984 7.547 1 98.75 148 LEU B N 1
ATOM 3630 C CA . LEU B 1 148 ? -15.094 16.828 8.234 1 98.75 148 LEU B CA 1
ATOM 3631 C C . LEU B 1 148 ? -15.633 18.234 8.406 1 98.75 148 LEU B C 1
ATOM 3633 O O . LEU B 1 148 ? -15.141 18.984 9.258 1 98.75 148 LEU B O 1
ATOM 3637 N N . ALA B 1 149 ? -16.625 18.609 7.652 1 98.25 149 ALA B N 1
ATOM 3638 C CA . ALA B 1 149 ? -17.125 19.984 7.617 1 98.25 149 ALA B CA 1
ATOM 3639 C C . ALA B 1 149 ? -17.516 20.453 9.016 1 98.25 149 ALA B C 1
ATOM 3641 O O . ALA B 1 149 ? -17.078 21.516 9.453 1 98.25 149 ALA B O 1
ATOM 3642 N N . PRO B 1 150 ? -18.203 19.656 9.789 1 98.12 150 PRO B N 1
ATOM 3643 C CA . PRO B 1 150 ? -18.625 20.125 11.117 1 98.12 150 PRO B CA 1
ATOM 3644 C C . PRO B 1 150 ? -17.469 20.156 12.117 1 98.12 150 PRO B C 1
ATOM 3646 O O . PRO B 1 150 ? -17.609 20.734 13.203 1 98.12 150 PRO B O 1
ATOM 3649 N N . LEU B 1 151 ? -16.328 19.578 11.805 1 98.5 151 LEU B N 1
ATOM 3650 C CA . LEU B 1 151 ? -15.219 19.453 12.734 1 98.5 151 LEU B CA 1
ATOM 3651 C C . LEU B 1 151 ? -14.195 20.562 12.5 1 98.5 151 LEU B C 1
ATOM 3653 O O . LEU B 1 151 ? -13.328 20.812 13.344 1 98.5 151 LEU B O 1
ATOM 3657 N N . LYS B 1 152 ? -14.266 21.297 11.43 1 98.31 152 LYS B N 1
ATOM 3658 C CA . LYS B 1 152 ? -13.203 22.188 10.969 1 98.31 152 LYS B CA 1
ATOM 3659 C C . LYS B 1 152 ? -12.992 23.344 11.938 1 98.31 152 LYS B C 1
ATOM 3661 O O . LYS B 1 152 ? -11.867 23.828 12.117 1 98.31 152 LYS B O 1
ATOM 3666 N N . SER B 1 153 ? -14.031 23.766 12.57 1 97.81 153 SER B N 1
ATOM 3667 C CA . SER B 1 153 ? -13.945 24.953 13.43 1 97.81 153 SER B CA 1
ATOM 3668 C C . SER B 1 153 ? -13.227 24.625 14.734 1 97.81 153 SER B C 1
ATOM 3670 O O . SER B 1 153 ? -12.82 25.531 15.461 1 97.81 153 SER B O 1
ATOM 3672 N N . ASP B 1 154 ? -13.086 23.359 15.008 1 98 154 ASP B N 1
ATOM 3673 C CA . ASP B 1 154 ? -12.523 22.953 16.297 1 98 154 ASP B CA 1
ATOM 3674 C C . ASP B 1 154 ? -11 22.859 16.219 1 98 154 ASP B C 1
ATOM 3676 O O . ASP B 1 154 ? -10.328 22.672 17.234 1 98 154 ASP B O 1
ATOM 3680 N N . TYR B 1 155 ? -10.422 23.094 15.016 1 98.69 155 TYR B N 1
ATOM 3681 C CA . TYR B 1 155 ? -8.992 22.844 14.836 1 98.69 155 TYR B CA 1
ATOM 3682 C C . TYR B 1 155 ? -8.344 23.969 14.039 1 98.69 155 TYR B C 1
ATOM 3684 O O . TYR B 1 155 ? -9.031 24.719 13.344 1 98.69 155 TYR B O 1
ATOM 3692 N N . ASP B 1 156 ? -7.035 24.094 14.25 1 98.5 156 ASP B N 1
ATOM 3693 C CA . ASP B 1 156 ? -6.215 24.938 13.398 1 98.5 156 ASP B CA 1
ATOM 3694 C C . ASP B 1 156 ? -5.848 24.234 12.094 1 98.5 156 ASP B C 1
ATOM 3696 O O . ASP B 1 156 ? -6.035 24.781 11.008 1 98.5 156 ASP B O 1
ATOM 3700 N N . LEU B 1 157 ? -5.41 23.016 12.211 1 98.88 157 LEU B N 1
ATOM 3701 C CA . LEU B 1 157 ? -5.016 22.188 11.07 1 98.88 157 LEU B CA 1
ATOM 3702 C C . LEU B 1 157 ? -5.629 20.797 11.18 1 98.88 157 LEU B C 1
ATOM 3704 O O . LEU B 1 157 ? -5.809 20.266 12.281 1 98.88 157 LEU B O 1
ATOM 3708 N N . ILE B 1 158 ? -5.945 20.203 10.078 1 98.94 158 ILE B N 1
ATOM 3709 C CA . ILE B 1 158 ? -6.25 18.781 9.922 1 98.94 158 ILE B CA 1
ATOM 3710 C C . ILE B 1 158 ? -5.277 18.156 8.93 1 98.94 158 ILE B C 1
ATOM 3712 O O . ILE B 1 158 ? -5.094 18.656 7.82 1 98.94 158 ILE B O 1
ATOM 3716 N N . ILE B 1 159 ? -4.57 17.141 9.344 1 98.94 159 ILE B N 1
ATOM 3717 C CA . ILE B 1 159 ? -3.588 16.484 8.492 1 98.94 159 ILE B CA 1
ATOM 3718 C C . ILE B 1 159 ? -4.031 15.047 8.203 1 98.94 159 ILE B C 1
ATOM 3720 O O . ILE B 1 159 ? -4.309 14.281 9.133 1 98.94 159 ILE B O 1
ATOM 3724 N N . ILE B 1 160 ? -4.082 14.688 6.941 1 98.88 160 ILE B N 1
ATOM 3725 C CA . ILE B 1 160 ? -4.562 13.383 6.516 1 98.88 160 ILE B CA 1
ATOM 3726 C C . ILE B 1 160 ? -3.402 12.555 5.969 1 98.88 160 ILE B C 1
ATOM 3728 O O . ILE B 1 160 ? -2.623 13.039 5.145 1 98.88 160 ILE B O 1
ATOM 3732 N N . ASP B 1 161 ? -3.221 11.406 6.516 1 98.5 161 ASP B N 1
ATOM 3733 C CA . ASP B 1 161 ? -2.33 10.367 6.008 1 98.5 161 ASP B CA 1
ATOM 3734 C C . ASP B 1 161 ? -3.123 9.227 5.371 1 98.5 161 ASP B C 1
ATOM 3736 O O . ASP B 1 161 ? -4.125 8.773 5.93 1 98.5 161 ASP B O 1
ATOM 3740 N N . THR B 1 162 ? -2.723 8.82 4.18 1 97.62 162 THR B N 1
ATOM 3741 C CA . THR B 1 162 ? -3.525 7.82 3.488 1 97.62 162 THR B CA 1
ATOM 3742 C C . THR B 1 162 ? -2.631 6.828 2.748 1 97.62 162 THR B C 1
ATOM 3744 O O . THR B 1 162 ? -1.411 6.836 2.922 1 97.62 162 THR B O 1
ATOM 3747 N N . VAL B 1 163 ? -3.197 5.891 1.994 1 96.62 163 VAL B N 1
ATOM 3748 C CA . VAL B 1 163 ? -2.529 4.773 1.339 1 96.62 163 VAL B CA 1
ATOM 3749 C C . VAL B 1 163 ? -1.775 5.27 0.107 1 96.62 163 VAL B C 1
ATOM 3751 O O . VAL B 1 163 ? -2.123 6.305 -0.465 1 96.62 163 VAL B O 1
ATOM 3754 N N . PRO B 1 164 ? -0.769 4.547 -0.311 1 94.88 164 PRO B N 1
ATOM 3755 C CA . PRO B 1 164 ? -0.021 4.898 -1.52 1 94.88 164 PRO B CA 1
ATOM 3756 C C . PRO B 1 164 ? -0.63 4.305 -2.787 1 94.88 164 PRO B C 1
ATOM 3758 O O . PRO B 1 164 ? 0.099 3.834 -3.664 1 94.88 164 PRO B O 1
ATOM 3761 N N . THR B 1 165 ? -1.902 4.184 -2.887 1 96.25 165 THR B N 1
ATOM 3762 C CA . THR B 1 165 ? -2.613 3.541 -3.986 1 96.25 165 THR B CA 1
ATOM 3763 C C . THR B 1 165 ? -3.844 4.352 -4.383 1 96.25 165 THR B C 1
ATOM 3765 O O . THR B 1 165 ? -4.645 4.734 -3.525 1 96.25 165 THR B O 1
ATOM 3768 N N . PRO B 1 166 ? -3.914 4.688 -5.688 1 96.38 166 PRO B N 1
ATOM 3769 C CA . PRO B 1 166 ? -5.195 5.285 -6.078 1 96.38 166 PRO B CA 1
ATOM 3770 C C . PRO B 1 166 ? -6.391 4.438 -5.656 1 96.38 166 PRO B C 1
ATOM 3772 O O . PRO B 1 166 ? -6.461 3.25 -5.98 1 96.38 166 PRO B O 1
ATOM 3775 N N . SER B 1 167 ? -7.277 4.953 -4.91 1 96.62 167 SER B N 1
ATOM 3776 C CA . SER B 1 167 ? -8.391 4.219 -4.312 1 96.62 167 SER B CA 1
ATOM 3777 C C . SER B 1 167 ? -9.422 5.172 -3.713 1 96.62 167 SER B C 1
ATOM 3779 O O . SER B 1 167 ? -9.258 6.391 -3.768 1 96.62 167 SER B O 1
ATOM 3781 N N . VAL B 1 168 ? -10.461 4.562 -3.189 1 97 168 VAL B N 1
ATOM 3782 C CA . VAL B 1 168 ? -11.5 5.348 -2.535 1 97 168 VAL B CA 1
ATOM 3783 C C . VAL B 1 168 ? -10.906 6.109 -1.352 1 97 168 VAL B C 1
ATOM 3785 O O . VAL B 1 168 ? -11.312 7.234 -1.063 1 97 168 VAL B O 1
ATOM 3788 N N . TYR B 1 169 ? -9.875 5.594 -0.766 1 98.19 169 TYR B N 1
ATOM 3789 C CA . TYR B 1 169 ? -9.242 6.203 0.397 1 98.19 169 TYR B CA 1
ATOM 3790 C C . TYR B 1 169 ? -8.531 7.5 0.016 1 98.19 169 TYR B C 1
ATOM 3792 O O . TYR B 1 169 ? -8.711 8.531 0.67 1 98.19 169 TYR B O 1
ATOM 3800 N N . THR B 1 170 ? -7.785 7.395 -1.057 1 98.06 170 THR B N 1
ATOM 3801 C CA . THR B 1 170 ? -7.031 8.562 -1.507 1 98.06 170 THR B CA 1
ATOM 3802 C C . THR B 1 170 ? -7.953 9.594 -2.145 1 98.06 170 THR B C 1
ATOM 3804 O O . THR B 1 170 ? -7.75 10.797 -1.982 1 98.06 170 THR B O 1
ATOM 3807 N N . ASN B 1 171 ? -9.008 9.109 -2.867 1 97.94 171 ASN B N 1
ATOM 3808 C CA . ASN B 1 171 ? -9.977 10.047 -3.428 1 97.94 171 ASN B CA 1
ATOM 3809 C C . ASN B 1 171 ? -10.648 10.875 -2.338 1 97.94 171 ASN B C 1
ATOM 3811 O O . ASN B 1 171 ? -10.742 12.102 -2.455 1 97.94 171 ASN B O 1
ATOM 3815 N N . ASN B 1 172 ? -11.062 10.211 -1.281 1 98.5 172 ASN B N 1
ATOM 3816 C CA . ASN B 1 172 ? -11.664 10.891 -0.139 1 98.5 172 ASN B CA 1
ATOM 3817 C C . ASN B 1 172 ? -10.734 11.961 0.428 1 98.5 172 ASN B C 1
ATOM 3819 O O . ASN B 1 172 ? -11.172 13.086 0.69 1 98.5 172 ASN B O 1
ATOM 3823 N N . ALA B 1 173 ? -9.531 11.57 0.555 1 98.75 173 ALA B N 1
ATOM 3824 C CA . ALA B 1 173 ? -8.555 12.453 1.18 1 98.75 173 ALA B CA 1
ATOM 3825 C C . ALA B 1 173 ? -8.273 13.672 0.3 1 98.75 173 ALA B C 1
ATOM 3827 O O . ALA B 1 173 ? -8.234 14.797 0.789 1 98.75 173 ALA B O 1
ATOM 3828 N N . ILE B 1 174 ? -8.141 13.422 -0.969 1 98.69 174 ILE B N 1
ATOM 3829 C CA . ILE B 1 174 ? -7.828 14.484 -1.921 1 98.69 174 ILE B CA 1
ATOM 3830 C C . ILE B 1 174 ? -8.984 15.484 -1.979 1 98.69 174 ILE B C 1
ATOM 3832 O O . ILE B 1 174 ? -8.766 16.703 -1.92 1 98.69 174 ILE B O 1
ATOM 3836 N N . VAL B 1 175 ? -10.172 15.016 -1.995 1 98.75 175 VAL B N 1
ATOM 3837 C CA . VAL B 1 175 ? -11.352 15.867 -2.135 1 98.75 175 VAL B CA 1
ATOM 3838 C C . VAL B 1 175 ? -11.594 16.625 -0.836 1 98.75 175 VAL B C 1
ATOM 3840 O O . VAL B 1 175 ? -12.102 17.75 -0.854 1 98.75 175 VAL B O 1
ATOM 3843 N N . ALA B 1 176 ? -11.125 16.109 0.247 1 98.81 176 ALA B N 1
ATOM 3844 C CA . ALA B 1 176 ? -11.359 16.734 1.55 1 98.81 176 ALA B CA 1
ATOM 3845 C C . ALA B 1 176 ? -10.281 17.766 1.867 1 98.81 176 ALA B C 1
ATOM 3847 O O . ALA B 1 176 ? -10.422 18.547 2.805 1 98.81 176 ALA B O 1
ATOM 3848 N N . SER B 1 177 ? -9.242 17.859 1.106 1 98.81 177 SER B N 1
ATOM 3849 C CA . SER B 1 177 ? -8.062 18.609 1.509 1 98.81 177 SER B CA 1
ATOM 3850 C C . SER B 1 177 ? -8.031 19.984 0.831 1 98.81 177 SER B C 1
ATOM 3852 O O . SER B 1 177 ? -8.523 20.141 -0.285 1 98.81 177 SER B O 1
ATOM 3854 N N . ASP B 1 178 ? -7.461 20.953 1.533 1 98.56 178 ASP B N 1
ATOM 3855 C CA . ASP B 1 178 ? -7.168 22.25 0.935 1 98.56 178 ASP B CA 1
ATOM 3856 C C . ASP B 1 178 ? -5.828 22.234 0.206 1 98.56 178 ASP B C 1
ATOM 3858 O O . ASP B 1 178 ? -5.68 22.859 -0.847 1 98.56 178 ASP B O 1
ATOM 3862 N N . TYR B 1 179 ? -4.898 21.531 0.761 1 98.62 179 TYR B N 1
ATOM 3863 C CA . TYR B 1 179 ? -3.531 21.516 0.255 1 98.62 179 TYR B CA 1
ATOM 3864 C C . TYR B 1 179 ? -2.965 20.109 0.255 1 98.62 179 TYR B C 1
ATOM 3866 O O . TYR B 1 179 ? -3.309 19.297 1.116 1 98.62 179 TYR B O 1
ATOM 3874 N N . VAL B 1 180 ? -2.062 19.828 -0.722 1 98.56 180 VAL B N 1
ATOM 3875 C CA . VAL B 1 180 ? -1.38 18.547 -0.795 1 98.56 180 VAL B CA 1
ATOM 3876 C C . VAL B 1 180 ? 0.132 18.766 -0.78 1 98.56 180 VAL B C 1
ATOM 3878 O O . VAL B 1 180 ? 0.656 19.578 -1.539 1 98.56 180 VAL B O 1
ATOM 3881 N N . MET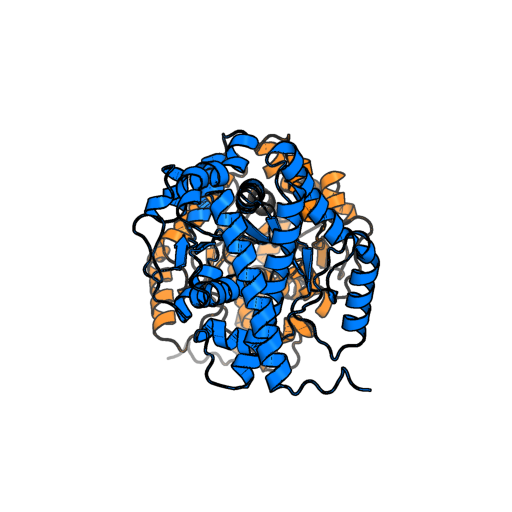 B 1 181 ? 0.766 18.141 0.169 1 98.12 181 MET B N 1
ATOM 3882 C CA . MET B 1 181 ? 2.221 18.031 0.202 1 98.12 181 MET B CA 1
ATOM 3883 C C . MET B 1 181 ? 2.672 16.672 -0.297 1 98.12 181 MET B C 1
ATOM 3885 O O . MET B 1 181 ? 2.115 15.641 0.103 1 98.12 181 MET B O 1
ATOM 3889 N N . ILE B 1 182 ? 3.734 16.641 -1.127 1 97.38 182 ILE B N 1
ATOM 3890 C CA . ILE B 1 182 ? 4.086 15.422 -1.854 1 97.38 182 ILE B CA 1
ATOM 3891 C C . ILE B 1 182 ? 5.527 15.031 -1.538 1 97.38 182 ILE B C 1
ATOM 3893 O O . ILE B 1 182 ? 6.465 15.508 -2.188 1 97.38 182 ILE B O 1
ATOM 3897 N N . PRO B 1 183 ? 5.676 14.172 -0.592 1 96.75 183 PRO B N 1
ATOM 3898 C CA . PRO B 1 183 ? 7.027 13.641 -0.38 1 96.75 183 PRO B CA 1
ATOM 3899 C C . PRO B 1 183 ? 7.465 12.68 -1.483 1 96.75 183 PRO B C 1
ATOM 3901 O O . PRO B 1 183 ? 6.664 11.867 -1.948 1 96.75 183 PRO B O 1
ATOM 3904 N N . LEU B 1 184 ? 8.742 12.773 -1.917 1 93.31 184 LEU B N 1
ATOM 3905 C CA . LEU B 1 184 ? 9.227 11.844 -2.93 1 93.31 184 LEU B CA 1
ATOM 3906 C C . LEU B 1 184 ? 10.734 11.633 -2.791 1 93.31 184 LEU B C 1
ATOM 3908 O O . LEU B 1 184 ? 11.422 12.438 -2.156 1 93.31 184 LEU B O 1
ATOM 3912 N N . GLN B 1 185 ? 11.133 10.531 -3.273 1 87.81 185 GLN B N 1
ATOM 3913 C CA . GLN B 1 185 ? 12.555 10.25 -3.41 1 87.81 185 GLN B CA 1
ATOM 3914 C C . GLN B 1 185 ? 13.047 10.578 -4.816 1 87.81 185 GLN B C 1
ATOM 3916 O O . GLN B 1 185 ? 12.703 9.883 -5.777 1 87.81 185 GLN B O 1
ATOM 3921 N N . ALA B 1 186 ? 13.875 11.555 -4.883 1 72.25 186 ALA B N 1
ATOM 3922 C CA . ALA B 1 186 ? 14.25 12.141 -6.164 1 72.25 186 ALA B CA 1
ATOM 3923 C C . ALA B 1 186 ? 14.898 11.102 -7.078 1 72.25 186 ALA B C 1
ATOM 3925 O O . ALA B 1 186 ? 14.797 11.195 -8.305 1 72.25 186 ALA B O 1
ATOM 3926 N N . GLU B 1 187 ? 15.516 10.133 -6.52 1 69.31 187 GLU B N 1
ATOM 3927 C CA . GLU B 1 187 ? 16.234 9.148 -7.324 1 69.31 187 GLU B CA 1
ATOM 3928 C C . GLU B 1 187 ? 15.273 8.164 -7.98 1 69.31 187 GLU B C 1
ATOM 3930 O O . GLU B 1 187 ? 15.617 7.52 -8.977 1 69.31 187 GLU B O 1
ATOM 3935 N N . GLU B 1 188 ? 14.18 8.25 -7.52 1 67.88 188 GLU B N 1
ATOM 3936 C CA . GLU B 1 188 ? 13.297 7.164 -7.934 1 67.88 188 GLU B CA 1
ATOM 3937 C C . GLU B 1 188 ? 12.195 7.668 -8.859 1 67.88 188 GLU B C 1
ATOM 3939 O O . GLU B 1 188 ? 11.5 6.875 -9.492 1 67.88 188 GLU B O 1
ATOM 3944 N N . GLU B 1 189 ? 12.156 8.938 -8.961 1 73.62 189 GLU B N 1
ATOM 3945 C CA . GLU B 1 189 ? 10.977 9.422 -9.664 1 73.62 189 GLU B CA 1
ATOM 3946 C C . GLU B 1 189 ? 11.352 9.992 -11.031 1 73.62 189 GLU B C 1
ATOM 3948 O O . GLU B 1 189 ? 12.328 10.734 -11.156 1 73.62 189 GLU B O 1
ATOM 3953 N N . SER B 1 190 ? 10.539 9.531 -11.961 1 77.69 190 SER B N 1
ATOM 3954 C CA . SER B 1 190 ? 10.656 10.164 -13.273 1 77.69 190 SER B CA 1
ATOM 3955 C C . SER B 1 190 ? 9.703 11.352 -13.398 1 77.69 190 SER B C 1
ATOM 3957 O O . SER B 1 190 ? 8.727 11.453 -12.648 1 77.69 190 SER B O 1
ATOM 3959 N N . THR B 1 191 ? 10.031 12.227 -14.25 1 84.38 191 THR B N 1
ATOM 3960 C CA . THR B 1 191 ? 9.164 13.359 -14.562 1 84.38 191 THR B CA 1
ATOM 3961 C C . THR B 1 191 ? 7.766 12.891 -14.945 1 84.38 191 THR B C 1
ATOM 3963 O O . THR B 1 191 ? 6.77 13.484 -14.539 1 84.38 191 THR B O 1
ATOM 3966 N N . ASN B 1 192 ? 7.723 11.836 -15.656 1 88.38 192 ASN B N 1
ATOM 3967 C CA . ASN B 1 192 ? 6.441 11.305 -16.094 1 88.38 192 ASN B CA 1
ATOM 3968 C C . ASN B 1 192 ? 5.598 10.82 -14.922 1 88.38 192 ASN B C 1
ATOM 3970 O O . ASN B 1 192 ? 4.391 11.07 -14.875 1 88.38 192 ASN B O 1
ATOM 3974 N N . ASN B 1 193 ? 6.211 10.156 -14 1 91.25 193 ASN B N 1
ATOM 3975 C CA . ASN B 1 193 ? 5.5 9.688 -12.812 1 91.25 193 ASN B CA 1
ATOM 3976 C C . ASN B 1 193 ? 4.902 10.852 -12.023 1 91.25 193 ASN B C 1
ATOM 3978 O O . ASN B 1 193 ? 3.748 10.789 -11.594 1 91.25 193 ASN B O 1
ATOM 3982 N N . ILE B 1 194 ? 5.703 11.875 -11.906 1 91.94 194 ILE B N 1
ATOM 3983 C CA . ILE B 1 194 ? 5.27 13.062 -11.172 1 91.94 194 ILE B CA 1
ATOM 3984 C C . ILE B 1 194 ? 4.102 13.719 -11.906 1 91.94 194 ILE B C 1
ATOM 3986 O O . ILE B 1 194 ? 3.098 14.078 -11.281 1 91.94 194 ILE B O 1
ATOM 3990 N N . GLN B 1 195 ? 4.195 13.82 -13.172 1 91.62 195 GLN B N 1
ATOM 3991 C CA . GLN B 1 195 ? 3.141 14.438 -13.969 1 91.62 195 GLN B CA 1
ATOM 3992 C C . GLN B 1 195 ? 1.854 13.625 -13.914 1 91.62 195 GLN B C 1
ATOM 3994 O O . GLN B 1 195 ? 0.758 14.188 -13.859 1 91.62 195 GLN B O 1
ATOM 3999 N N . ASN B 1 196 ? 1.994 12.336 -13.953 1 93.19 196 ASN B N 1
ATOM 4000 C CA . ASN B 1 196 ? 0.818 11.477 -13.852 1 93.19 196 ASN B CA 1
ATOM 4001 C C . ASN B 1 196 ? 0.11 11.656 -12.516 1 93.19 196 ASN B C 1
ATOM 4003 O O . ASN B 1 196 ? -1.121 11.688 -12.461 1 93.19 196 ASN B O 1
ATOM 4007 N N . TYR B 1 197 ? 0.896 11.766 -11.5 1 94.94 197 TYR B N 1
ATOM 4008 C CA . TYR B 1 197 ? 0.305 12.008 -10.188 1 94.94 197 TYR B CA 1
ATOM 4009 C C . TYR B 1 197 ? -0.412 13.352 -10.156 1 94.94 197 TYR B C 1
ATOM 4011 O O . TYR B 1 197 ? -1.533 13.445 -9.648 1 94.94 197 TYR B O 1
ATOM 4019 N N . ILE B 1 198 ? 0.239 14.375 -10.68 1 94.88 198 ILE B N 1
ATOM 4020 C CA . ILE B 1 198 ? -0.362 15.703 -10.742 1 94.88 198 ILE B CA 1
ATOM 4021 C C . ILE B 1 198 ? -1.669 15.648 -11.531 1 94.88 198 ILE B C 1
ATOM 4023 O O . ILE B 1 198 ? -2.672 16.234 -11.125 1 94.88 198 ILE B O 1
ATOM 4027 N N . SER B 1 199 ? -1.651 14.914 -12.586 1 94.81 199 SER B N 1
ATOM 4028 C CA . SER B 1 199 ? -2.854 14.773 -13.406 1 94.81 199 SER B CA 1
ATOM 4029 C C . SER B 1 199 ? -3.982 14.117 -12.617 1 94.81 199 SER B C 1
ATOM 4031 O O . SER B 1 199 ? -5.148 14.484 -12.773 1 94.81 199 SER B O 1
ATOM 4033 N N . TYR B 1 200 ? -3.627 13.148 -11.836 1 95.12 200 TYR B N 1
ATOM 4034 C CA . TYR B 1 200 ? -4.598 12.5 -10.969 1 95.12 200 TYR B CA 1
ATOM 4035 C C . TYR B 1 200 ? -5.223 13.492 -10 1 95.12 200 TYR B C 1
ATOM 4037 O O . TYR B 1 200 ? -6.445 13.539 -9.844 1 95.12 200 TYR B O 1
ATOM 4045 N N . LEU B 1 201 ? -4.426 14.352 -9.406 1 97.06 201 LEU B N 1
ATOM 4046 C CA . LEU B 1 201 ? -4.895 15.383 -8.492 1 97.06 201 LEU B CA 1
ATOM 4047 C C . LEU B 1 201 ? -5.812 16.359 -9.203 1 97.06 201 LEU B C 1
ATOM 4049 O O . LEU B 1 201 ? -6.883 16.703 -8.695 1 97.06 201 LEU B O 1
ATOM 4053 N N . ILE B 1 202 ? -5.41 16.766 -10.375 1 96.44 202 ILE B N 1
ATOM 4054 C CA . ILE B 1 202 ? -6.141 17.766 -11.141 1 96.44 202 ILE B CA 1
ATOM 4055 C C . ILE B 1 202 ? -7.516 17.219 -11.523 1 96.44 202 ILE B C 1
ATOM 4057 O O . ILE B 1 202 ? -8.508 17.953 -11.484 1 96.44 202 ILE B O 1
ATOM 4061 N N . ASP B 1 203 ? -7.52 15.977 -11.836 1 95.81 203 ASP B N 1
ATOM 4062 C CA . ASP B 1 203 ? -8.789 15.344 -12.203 1 95.81 203 ASP B CA 1
ATOM 4063 C C . ASP B 1 203 ? -9.805 15.469 -11.078 1 95.81 203 ASP B C 1
ATOM 4065 O O . ASP B 1 203 ? -10.945 15.867 -11.305 1 95.81 203 ASP B O 1
ATOM 4069 N N . LEU B 1 204 ? -9.398 15.148 -9.883 1 96.69 204 LEU B N 1
ATOM 4070 C CA . LEU B 1 204 ? -10.297 15.211 -8.727 1 96.69 204 LEU B CA 1
ATOM 4071 C C . LEU B 1 204 ? -10.562 16.656 -8.336 1 96.69 204 LEU B C 1
ATOM 4073 O O . LEU B 1 204 ? -11.672 17 -7.922 1 96.69 204 LEU B O 1
ATOM 4077 N N . GLN B 1 205 ? -9.539 17.453 -8.484 1 97.69 205 GLN B N 1
ATOM 4078 C CA . GLN B 1 205 ? -9.68 18.875 -8.195 1 97.69 205 GLN B CA 1
ATOM 4079 C C . GLN B 1 205 ? -10.766 19.5 -9.062 1 97.69 205 GLN B C 1
ATOM 4081 O O . GLN B 1 205 ? -11.672 20.172 -8.547 1 97.69 205 GLN B O 1
ATOM 4086 N N . GLU B 1 206 ? -10.742 19.266 -10.328 1 97 206 GLU B N 1
ATOM 4087 C CA . GLU B 1 206 ? -11.664 19.875 -11.281 1 97 206 GLU B CA 1
ATOM 4088 C C . GLU B 1 206 ? -13.086 19.359 -11.078 1 97 206 GLU B C 1
ATOM 4090 O O . GLU B 1 206 ? -14.047 20.109 -11.234 1 97 206 GLU B O 1
ATOM 4095 N N . GLN B 1 207 ? -13.172 18.219 -10.68 1 95.75 207 GLN B N 1
ATOM 4096 C CA . GLN B 1 207 ? -14.492 17.609 -10.594 1 95.75 207 GLN B CA 1
ATOM 4097 C C . GLN B 1 207 ? -15.156 17.906 -9.25 1 95.75 207 GLN B C 1
ATOM 4099 O O . GLN B 1 207 ? -16.359 18.172 -9.195 1 95.75 207 GLN B O 1
ATOM 4104 N N . PHE B 1 208 ? -14.305 17.891 -8.156 1 97 208 PHE B N 1
ATOM 4105 C CA . PHE B 1 208 ? -15 17.797 -6.883 1 97 208 PHE B CA 1
ATOM 4106 C C . PHE B 1 208 ? -14.391 18.75 -5.863 1 97 208 PHE B C 1
ATOM 4108 O O . PHE B 1 208 ? -14.977 18.984 -4.801 1 97 208 PHE B O 1
ATOM 4115 N N . ASN B 1 209 ? -13.219 19.312 -6.117 1 97.62 209 ASN B N 1
ATOM 4116 C CA . ASN B 1 209 ? -12.539 20.156 -5.137 1 97.62 209 ASN B CA 1
ATOM 4117 C C . ASN B 1 209 ? -11.719 21.25 -5.812 1 97.62 209 ASN B C 1
ATOM 4119 O O . ASN B 1 209 ? -10.492 21.266 -5.703 1 97.62 209 ASN B O 1
ATOM 4123 N N . PRO B 1 210 ? -12.367 22.203 -6.383 1 96.75 210 PRO B N 1
ATOM 4124 C CA . PRO B 1 210 ? -11.648 23.25 -7.105 1 96.75 210 PRO B CA 1
ATOM 4125 C C . PRO B 1 210 ? -10.703 24.047 -6.207 1 96.75 210 PRO B C 1
ATOM 4127 O O . PRO B 1 210 ? -9.805 24.734 -6.703 1 96.75 210 PRO B O 1
ATOM 4130 N N . GLY B 1 211 ? -10.836 24 -4.887 1 96.38 211 GLY B N 1
ATOM 4131 C CA . GLY B 1 211 ? -10.016 24.75 -3.953 1 96.38 211 GLY B CA 1
ATOM 4132 C C . GLY B 1 211 ? -8.719 24.047 -3.604 1 96.38 211 GLY B C 1
ATOM 4133 O O . GLY B 1 211 ? -7.859 24.609 -2.926 1 96.38 211 GLY B O 1
ATOM 4134 N N . LEU B 1 212 ? -8.539 22.812 -4.113 1 98 212 LEU B N 1
ATOM 4135 C CA . LEU B 1 212 ? -7.332 22.062 -3.811 1 98 212 LEU B CA 1
ATOM 4136 C C . LEU B 1 212 ? -6.109 22.688 -4.477 1 98 212 LEU B C 1
ATOM 4138 O O . LEU B 1 212 ? -6.156 23.047 -5.656 1 98 212 LEU B O 1
ATOM 4142 N N . ASP B 1 213 ? -5.031 22.828 -3.676 1 97.38 213 ASP B N 1
ATOM 4143 C CA . ASP B 1 213 ? -3.773 23.328 -4.219 1 97.38 213 ASP B CA 1
ATOM 4144 C C . ASP B 1 213 ? -2.602 22.453 -3.781 1 97.38 213 ASP B C 1
ATOM 4146 O O . ASP B 1 213 ? -2.672 21.781 -2.752 1 97.38 213 ASP B O 1
ATOM 4150 N N . MET B 1 214 ? -1.585 22.516 -4.605 1 96.62 214 MET B N 1
ATOM 4151 C CA . MET B 1 214 ? -0.365 21.766 -4.289 1 96.62 214 MET B CA 1
ATOM 4152 C C . MET B 1 214 ? 0.644 22.672 -3.578 1 96.62 214 MET B C 1
ATOM 4154 O O . MET B 1 214 ? 0.989 23.734 -4.078 1 96.62 214 MET B O 1
ATOM 4158 N N . ILE B 1 215 ? 1.058 22.234 -2.4 1 96.69 215 ILE B N 1
ATOM 4159 C CA . ILE B 1 215 ? 2.096 22.953 -1.671 1 96.69 215 ILE B CA 1
ATOM 4160 C C . ILE B 1 215 ? 3.447 22.734 -2.346 1 96.69 215 ILE B C 1
ATOM 4162 O O . ILE B 1 215 ? 4.238 23.672 -2.482 1 96.69 215 ILE B O 1
ATOM 4166 N N . GLY B 1 216 ? 3.658 21.422 -2.668 1 96.62 216 GLY B N 1
ATOM 4167 C CA . GLY B 1 216 ? 4.883 21.125 -3.393 1 96.62 216 GLY B CA 1
ATOM 4168 C C . GLY B 1 216 ? 5.469 19.781 -3.047 1 96.62 216 GLY B C 1
ATOM 4169 O O . GLY B 1 216 ? 4.859 19 -2.303 1 96.62 216 GLY B O 1
ATOM 4170 N N . PHE B 1 217 ? 6.699 19.531 -3.66 1 96.5 217 PHE B N 1
ATOM 4171 C CA . PHE B 1 217 ? 7.426 18.266 -3.5 1 96.5 217 PHE B CA 1
ATOM 4172 C C . PHE B 1 217 ? 8.453 18.391 -2.383 1 96.5 217 PHE B C 1
ATOM 4174 O O . PHE B 1 217 ? 9.258 19.312 -2.363 1 96.5 217 PHE B O 1
ATOM 4181 N N . VAL B 1 218 ? 8.422 17.453 -1.479 1 97.44 218 VAL B N 1
ATOM 4182 C CA . VAL B 1 218 ? 9.414 17.391 -0.411 1 97.44 218 VAL B CA 1
ATOM 4183 C C . VAL B 1 218 ? 10.43 16.297 -0.71 1 97.44 218 VAL B C 1
ATOM 4185 O O . VAL B 1 218 ? 10.117 15.109 -0.604 1 97.44 218 VAL B O 1
ATOM 4188 N N . PRO B 1 219 ? 11.688 16.734 -1.061 1 95.94 219 PRO B N 1
ATOM 4189 C CA . PRO B 1 219 ? 12.703 15.695 -1.213 1 95.94 219 PRO B CA 1
ATOM 4190 C C . PRO B 1 219 ? 12.961 14.922 0.081 1 95.94 219 PRO B C 1
ATOM 4192 O O . PRO B 1 219 ? 13.297 15.523 1.104 1 95.94 219 PRO B O 1
ATOM 4195 N N . TYR B 1 220 ? 12.766 13.68 -0.01 1 95.19 220 TYR B N 1
ATOM 4196 C CA . TYR B 1 220 ? 12.812 12.828 1.174 1 95.19 220 TYR B CA 1
ATOM 4197 C C . TYR B 1 220 ? 13.852 11.734 1.014 1 95.19 220 TYR B C 1
ATOM 4199 O O . TYR B 1 220 ? 14.109 11.266 -0.1 1 95.19 220 TYR B O 1
ATOM 4207 N N . LEU B 1 221 ? 14.523 11.328 2.139 1 92.69 221 LEU B N 1
ATOM 4208 C CA . LEU B 1 221 ? 15.562 10.312 2.205 1 92.69 221 LEU B CA 1
ATOM 4209 C C . LEU B 1 221 ? 16.719 10.656 1.274 1 92.69 221 LEU B C 1
ATOM 4211 O O . LEU B 1 221 ? 17.172 9.805 0.496 1 92.69 221 LEU B O 1
ATOM 4215 N N . VAL B 1 222 ? 17.172 11.844 1.311 1 91.81 222 VAL B N 1
ATOM 4216 C CA . VAL B 1 222 ? 18.234 12.328 0.434 1 91.81 222 VAL B CA 1
ATOM 4217 C C . VAL B 1 222 ? 19.594 11.906 0.986 1 91.81 222 VAL B C 1
ATOM 4219 O O . VAL B 1 222 ? 19.938 12.234 2.123 1 91.81 222 VAL B O 1
ATOM 4222 N N . ASP B 1 223 ? 20.25 11.125 0.185 1 88.56 223 ASP B N 1
ATOM 4223 C CA . ASP B 1 223 ? 21.656 10.844 0.491 1 88.56 223 ASP B CA 1
ATOM 4224 C C . ASP B 1 223 ? 22.562 11.906 -0.115 1 88.56 223 ASP B C 1
ATOM 4226 O O . ASP B 1 223 ? 22.906 11.844 -1.301 1 88.56 223 ASP B O 1
ATOM 4230 N N . THR B 1 224 ? 23.031 12.797 0.704 1 84.06 224 THR B N 1
ATOM 4231 C CA . THR B 1 224 ? 23.766 13.961 0.224 1 84.06 224 THR B CA 1
ATOM 4232 C C . THR B 1 224 ? 25.188 13.578 -0.201 1 84.06 224 THR B C 1
ATOM 4234 O O . THR B 1 224 ? 25.875 14.375 -0.836 1 84.06 224 THR B O 1
ATOM 4237 N N . ASP B 1 225 ? 25.531 12.352 0.089 1 87.25 225 ASP B N 1
ATOM 4238 C CA . ASP B 1 225 ? 26.875 11.922 -0.302 1 87.25 225 ASP B CA 1
ATOM 4239 C C . ASP B 1 225 ? 26.859 11.305 -1.698 1 87.25 225 ASP B C 1
ATOM 4241 O O . ASP B 1 225 ? 27.922 11.086 -2.293 1 87.25 225 ASP B O 1
ATOM 4245 N N . SER B 1 226 ? 25.781 11.094 -2.203 1 86.88 226 SER B N 1
ATOM 4246 C CA . SER B 1 226 ? 25.641 10.492 -3.525 1 86.88 226 SER B CA 1
ATOM 4247 C C . SER B 1 226 ? 25.578 11.562 -4.613 1 86.88 226 SER B C 1
ATOM 4249 O O . SER B 1 226 ? 24.641 12.367 -4.641 1 86.88 226 SER B O 1
ATOM 4251 N N . ALA B 1 227 ? 26.5 11.523 -5.496 1 86.69 227 ALA B N 1
ATOM 4252 C CA . ALA B 1 227 ? 26.531 12.469 -6.605 1 86.69 227 ALA B CA 1
ATOM 4253 C C . ALA B 1 227 ? 25.312 12.312 -7.504 1 86.69 227 ALA B C 1
ATOM 4255 O O . ALA B 1 227 ? 24.75 13.297 -7.98 1 86.69 227 ALA B O 1
ATOM 4256 N N . THR B 1 228 ? 24.953 11.125 -7.621 1 86.25 228 THR B N 1
ATOM 4257 C CA . THR B 1 228 ? 23.797 10.828 -8.469 1 86.25 228 THR B CA 1
ATOM 4258 C C . THR B 1 228 ? 22.516 11.414 -7.883 1 86.25 228 THR B C 1
ATOM 4260 O O . THR B 1 228 ? 21.719 12.016 -8.602 1 86.25 228 THR B O 1
ATOM 4263 N N . ILE B 1 229 ? 22.328 11.289 -6.625 1 85.88 229 ILE B N 1
ATOM 4264 C CA . ILE B 1 229 ? 21.125 11.797 -5.961 1 85.88 229 ILE B CA 1
ATOM 4265 C C . ILE B 1 229 ? 21.125 13.32 -6.02 1 85.88 229 ILE B C 1
ATOM 4267 O O . ILE B 1 229 ? 20.078 13.93 -6.281 1 85.88 229 ILE B O 1
ATOM 4271 N N . LYS B 1 230 ? 22.266 13.883 -5.848 1 86.69 230 LYS B N 1
ATOM 4272 C CA . LYS B 1 230 ? 22.375 15.336 -5.922 1 86.69 230 LYS B CA 1
ATOM 4273 C C . LYS B 1 230 ? 22.016 15.852 -7.312 1 86.69 230 LYS B C 1
ATOM 4275 O O . LYS B 1 230 ? 21.312 16.859 -7.445 1 86.69 230 LYS B O 1
ATOM 4280 N N . SER B 1 231 ? 22.516 15.18 -8.258 1 89.38 231 SER B N 1
ATOM 4281 C CA . SER B 1 231 ? 22.219 15.562 -9.633 1 89.38 231 SER B CA 1
ATOM 4282 C C . SER B 1 231 ? 20.734 15.469 -9.938 1 89.38 231 SER B C 1
ATOM 4284 O O . SER B 1 231 ? 20.172 16.344 -10.586 1 89.38 231 SER B O 1
ATOM 4286 N N . ASN B 1 232 ? 20.109 14.391 -9.477 1 88.75 232 ASN B N 1
ATOM 4287 C CA . ASN B 1 232 ? 18.688 14.219 -9.68 1 88.75 232 ASN B CA 1
ATOM 4288 C C . ASN B 1 232 ? 17.875 15.32 -8.992 1 88.75 232 ASN B C 1
ATOM 4290 O O . ASN B 1 232 ? 16.891 15.805 -9.531 1 88.75 232 ASN B O 1
ATOM 4294 N N . LEU B 1 233 ? 18.281 15.648 -7.848 1 90.19 233 LEU B N 1
ATOM 4295 C CA . LEU B 1 233 ? 17.625 16.703 -7.098 1 90.19 233 LEU B CA 1
ATOM 4296 C C . LEU B 1 233 ? 17.75 18.047 -7.816 1 90.19 233 LEU B C 1
ATOM 4298 O O . LEU B 1 233 ? 16.781 18.812 -7.895 1 90.19 233 LEU B O 1
ATOM 4302 N N . GLU B 1 234 ? 18.875 18.297 -8.328 1 90.44 234 GLU B N 1
ATOM 4303 C CA . GLU B 1 234 ? 19.094 19.516 -9.086 1 90.44 234 GLU B CA 1
ATOM 4304 C C . GLU B 1 234 ? 18.188 19.578 -10.312 1 90.44 234 GLU B C 1
ATOM 4306 O O . GLU B 1 23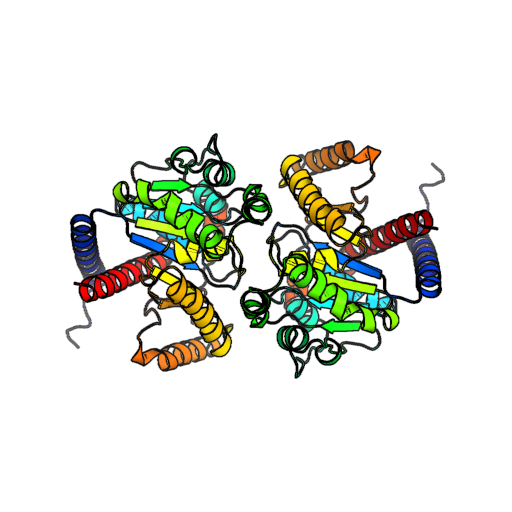4 ? 17.656 20.641 -10.656 1 90.44 234 GLU B O 1
ATOM 4311 N N . GLU B 1 235 ? 18.078 18.469 -10.93 1 90.44 235 GLU B N 1
ATOM 4312 C CA . GLU B 1 235 ? 17.203 18.391 -12.094 1 90.44 235 GLU B CA 1
ATOM 4313 C C . GLU B 1 235 ? 15.742 18.656 -11.719 1 90.44 235 GLU B C 1
ATOM 4315 O O . GLU B 1 235 ? 15.023 19.344 -12.445 1 90.44 235 GLU B O 1
ATOM 4320 N N . LEU B 1 236 ? 15.352 18.125 -10.609 1 91.06 236 LEU B N 1
ATOM 4321 C CA . LEU B 1 236 ? 14 18.359 -10.117 1 91.06 236 LEU B CA 1
ATOM 4322 C C . LEU B 1 236 ? 13.766 19.844 -9.852 1 91.06 236 LEU B C 1
ATOM 4324 O O . LEU B 1 236 ? 12.711 20.375 -10.211 1 91.06 236 LEU B O 1
ATOM 4328 N N . TYR B 1 237 ? 14.727 20.469 -9.266 1 92.19 237 TYR B N 1
ATOM 4329 C CA 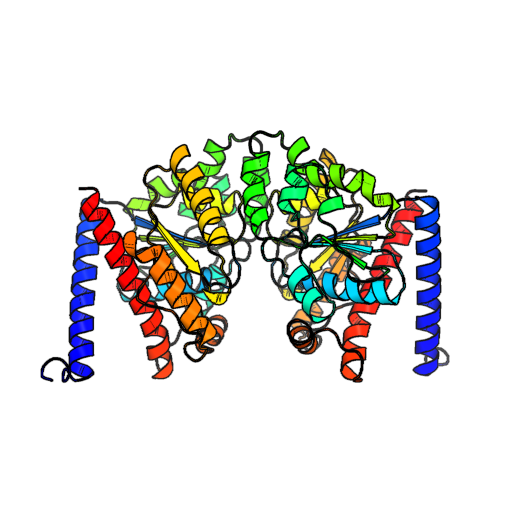. TYR B 1 237 ? 14.633 21.906 -9.008 1 92.19 237 TYR B CA 1
ATOM 4330 C C . TYR B 1 237 ? 14.547 22.688 -10.305 1 92.19 237 TYR B C 1
ATOM 4332 O O . TYR B 1 237 ? 13.758 23.641 -10.414 1 92.19 237 TYR B O 1
ATOM 4340 N N . LYS B 1 238 ? 15.328 22.312 -11.258 1 92.31 238 LYS B N 1
ATOM 4341 C CA . LYS B 1 238 ? 15.336 23 -12.547 1 92.31 238 LYS B CA 1
ATOM 4342 C C . LYS B 1 238 ? 13.992 22.859 -13.25 1 92.31 238 LYS B C 1
ATOM 4344 O O . LYS B 1 238 ? 13.461 23.844 -13.781 1 92.31 238 LYS B O 1
ATOM 4349 N N . GLU B 1 239 ? 13.477 21.672 -13.227 1 89.56 239 GLU B N 1
ATOM 4350 C CA . GLU B 1 239 ? 12.219 21.391 -13.914 1 89.56 239 GLU B CA 1
ATOM 4351 C C . GLU B 1 239 ? 11.07 22.188 -13.305 1 89.56 239 GLU B C 1
ATOM 4353 O O . GLU B 1 239 ? 10.102 22.516 -13.992 1 89.56 239 GLU B O 1
ATOM 4358 N N . HIS B 1 240 ? 11.203 22.484 -12.008 1 91.31 240 HIS B N 1
ATOM 4359 C CA . HIS B 1 240 ? 10.102 23.141 -11.328 1 91.31 240 HIS B CA 1
ATOM 4360 C C . HIS B 1 240 ? 10.508 24.516 -10.805 1 91.31 240 HIS B C 1
ATOM 4362 O O . HIS B 1 240 ? 9.953 25 -9.82 1 91.31 240 HIS B O 1
ATOM 4368 N N . LYS B 1 241 ? 11.477 25.109 -11.43 1 91.62 241 LYS B N 1
ATOM 4369 C CA . LYS B 1 241 ? 11.969 26.422 -11.039 1 91.62 241 LYS B CA 1
ATOM 4370 C C . LYS B 1 241 ? 10.883 27.484 -11.195 1 91.62 241 LYS B C 1
ATOM 4372 O O . LYS B 1 241 ? 10.695 28.328 -10.312 1 91.62 241 LYS B O 1
ATOM 4377 N N . GLU B 1 242 ? 10.125 27.359 -12.234 1 91 242 GLU B N 1
ATOM 4378 C CA . GLU B 1 242 ? 9.141 28.375 -12.57 1 91 242 GLU B CA 1
ATOM 4379 C C . GLU B 1 242 ? 7.945 28.328 -11.617 1 91 242 GLU B C 1
ATOM 4381 O O . GLU B 1 242 ? 7.457 29.375 -11.172 1 91 242 GLU B O 1
ATOM 4386 N N . ASP B 1 243 ? 7.543 27.156 -11.258 1 90 243 ASP B N 1
ATOM 4387 C CA . ASP B 1 243 ? 6.359 27.047 -10.406 1 90 243 ASP B CA 1
ATOM 4388 C C . ASP B 1 243 ? 6.75 26.922 -8.938 1 90 243 ASP B C 1
ATOM 4390 O O . ASP B 1 243 ? 5.887 26.938 -8.055 1 90 243 ASP B O 1
ATOM 4394 N N . ASN B 1 244 ? 8.031 26.797 -8.617 1 92.44 244 ASN B N 1
ATOM 4395 C CA . ASN B 1 244 ? 8.555 26.734 -7.262 1 92.44 244 ASN B CA 1
ATOM 4396 C C . ASN B 1 244 ? 7.867 25.656 -6.441 1 92.44 244 ASN B C 1
ATOM 4398 O O . ASN B 1 244 ? 7.477 25.875 -5.297 1 92.44 244 ASN B O 1
ATOM 4402 N N . LEU B 1 245 ? 7.805 24.453 -7.031 1 94.38 245 LEU B N 1
ATOM 4403 C CA . LEU B 1 245 ? 7.02 23.391 -6.406 1 94.38 245 LEU B CA 1
ATOM 4404 C C . LEU B 1 245 ? 7.914 22.469 -5.59 1 94.38 245 LEU B C 1
ATOM 4406 O O . LEU B 1 245 ? 7.422 21.562 -4.91 1 94.38 245 LEU B O 1
ATOM 4410 N N . VAL B 1 246 ? 9.18 22.75 -5.625 1 96 246 VAL B N 1
ATOM 4411 C CA . VAL B 1 246 ? 10.062 21.875 -4.867 1 96 246 VAL B CA 1
ATOM 4412 C C . VAL B 1 246 ? 10.523 22.578 -3.594 1 96 246 VAL B C 1
ATOM 4414 O O . VAL B 1 246 ? 11.008 23.719 -3.645 1 96 246 VAL B O 1
ATOM 4417 N N . PHE B 1 247 ? 10.336 21.953 -2.494 1 97.62 247 PHE B N 1
ATOM 4418 C CA . PHE B 1 247 ? 10.773 22.484 -1.215 1 97.62 247 PHE B CA 1
ATOM 4419 C C . PHE B 1 247 ? 12.281 22.734 -1.219 1 97.62 247 PHE B C 1
ATOM 4421 O O . PHE B 1 247 ? 13.047 21.922 -1.753 1 97.62 247 PHE B O 1
ATOM 4428 N N . ARG B 1 248 ? 12.672 23.797 -0.508 1 96 248 ARG B N 1
ATOM 4429 C CA . ARG B 1 248 ? 14.094 24.078 -0.328 1 96 248 ARG B CA 1
ATOM 4430 C C . ARG B 1 248 ? 14.703 23.188 0.741 1 96 248 ARG B C 1
ATOM 4432 O O . ARG B 1 248 ? 15.875 22.812 0.649 1 96 248 ARG B O 1
ATOM 4439 N N . ASN B 1 249 ? 13.922 22.938 1.764 1 96.38 249 ASN B N 1
ATOM 4440 C CA . ASN B 1 249 ? 14.367 22.047 2.826 1 96.38 249 ASN B CA 1
ATOM 4441 C C . ASN B 1 249 ? 14.117 20.594 2.473 1 96.38 249 ASN B C 1
ATOM 4443 O O . ASN B 1 249 ? 13.094 20.25 1.878 1 96.38 249 ASN B O 1
ATOM 4447 N N . ILE B 1 250 ? 15.125 19.75 2.812 1 95.62 250 ILE B N 1
ATOM 4448 C CA . ILE B 1 250 ? 15.062 18.328 2.473 1 95.62 250 ILE B CA 1
ATOM 4449 C C . ILE B 1 250 ? 15.125 17.5 3.748 1 95.62 250 ILE B C 1
ATOM 4451 O O . ILE B 1 250 ? 15.453 18 4.82 1 95.62 250 ILE B O 1
ATOM 4455 N N . ILE B 1 251 ? 14.68 16.266 3.646 1 96.62 251 ILE B N 1
ATOM 4456 C CA . ILE B 1 251 ? 14.859 15.281 4.711 1 96.62 251 ILE B CA 1
ATOM 4457 C C . ILE B 1 251 ? 15.938 14.281 4.309 1 96.62 251 ILE B C 1
ATOM 4459 O O . ILE B 1 251 ? 15.781 13.547 3.328 1 96.62 251 ILE B O 1
ATOM 4463 N N . LYS B 1 252 ? 17 14.234 5.062 1 94.38 252 LYS B N 1
ATOM 4464 C CA . LYS B 1 252 ? 18.078 13.289 4.816 1 94.38 252 LYS B CA 1
ATOM 4465 C C . LYS B 1 252 ? 17.781 11.945 5.484 1 94.38 252 LYS B C 1
ATOM 4467 O O . LYS B 1 252 ? 17.031 11.875 6.453 1 94.38 252 LYS B O 1
ATOM 4472 N N . ARG B 1 253 ? 18.375 10.945 4.938 1 92.12 253 ARG B N 1
ATOM 4473 C CA . ARG B 1 253 ? 18.266 9.625 5.543 1 92.12 253 ARG B CA 1
ATOM 4474 C C . ARG B 1 253 ? 18.859 9.609 6.949 1 92.12 253 ARG B C 1
ATOM 4476 O O . ARG B 1 253 ? 19.922 10.188 7.188 1 92.12 253 ARG B O 1
ATOM 4483 N N . SER B 1 254 ? 18.094 8.992 7.871 1 91.06 254 SER B N 1
ATOM 4484 C CA . SER B 1 254 ? 18.578 8.898 9.25 1 91.06 254 SER B CA 1
ATOM 4485 C C . SER B 1 254 ? 18.078 7.633 9.922 1 91.06 254 SER B C 1
ATOM 4487 O O . SER B 1 254 ? 16.875 7.336 9.875 1 91.06 254 SER B O 1
ATOM 4489 N N . ASN B 1 255 ? 18.891 6.891 10.578 1 89.69 255 ASN B N 1
ATOM 4490 C CA . ASN B 1 255 ? 18.516 5.707 11.344 1 89.69 255 ASN B CA 1
ATOM 4491 C C . ASN B 1 255 ? 17.641 6.07 12.547 1 89.69 255 ASN B C 1
ATOM 4493 O O . ASN B 1 255 ? 16.906 5.23 13.055 1 89.69 255 ASN B O 1
ATOM 4497 N N . LYS B 1 256 ? 17.781 7.27 12.969 1 91.19 256 LYS B N 1
ATOM 4498 C CA . LYS B 1 256 ? 17.031 7.734 14.133 1 91.19 256 LYS B CA 1
ATOM 4499 C C . LYS B 1 256 ? 15.531 7.645 13.891 1 91.19 256 LYS B C 1
ATOM 4501 O O . LYS B 1 256 ? 14.766 7.348 14.812 1 91.19 256 LYS B O 1
ATOM 4506 N N . VAL B 1 257 ? 15.141 7.871 12.703 1 92.88 257 VAL B N 1
ATOM 4507 C CA . VAL B 1 257 ? 13.719 7.84 12.359 1 92.88 257 VAL B CA 1
ATOM 4508 C C . VAL B 1 257 ? 13.172 6.434 12.578 1 92.88 257 VAL B C 1
ATOM 4510 O O . VAL B 1 257 ? 12.062 6.266 13.094 1 92.88 257 VAL B O 1
ATOM 4513 N N . SER B 1 258 ? 13.961 5.43 12.211 1 90.69 258 SER B N 1
ATOM 4514 C CA . SER B 1 258 ? 13.578 4.047 12.469 1 90.69 258 SER B CA 1
ATOM 4515 C C . SER B 1 258 ? 13.484 3.76 13.961 1 90.69 258 SER B C 1
ATOM 4517 O O . SER B 1 258 ? 12.57 3.062 14.406 1 90.69 258 SER B O 1
ATOM 4519 N N . THR B 1 259 ? 14.383 4.289 14.695 1 92.5 259 THR B N 1
ATOM 4520 C CA . THR B 1 259 ? 14.383 4.109 16.141 1 92.5 259 THR B CA 1
ATOM 4521 C C . THR B 1 259 ? 13.141 4.746 16.766 1 92.5 259 THR B C 1
ATOM 4523 O O . THR B 1 259 ? 12.539 4.176 17.672 1 92.5 259 THR B O 1
ATOM 4526 N N . TRP B 1 260 ? 12.781 5.938 16.219 1 93.81 260 TRP B N 1
ATOM 4527 C CA . TRP B 1 260 ? 11.609 6.645 16.719 1 93.81 260 TRP B CA 1
ATOM 4528 C C . TRP B 1 260 ? 10.336 5.867 16.438 1 93.81 260 TRP B C 1
ATOM 4530 O O . TRP B 1 260 ? 9.367 5.93 17.203 1 93.81 260 TRP B O 1
ATOM 4540 N N . SER B 1 261 ? 10.32 5.109 15.383 1 92.88 261 SER B N 1
ATOM 4541 C CA . SER B 1 261 ? 9.164 4.281 15.031 1 92.88 261 SER B CA 1
ATOM 4542 C C . SER B 1 261 ? 9.008 3.117 16 1 92.88 261 SER B C 1
ATOM 4544 O O . SER B 1 261 ? 7.918 2.551 16.125 1 92.88 261 SER B O 1
ATOM 4546 N N . LYS B 1 262 ? 10.047 2.791 16.719 1 91.88 262 LYS B N 1
ATOM 4547 C CA . LYS B 1 262 ? 10.023 1.666 17.641 1 91.88 262 LYS B CA 1
ATOM 4548 C C . LYS B 1 262 ? 9.875 2.146 19.078 1 91.88 262 LYS B C 1
ATOM 4550 O O . LYS B 1 262 ? 9.172 1.521 19.875 1 91.88 262 LYS B O 1
ATOM 4555 N N . ASN B 1 263 ? 10.469 3.373 19.391 1 93.12 263 ASN B N 1
ATOM 4556 C CA . ASN B 1 263 ? 10.609 3.727 20.797 1 93.12 263 ASN B CA 1
ATOM 4557 C C . ASN B 1 263 ? 9.961 5.074 21.109 1 93.12 263 ASN B C 1
ATOM 4559 O O . ASN B 1 263 ? 9.891 5.48 22.266 1 93.12 263 ASN B O 1
ATOM 4563 N N . GLY B 1 264 ? 9.477 5.691 20.125 1 95.69 264 GLY B N 1
ATOM 4564 C CA . GLY B 1 264 ? 8.93 7.02 20.344 1 95.69 264 GLY B CA 1
ATOM 4565 C C . GLY B 1 264 ? 9.945 8.133 20.125 1 95.69 264 GLY B C 1
ATOM 4566 O O . GLY B 1 264 ? 11.148 7.906 20.25 1 95.69 264 GLY B O 1
ATOM 4567 N N . ILE B 1 265 ? 9.43 9.273 19.859 1 94.69 265 ILE B N 1
ATOM 4568 C CA . ILE B 1 265 ? 10.266 10.43 19.547 1 94.69 265 ILE B CA 1
ATOM 4569 C C . ILE B 1 265 ? 10.93 10.953 20.812 1 94.69 265 ILE B C 1
ATOM 4571 O O . ILE B 1 265 ? 10.273 11.109 21.844 1 94.69 265 ILE B O 1
ATOM 4575 N N . THR B 1 266 ? 12.242 11.117 20.734 1 89.75 266 THR B N 1
ATOM 4576 C CA . THR B 1 266 ? 13.016 11.695 21.828 1 89.75 266 THR B CA 1
ATOM 4577 C C . THR B 1 266 ? 13.781 12.93 21.359 1 89.75 266 THR B C 1
ATOM 4579 O O . THR B 1 266 ? 14.023 13.102 20.172 1 89.75 266 THR B O 1
ATOM 4582 N N . GLU B 1 267 ? 14.102 13.875 22.266 1 87.19 267 GLU B N 1
ATOM 4583 C CA . GLU B 1 267 ? 14.836 15.094 21.938 1 87.19 267 GLU B CA 1
ATOM 4584 C C . GLU B 1 267 ? 16.047 15.266 22.844 1 87.19 267 GLU B C 1
ATOM 4586 O O . GLU B 1 267 ? 16.641 16.344 22.906 1 87.19 267 GLU B O 1
ATOM 4591 N N . HIS B 1 268 ? 16.406 14.367 23.5 1 80.5 268 HIS B N 1
ATOM 4592 C CA . HIS B 1 268 ? 17.375 14.57 24.578 1 80.5 268 HIS B CA 1
ATOM 4593 C C . HIS B 1 268 ? 18.797 14.609 24.031 1 80.5 268 HIS B C 1
ATOM 4595 O O . HIS B 1 268 ? 19.656 15.312 24.578 1 80.5 268 HIS B O 1
ATOM 4601 N N . LYS B 1 269 ? 19.125 13.922 23.016 1 80.19 269 LYS B N 1
ATOM 4602 C CA . LYS B 1 269 ? 20.484 13.852 22.516 1 80.19 269 LYS B CA 1
ATOM 4603 C C . LYS B 1 269 ? 20.672 14.758 21.297 1 80.19 269 LYS B C 1
ATOM 4605 O O . LYS B 1 269 ? 19.703 15.078 20.609 1 80.19 269 LYS B O 1
ATOM 4610 N N . GLY B 1 270 ? 21.844 15.266 21.188 1 80.88 270 GLY B N 1
ATOM 4611 C CA . GLY B 1 270 ? 22.188 16.172 20.109 1 80.88 270 GLY B CA 1
ATOM 4612 C C . GLY B 1 270 ? 21.797 15.641 18.75 1 80.88 270 GLY B C 1
ATOM 4613 O O . GLY B 1 270 ? 21.219 16.375 17.938 1 80.88 270 GLY B O 1
ATOM 4614 N N . TYR B 1 271 ? 21.984 14.484 18.562 1 84.75 271 TYR B N 1
ATOM 4615 C CA . TYR B 1 271 ? 21.688 13.898 17.266 1 84.75 271 TYR B CA 1
ATOM 4616 C C . TYR B 1 271 ? 20.172 13.898 17.016 1 84.75 271 TYR B C 1
ATOM 4618 O O . TYR B 1 271 ? 19.734 14.148 15.891 1 84.75 271 TYR B O 1
ATOM 4626 N N . ASP B 1 272 ? 19.391 13.711 18 1 89.25 2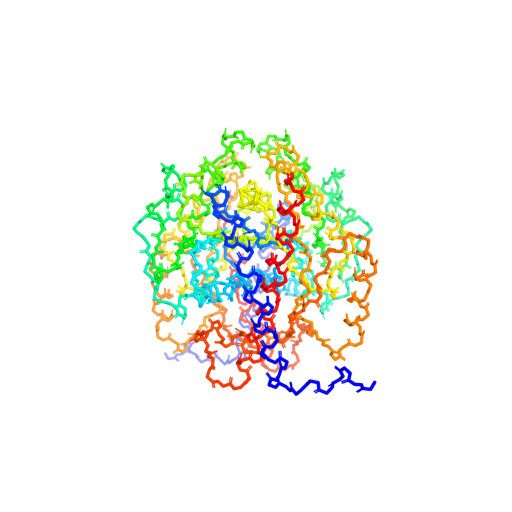72 ASP B N 1
ATOM 4627 C CA . ASP B 1 272 ? 17.938 13.766 17.906 1 89.25 272 ASP B CA 1
ATOM 4628 C C . ASP B 1 272 ? 17.469 15.141 17.438 1 89.25 272 ASP B C 1
ATOM 4630 O O . ASP B 1 272 ? 16.609 15.258 16.578 1 89.25 272 ASP B O 1
ATOM 4634 N N . LYS B 1 273 ? 18.125 16.078 18.016 1 89.19 273 LYS B N 1
ATOM 4635 C CA . LYS B 1 273 ? 17.75 17.453 17.703 1 89.19 273 LYS B CA 1
ATOM 4636 C C . LYS B 1 273 ? 18.062 17.797 16.25 1 89.19 273 LYS B C 1
ATOM 4638 O O . LYS B 1 273 ? 17.297 18.5 15.602 1 89.19 273 LYS B O 1
ATOM 4643 N N . LYS B 1 274 ? 19.125 17.297 15.82 1 90.94 274 LYS B N 1
ATOM 4644 C CA . LYS B 1 274 ? 19.516 17.547 14.438 1 90.94 274 LYS B CA 1
ATOM 4645 C C . LYS B 1 274 ? 18.516 16.922 13.461 1 90.94 274 LYS B C 1
ATOM 4647 O O . LYS B 1 274 ? 18.094 17.562 12.5 1 90.94 274 LYS B O 1
ATOM 4652 N N . VAL B 1 275 ? 18.078 15.719 13.742 1 93.88 275 VAL B N 1
ATOM 4653 C CA . VAL B 1 275 ? 17.125 15.023 12.883 1 93.88 275 VAL B CA 1
ATOM 4654 C C . VAL B 1 275 ? 15.773 15.719 12.945 1 93.88 275 VAL B C 1
ATOM 4656 O O . VAL B 1 275 ? 15.148 15.977 11.914 1 93.88 275 VAL B O 1
ATOM 4659 N N . LEU B 1 276 ? 15.422 16.094 14.117 1 94.38 276 LEU B N 1
ATOM 4660 C CA . LEU B 1 276 ? 14.148 16.781 14.305 1 94.38 276 LEU B CA 1
ATOM 4661 C C . LEU B 1 276 ? 14.141 18.125 13.594 1 94.38 276 LEU B C 1
ATOM 4663 O O . LEU B 1 276 ? 13.109 18.547 13.07 1 94.38 276 LEU B O 1
ATOM 4667 N N . SER B 1 277 ? 15.289 18.781 13.586 1 94.5 277 SER B N 1
ATOM 4668 C CA . SER B 1 277 ? 15.383 20.109 12.969 1 94.5 277 SER B CA 1
ATOM 4669 C C . SER B 1 277 ? 15.109 20.031 11.469 1 94.5 277 SER B C 1
ATOM 4671 O O . SER B 1 277 ? 14.547 20.969 10.891 1 94.5 277 SER B O 1
ATOM 4673 N N . MET B 1 278 ? 15.406 18.953 10.82 1 95.62 278 MET B N 1
ATOM 4674 C CA . MET B 1 278 ? 15.094 18.781 9.406 1 95.62 278 MET B CA 1
ATOM 4675 C C . MET B 1 278 ? 13.586 18.781 9.172 1 95.62 278 MET B C 1
ATOM 4677 O O . MET B 1 278 ? 13.094 19.453 8.266 1 95.62 278 MET B O 1
ATOM 4681 N N . TYR B 1 279 ? 12.891 18.094 10 1 97.19 279 TYR B N 1
ATOM 4682 C CA . TYR B 1 279 ? 11.43 18.047 9.898 1 97.19 279 TYR B CA 1
ATOM 4683 C C . TYR B 1 279 ? 10.812 19.391 10.258 1 97.19 279 TYR B C 1
ATOM 4685 O O . TYR B 1 279 ? 9.82 19.812 9.656 1 97.19 279 TYR B O 1
ATOM 4693 N N . GLU B 1 280 ? 11.414 20.031 11.227 1 96.62 280 GLU B N 1
ATOM 4694 C CA . GLU B 1 280 ? 10.953 21.359 11.609 1 96.62 280 GLU B CA 1
ATOM 4695 C C . GLU B 1 280 ? 11.086 22.344 10.461 1 96.62 280 GLU B C 1
ATOM 4697 O O . GLU B 1 280 ? 10.172 23.141 10.195 1 96.62 280 GLU B O 1
ATOM 4702 N N . ASN B 1 281 ? 12.203 22.281 9.82 1 97.31 281 ASN B N 1
ATOM 4703 C CA . ASN B 1 281 ? 12.43 23.172 8.68 1 97.31 281 ASN B CA 1
ATOM 4704 C C . ASN B 1 281 ? 11.422 22.922 7.562 1 97.31 281 ASN B C 1
ATOM 4706 O O . ASN B 1 281 ? 10.898 23.859 6.973 1 97.31 281 ASN B O 1
ATOM 4710 N N . VAL B 1 282 ? 11.148 21.688 7.277 1 98.06 282 VAL B N 1
ATOM 4711 C CA . VAL B 1 282 ? 10.172 21.328 6.258 1 98.06 282 VAL B CA 1
ATOM 4712 C C . VAL B 1 282 ? 8.781 21.781 6.691 1 98.06 282 VAL B C 1
ATOM 4714 O O . VAL B 1 282 ? 8.016 22.312 5.883 1 98.06 282 VAL B O 1
ATOM 4717 N N . PHE B 1 283 ? 8.445 21.641 7.988 1 98.25 283 PHE B N 1
ATOM 4718 C CA . PHE B 1 283 ? 7.148 22.062 8.516 1 98.25 283 PHE B CA 1
ATOM 4719 C C . PHE B 1 283 ? 6.945 23.562 8.336 1 98.25 283 PHE B C 1
ATOM 4721 O O . PHE B 1 283 ? 5.906 23.984 7.836 1 98.25 283 PHE B O 1
ATOM 4728 N N . PHE B 1 284 ? 7.934 24.312 8.68 1 97.81 284 PHE B N 1
ATOM 4729 C CA . PHE B 1 284 ? 7.789 25.766 8.609 1 97.81 284 PHE B CA 1
ATOM 4730 C C . PHE B 1 284 ? 7.781 26.234 7.164 1 97.81 284 PHE B C 1
ATOM 4732 O O . PHE B 1 284 ? 7.102 27.219 6.828 1 97.81 284 PHE B O 1
ATOM 4739 N N . GLU B 1 285 ? 8.539 25.562 6.316 1 97.88 285 GLU B N 1
ATOM 4740 C CA . GLU B 1 285 ? 8.438 25.891 4.895 1 97.88 285 GLU B CA 1
ATOM 4741 C C . GLU B 1 285 ? 7.039 25.594 4.363 1 97.88 285 GLU B C 1
ATOM 4743 O O . GLU B 1 285 ? 6.496 26.344 3.555 1 97.88 285 GLU B O 1
ATOM 4748 N N . MET B 1 286 ? 6.449 24.453 4.781 1 98.31 286 MET B N 1
ATOM 4749 C CA . MET B 1 286 ? 5.074 24.125 4.414 1 98.31 286 MET B CA 1
ATOM 4750 C C . MET B 1 286 ? 4.113 25.234 4.824 1 98.31 286 MET B C 1
ATOM 4752 O O . MET B 1 286 ? 3.299 25.672 4.016 1 98.31 286 MET B O 1
ATOM 4756 N N . ILE B 1 287 ? 4.238 25.688 6.059 1 98.31 287 ILE B N 1
ATOM 4757 C CA . ILE B 1 287 ? 3.365 26.734 6.578 1 98.31 287 ILE B CA 1
ATOM 4758 C C . ILE B 1 287 ? 3.572 28.031 5.781 1 98.31 287 ILE B C 1
ATOM 4760 O O . ILE B 1 287 ? 2.607 28.703 5.43 1 98.31 287 ILE B O 1
ATOM 4764 N N . GLU B 1 288 ? 4.812 28.312 5.496 1 97.62 288 GLU B N 1
ATOM 4765 C CA . GLU B 1 288 ? 5.113 29.516 4.711 1 97.62 288 GLU B CA 1
ATOM 4766 C C . GLU B 1 288 ? 4.43 29.469 3.35 1 97.62 288 GLU B C 1
ATOM 4768 O O . GLU B 1 288 ? 3.865 30.453 2.895 1 97.62 288 GLU B O 1
ATOM 4773 N N . ARG B 1 289 ? 4.52 28.391 2.75 1 97.62 289 ARG B N 1
ATOM 4774 C CA . ARG B 1 289 ? 3.904 28.219 1.438 1 97.62 289 ARG B CA 1
ATOM 4775 C C . ARG B 1 289 ? 2.387 28.312 1.525 1 97.62 289 ARG B C 1
ATOM 4777 O O . ARG B 1 289 ? 1.747 28.906 0.651 1 97.62 289 ARG B O 1
ATOM 4784 N N . ILE B 1 290 ? 1.8 27.766 2.525 1 98.06 290 ILE B N 1
ATOM 4785 C CA . ILE B 1 290 ? 0.358 27.844 2.736 1 98.06 290 ILE B CA 1
ATOM 4786 C C . ILE B 1 290 ? -0.052 29.297 2.934 1 98.06 290 ILE B C 1
ATOM 4788 O O . ILE B 1 290 ? -1.044 29.766 2.359 1 98.06 290 ILE B O 1
ATOM 4792 N N . ILE B 1 291 ? 0.723 30.062 3.729 1 97.69 291 ILE B N 1
ATOM 4793 C CA . ILE B 1 291 ? 0.448 31.469 3.984 1 97.69 291 ILE B CA 1
ATOM 4794 C C . ILE B 1 291 ? 0.456 32.25 2.668 1 97.69 291 ILE B C 1
ATOM 4796 O O . ILE B 1 291 ? -0.431 33.062 2.416 1 97.69 291 ILE B O 1
ATOM 4800 N N . GLN B 1 292 ? 1.439 31.922 1.87 1 96.44 292 GLN B N 1
ATOM 4801 C CA . GLN B 1 292 ? 1.528 32.594 0.573 1 96.44 292 GLN B CA 1
ATOM 4802 C C . GLN B 1 292 ? 0.298 32.281 -0.281 1 96.44 292 GLN B C 1
ATOM 4804 O O . GLN B 1 292 ? -0.276 33.188 -0.887 1 96.44 292 GLN B O 1
ATOM 4809 N N . LEU B 1 293 ? -0.123 31.062 -0.298 1 96.38 293 LEU B N 1
ATOM 4810 C CA . LEU B 1 293 ? -1.269 30.656 -1.103 1 96.38 293 LEU B CA 1
ATOM 4811 C C . LEU B 1 293 ? -2.559 31.266 -0.562 1 96.38 293 LEU B C 1
ATOM 4813 O O . LEU B 1 293 ? -3.42 31.688 -1.334 1 96.38 293 LEU B O 1
ATOM 4817 N N . GLU B 1 294 ? -2.703 31.312 0.749 1 96.38 294 GLU B N 1
ATOM 4818 C CA . GLU B 1 294 ? -3.885 31.891 1.374 1 96.38 294 GLU B CA 1
ATOM 4819 C C . GLU B 1 294 ? -3.971 33.375 1.097 1 96.38 294 GLU B C 1
ATOM 4821 O O . GLU B 1 294 ? -5.059 33.938 0.882 1 96.38 294 GLU B O 1
ATOM 4826 N N . ASN B 1 295 ? -2.822 34.031 1.089 1 94.12 295 ASN B N 1
ATOM 4827 C CA . ASN B 1 295 ? -2.779 35.469 0.828 1 94.12 295 ASN B CA 1
ATOM 4828 C C . ASN B 1 295 ? -3.123 35.781 -0.625 1 94.12 295 ASN B C 1
ATOM 4830 O O . ASN B 1 295 ? -3.629 36.875 -0.926 1 94.12 295 ASN B O 1
ATOM 4834 N N . GLU B 1 296 ? -2.865 34.844 -1.467 1 91.06 296 GLU B N 1
ATOM 4835 C CA . GLU B 1 296 ? -3.18 35.031 -2.879 1 91.06 296 GLU B CA 1
ATOM 4836 C C . GLU B 1 296 ? -4.676 34.875 -3.137 1 91.06 296 GLU B C 1
ATOM 4838 O O . GLU B 1 296 ? -5.184 35.344 -4.164 1 91.06 296 GLU B O 1
ATOM 4843 N N . LYS B 1 297 ? -5.414 34.219 -2.336 1 86.5 297 LYS B N 1
ATOM 4844 C CA . LYS B 1 297 ? -6.855 34.031 -2.473 1 86.5 297 LYS B CA 1
ATOM 4845 C C . LYS B 1 297 ? -7.617 35.281 -2.051 1 86.5 297 LYS B C 1
ATOM 4847 O O . LYS B 1 297 ? -8.773 35.469 -2.441 1 86.5 297 LYS B O 1
ATOM 4852 N N . GLU B 1 298 ? -7.07 36.094 -1.174 1 68.94 298 GLU B N 1
ATOM 4853 C CA . GLU B 1 298 ? -7.68 37.344 -0.75 1 68.94 298 GLU B CA 1
ATOM 4854 C C . GLU B 1 298 ? -7.484 38.438 -1.8 1 68.94 298 GLU B C 1
ATOM 4856 O O . GLU B 1 298 ? -8.375 39.25 -2.025 1 68.94 298 GLU B O 1
#

Organism: Clostridioides difficile (strain 630) (NCBI:txid272563)